Protein AF-A0A9D1GSV7-F1 (afdb_monomer)

Sequence (462 aa):
MWEIIAWPFGKILWLCYLLVKNYGVALLLFTIIIKLIMLPSAVKQQMSMARMSRLNPKLEQLKKKYANNKEKLNEATMELYNQENVNPMGSCLPMVVTFVILFAIIEVVYAPLSYISNVPKDKLAQAQNNVYDAYVMSTVLSDHQTSVEAILENGEASVYETLLSFKSEEKSALADYSDERIETIASVFEANPDLDQYMIDDTKVSKRLISGNTNRAQLVLMSVAVDYPDLFDQEVVDVCRELDYTFLGVYLGAYPSWSSVLVLIPILSLVSQLALTFISQYFQKKNGANAAAANKSMNVMLYTMPLISFWIAFSFPAGIGIYWIFSSVVSLLQTVGLNLYLTPAKTEKLLAKQDKKARKKPSLYQMALEKQKEQLGVKYQGEEALDEAMTEEVKLSRAEKKEAQRMALNEAKRRYVDKYGDGEASPEDEAALEAARQRYYAKYGDSGATLFNSDITEENDR

Foldseek 3Di:
DLCVLLQVLLQQLLVLCVVPVASLSSLLVSLLVVCVVCLVVVLVLVLLLLLVLVCLVLLVLLCLVCVPPVPLSVLLVVVSCQVSVRDPCSNCVVVVVVVSVLSSLQLCLLAVCCRNVVPDPVQLVQLLVLLLVLLLLLVLCVVVVHFLVRCVVVVPDQSLVVSVVQCPDDPRPCVPPDSVRSVLSSVLCNVPRCSSVQSPPCQLHPPVQNVDDSSNVVLSSLSCCQVRVSSHDPVSSVSSVSRNCDDPNHRQQDADDPVDPLLVLLVLLLVLLLLLLVLLVVLCVVLSSPSVVVDPVVVCVSNVVSVVLSVDCRVGTVSSSSSSNSNSNSSSVSSVVSSVVCDNVNSVVVSVVVVVVDDPDRDPVRVVVVVVCVVPVDDDSNVVSNCVSVPDQSDDDPVRVVVVVVVLVVVVVVVCCVPPNDDDDDPVVVVVVVVSLVVVCVVRPPVSVVVVVVVVVVVVVD

Secondary structure (DSSP, 8-state):
-HHHHHHHHHHHHHHHHHHHS-HHHHHHHHHHHHHHHHHHHHHHHHHHHHHHHHHHHHHHHHHHHTTT-HHHHHHHHHHHHHHTT--GGGGTHHHHHHHHHHHHHHHHHH-HHHHTS---HHHHHHHHHHHHHHHHHHHHHHHTT--HHHHHHH-SS-HHHHHHHHHTSTT-TTTTS-HHHHHHHHHHHHH-TTHHHHHH-TTTS-HHHHSS-HHHHHHHHHHHHHH-GGGS-HHHHHHHHH---EETTEETTSPP-TTSGGGHHHHHHHHHHHHHHHHHHHHHHHTT-TTSTTSHHHHHHHHHHHHHHHHHHHHS-HHHHHHHHHHHHHHHHHHHHHHHHS-HHHHHHHHHHHHHHS--PPPHHHHHHHHHHHHH-S--HHHHHHHHHHHS-----HHHHHHHHHHHHHHHHHHHHHHH-S-PPPHHHHHHHHHHHHHHHHHH-THHHHHHHHHHHHSS--

InterPro domains:
  IPR001708 Membrane insertase YidC/ALB3/OXA1/COX18 [PTHR12428] (22-362)
  IPR028055 Membrane insertase YidC/Oxa/ALB, C-terminal [PF02096] (18-111)
  IPR028055 Membrane insertase YidC/Oxa/ALB, C-terminal [PF02096] (264-339)
  IPR028055 Membrane insertase YidC/Oxa/ALB, C-terminal [TIGR03592] (22-337)
  IPR047196 Membrane insertase YidC/ALB, C-terminal [cd20070] (24-339)

Solvent-accessible surface area (backbone atoms only — not comparable to full-atom values): 25086 Å² total; per-residue (Å²): 115,64,64,71,64,17,49,64,56,23,52,49,35,26,54,29,23,75,75,64,66,25,43,43,63,10,46,46,50,35,46,51,51,53,50,59,73,40,41,69,54,52,52,52,46,52,51,52,50,55,55,54,27,70,46,23,69,61,53,51,44,38,47,68,71,28,67,89,35,66,66,58,34,51,37,17,52,52,39,52,30,56,79,70,71,50,66,78,67,64,72,51,51,62,57,55,53,49,50,57,51,48,58,24,48,51,52,38,68,30,21,42,52,57,42,57,69,59,52,56,68,65,62,50,51,51,39,50,48,44,54,44,48,47,34,52,53,26,48,53,34,50,74,69,75,47,47,54,52,59,39,63,71,68,64,83,52,52,64,42,58,51,53,51,55,53,29,73,42,90,88,30,94,47,60,88,58,53,70,70,57,47,43,57,51,28,55,50,36,74,77,35,45,61,50,39,61,49,46,67,32,66,90,78,33,49,60,84,30,60,82,46,64,73,54,39,25,44,51,52,46,43,56,45,33,68,79,46,44,87,66,46,58,67,70,60,31,52,51,44,71,68,54,44,52,35,43,98,90,38,62,26,70,45,64,34,38,93,92,40,82,51,41,52,42,20,52,49,23,24,52,34,36,44,51,36,49,54,52,51,49,52,54,36,55,74,67,55,38,59,54,62,73,75,38,74,69,50,57,48,52,63,60,46,51,28,54,50,45,25,50,50,16,46,74,36,33,33,46,60,14,51,45,47,29,45,45,30,49,53,49,33,53,48,52,52,51,47,53,69,70,51,34,70,71,54,45,50,54,52,47,54,53,47,61,73,66,52,73,92,67,74,49,77,64,52,51,50,49,52,52,50,36,68,73,63,78,48,82,52,73,27,57,51,45,36,49,54,46,73,70,51,83,80,81,70,50,77,65,55,48,54,49,52,51,50,50,52,52,52,51,50,51,49,56,43,43,77,72,69,44,100,67,88,88,55,84,75,50,54,57,55,51,49,50,51,47,51,57,47,34,76,74,57,45,77,72,49,55,66,64,59,62,55,53,63,60,55,67,74,73,112

Mean predicted aligned error: 13.02 Å

Radius of gyration: 34.22 Å; Cα contacts (8 Å, |Δi|>4): 427; chains: 1; bounding box: 95×51×87 Å

Organism: NCBI:txid2840800

Structure (mmCIF, N/CA/C/O backbone):
data_AF-A0A9D1GSV7-F1
#
_entry.id   AF-A0A9D1GSV7-F1
#
loop_
_atom_site.group_PDB
_atom_site.id
_atom_site.type_symbol
_atom_site.label_atom_id
_atom_site.label_alt_id
_atom_site.label_comp_id
_atom_site.label_asym_id
_atom_site.label_entity_id
_atom_site.label_seq_id
_atom_site.pdbx_PDB_ins_code
_atom_site.Cartn_x
_atom_site.Cartn_y
_atom_site.Cartn_z
_atom_site.occupancy
_atom_site.B_iso_or_equiv
_atom_site.auth_seq_id
_atom_site.auth_comp_id
_atom_site.auth_asym_id
_atom_site.auth_atom_id
_atom_site.pdbx_PDB_model_num
ATOM 1 N N . MET A 1 1 ? 13.845 9.821 4.815 1.00 58.09 1 MET A N 1
ATOM 2 C CA . MET A 1 1 ? 13.004 9.656 6.029 1.00 58.09 1 MET A CA 1
ATOM 3 C C . MET A 1 1 ? 12.191 8.367 5.969 1.00 58.09 1 MET A C 1
ATOM 5 O O . MET A 1 1 ? 12.307 7.566 6.886 1.00 58.09 1 MET A O 1
ATOM 9 N N . TRP A 1 2 ? 11.429 8.128 4.895 1.00 69.75 2 TRP A N 1
ATOM 10 C CA . TRP A 1 2 ? 10.614 6.914 4.745 1.00 69.75 2 TRP A CA 1
ATOM 11 C C . TRP A 1 2 ? 11.425 5.616 4.630 1.00 69.75 2 TRP A C 1
ATOM 13 O O . TRP A 1 2 ? 11.016 4.627 5.222 1.00 69.75 2 TRP A O 1
ATOM 23 N N . GLU A 1 3 ? 12.615 5.637 4.018 1.00 73.81 3 GLU A N 1
ATOM 24 C CA . GLU A 1 3 ? 13.518 4.469 3.964 1.00 73.81 3 GLU A CA 1
ATOM 25 C C . GLU A 1 3 ? 13.886 3.914 5.351 1.00 73.81 3 GLU A C 1
ATOM 27 O O . GLU A 1 3 ? 13.930 2.703 5.549 1.00 73.81 3 GLU A O 1
ATOM 32 N N . ILE A 1 4 ? 14.092 4.788 6.345 1.00 83.25 4 ILE A N 1
ATOM 33 C CA . ILE A 1 4 ? 14.431 4.379 7.720 1.00 83.25 4 ILE A CA 1
ATOM 34 C C . ILE A 1 4 ? 13.252 3.639 8.357 1.00 83.25 4 ILE A C 1
ATOM 36 O O . ILE A 1 4 ? 13.435 2.643 9.053 1.00 83.25 4 ILE A O 1
ATOM 40 N N . ILE A 1 5 ? 12.035 4.127 8.103 1.00 84.06 5 ILE A N 1
ATOM 41 C CA . ILE A 1 5 ? 10.807 3.501 8.592 1.00 84.06 5 ILE A CA 1
ATOM 42 C C . ILE A 1 5 ? 10.558 2.190 7.847 1.00 84.06 5 ILE A C 1
ATOM 44 O O . ILE A 1 5 ? 10.149 1.228 8.482 1.00 84.06 5 ILE A O 1
ATOM 48 N N . ALA A 1 6 ? 10.821 2.136 6.538 1.00 85.62 6 ALA A N 1
ATOM 49 C CA . ALA A 1 6 ? 10.592 0.973 5.687 1.00 85.62 6 ALA A CA 1
ATOM 50 C C . ALA A 1 6 ? 11.582 -0.171 5.947 1.00 85.62 6 ALA A C 1
ATOM 52 O O . ALA A 1 6 ? 11.186 -1.331 5.874 1.00 85.62 6 ALA A O 1
ATOM 53 N N . TRP A 1 7 ? 12.832 0.128 6.317 1.00 88.12 7 TRP A N 1
ATOM 54 C CA . TRP A 1 7 ? 13.887 -0.864 6.560 1.00 88.12 7 TRP A CA 1
ATOM 55 C C . TRP A 1 7 ? 13.473 -2.061 7.442 1.00 88.12 7 TRP A C 1
ATOM 57 O O . TRP A 1 7 ? 13.634 -3.199 6.989 1.00 88.12 7 TRP A O 1
ATOM 67 N N . PRO A 1 8 ? 12.899 -1.881 8.653 1.00 91.50 8 PRO A N 1
ATOM 68 C CA . PRO A 1 8 ? 12.472 -3.016 9.470 1.00 91.50 8 PRO A CA 1
ATOM 69 C C . PRO A 1 8 ? 11.346 -3.827 8.814 1.00 91.50 8 PRO A C 1
ATOM 71 O O . PRO A 1 8 ? 11.359 -5.055 8.889 1.00 91.50 8 PRO A O 1
ATOM 74 N N . PHE A 1 9 ? 10.393 -3.178 8.138 1.00 90.94 9 PHE A N 1
ATOM 75 C CA . PHE A 1 9 ? 9.315 -3.884 7.436 1.00 90.94 9 PHE A CA 1
ATOM 76 C C . PHE A 1 9 ? 9.845 -4.659 6.228 1.00 90.94 9 PHE A C 1
ATOM 78 O O . PHE A 1 9 ? 9.437 -5.800 6.024 1.00 90.94 9 PHE A O 1
ATOM 85 N N . GLY A 1 10 ? 10.805 -4.089 5.495 1.00 91.31 10 GLY A N 1
ATOM 86 C CA . GLY A 1 10 ? 11.513 -4.756 4.408 1.00 91.31 10 GLY A CA 1
ATOM 87 C C . GLY A 1 10 ? 12.230 -6.018 4.884 1.00 91.31 10 GLY A C 1
ATOM 88 O O . GLY A 1 10 ? 12.084 -7.061 4.263 1.00 91.31 10 GLY A O 1
ATOM 89 N N . LYS A 1 11 ? 12.905 -5.983 6.044 1.00 92.62 11 LYS A N 1
ATOM 90 C CA . LYS A 1 11 ? 13.547 -7.180 6.623 1.00 92.62 11 LYS A CA 1
ATOM 91 C C . LYS A 1 11 ? 12.553 -8.258 7.054 1.00 92.62 11 LYS A C 1
ATOM 93 O O . LYS A 1 11 ? 12.832 -9.441 6.868 1.00 92.62 11 LYS A O 1
ATOM 98 N N . ILE A 1 12 ? 11.393 -7.878 7.592 1.00 93.50 12 ILE A N 1
ATOM 99 C CA . ILE A 1 12 ? 10.332 -8.846 7.908 1.00 93.50 12 ILE A CA 1
ATOM 100 C C . ILE A 1 12 ? 9.781 -9.462 6.618 1.00 93.50 12 ILE A C 1
ATOM 102 O O . ILE A 1 12 ? 9.609 -10.677 6.556 1.00 93.50 12 ILE A O 1
ATOM 106 N N . LEU A 1 13 ? 9.521 -8.654 5.586 1.00 93.69 13 LEU A N 1
ATOM 107 C CA . LEU A 1 13 ? 9.000 -9.163 4.320 1.00 93.69 13 LEU A CA 1
ATOM 108 C C . LEU A 1 13 ? 10.024 -10.040 3.592 1.00 93.69 13 LEU A C 1
ATOM 110 O O . LEU A 1 13 ? 9.656 -11.092 3.084 1.00 93.69 13 LEU A O 1
ATOM 114 N N . TRP A 1 14 ? 11.302 -9.666 3.619 1.00 93.44 14 TRP A N 1
ATOM 115 C CA . TRP A 1 14 ? 12.412 -10.491 3.147 1.00 93.44 14 TRP A CA 1
ATOM 116 C C . TRP A 1 14 ? 12.440 -11.854 3.837 1.00 93.44 14 TRP A C 1
ATOM 118 O O . TRP A 1 14 ? 12.492 -12.880 3.167 1.00 93.44 14 TRP A O 1
ATOM 128 N N . LEU A 1 15 ? 12.327 -11.882 5.170 1.00 94.62 15 LEU A N 1
ATOM 129 C CA . LEU A 1 15 ? 12.257 -13.135 5.920 1.00 94.62 15 LEU A CA 1
ATOM 130 C C . LEU A 1 15 ? 11.040 -13.972 5.503 1.00 94.62 15 LEU A C 1
ATOM 132 O O . LEU A 1 15 ? 11.155 -15.184 5.349 1.00 94.62 15 LEU A O 1
ATOM 136 N N . CYS A 1 16 ? 9.884 -13.337 5.288 1.00 95.06 16 CYS A N 1
ATOM 137 C CA . CYS A 1 16 ? 8.699 -14.027 4.778 1.00 95.06 16 CYS A CA 1
ATOM 138 C C . CYS A 1 16 ? 8.966 -14.612 3.387 1.00 95.06 16 CYS A C 1
ATOM 140 O O . CYS A 1 16 ? 8.647 -15.773 3.151 1.00 95.06 16 CYS A O 1
ATOM 142 N N . TYR A 1 17 ? 9.592 -13.843 2.494 1.00 94.88 17 TYR A N 1
ATOM 143 C CA . TYR A 1 17 ? 9.927 -14.279 1.142 1.00 94.88 17 TYR A CA 1
ATOM 144 C C . TYR A 1 17 ? 10.916 -15.447 1.137 1.00 94.88 17 TYR A C 1
ATOM 146 O O . TYR A 1 17 ? 10.701 -16.402 0.402 1.00 94.88 17 TYR A O 1
ATOM 154 N N . LEU A 1 18 ? 11.928 -15.450 2.010 1.00 93.06 18 LEU A N 1
ATOM 155 C CA . LEU A 1 18 ? 12.850 -16.583 2.142 1.00 93.06 18 LEU A CA 1
ATOM 156 C C . LEU A 1 18 ? 12.145 -17.903 2.488 1.00 93.06 18 LEU A C 1
ATOM 158 O O . LEU A 1 18 ? 12.617 -18.967 2.092 1.00 93.06 18 LEU A O 1
ATOM 162 N N . LEU A 1 19 ? 11.028 -17.841 3.219 1.00 94.19 19 LEU A N 1
ATOM 163 C CA . LEU A 1 19 ? 10.282 -19.027 3.639 1.00 94.19 19 LEU A CA 1
ATOM 164 C C . LEU A 1 19 ? 9.372 -19.585 2.539 1.00 94.19 19 LEU A C 1
ATOM 166 O O . LEU A 1 19 ? 9.215 -20.800 2.459 1.00 94.19 19 LEU A O 1
ATOM 170 N N . VAL A 1 20 ? 8.758 -18.725 1.718 1.00 95.19 20 VAL A N 1
ATOM 171 C CA . VAL A 1 20 ? 7.744 -19.154 0.730 1.00 95.19 20 VAL A CA 1
ATOM 172 C C . VAL A 1 20 ? 8.173 -19.023 -0.726 1.00 95.19 20 VAL A C 1
ATOM 174 O O . VAL A 1 20 ? 7.557 -19.652 -1.579 1.00 95.19 20 VAL A O 1
ATOM 177 N N . LYS A 1 21 ? 9.205 -18.222 -1.014 1.00 93.12 21 LYS A N 1
ATOM 178 C CA . LYS A 1 21 ? 9.716 -17.906 -2.360 1.00 93.12 21 LYS A CA 1
ATOM 179 C C . LYS A 1 21 ? 8.655 -17.408 -3.352 1.00 93.12 21 LYS A C 1
ATOM 181 O O . LYS A 1 21 ? 8.795 -17.598 -4.549 1.00 93.12 21 LYS A O 1
ATOM 186 N N . ASN A 1 22 ? 7.599 -16.773 -2.850 1.00 95.00 22 ASN A N 1
ATOM 187 C CA . ASN A 1 22 ? 6.571 -16.105 -3.643 1.00 95.00 22 ASN A CA 1
ATOM 188 C C . ASN A 1 22 ? 6.179 -14.802 -2.939 1.00 95.00 22 ASN A C 1
ATOM 190 O O . ASN A 1 22 ? 5.801 -14.816 -1.762 1.00 95.00 22 ASN A O 1
ATOM 194 N N . TYR A 1 23 ? 6.268 -13.671 -3.640 1.00 93.25 23 TYR A N 1
ATOM 195 C CA . TYR A 1 23 ? 6.073 -12.355 -3.030 1.00 93.25 23 TYR A CA 1
ATOM 196 C C . TYR A 1 23 ? 4.639 -12.137 -2.531 1.00 93.25 23 TYR A C 1
ATOM 198 O O . TYR A 1 23 ? 4.436 -11.594 -1.444 1.00 93.25 23 TYR A O 1
ATOM 206 N N . GLY A 1 24 ? 3.631 -12.619 -3.262 1.00 94.19 24 GLY A N 1
ATOM 207 C CA . GLY A 1 24 ? 2.234 -12.522 -2.841 1.00 94.19 24 GLY A CA 1
ATOM 208 C C . GLY A 1 24 ? 1.941 -13.261 -1.537 1.00 94.19 24 GLY A C 1
ATOM 209 O O . GLY A 1 24 ? 1.345 -12.705 -0.614 1.00 94.19 24 GLY A O 1
ATOM 210 N N . VAL A 1 25 ? 2.408 -14.504 -1.415 1.00 95.81 25 VAL A N 1
ATOM 211 C CA . VAL A 1 25 ? 2.263 -15.279 -0.173 1.00 95.81 25 VAL A CA 1
ATOM 212 C C . VAL A 1 25 ? 3.112 -14.671 0.949 1.00 95.81 25 VAL A C 1
ATOM 214 O O . VAL A 1 25 ? 2.677 -14.635 2.105 1.00 95.81 25 VAL A O 1
ATOM 217 N N . ALA A 1 26 ? 4.284 -14.114 0.625 1.00 95.75 26 ALA A N 1
ATOM 218 C CA . ALA A 1 26 ? 5.115 -13.403 1.591 1.00 95.75 26 ALA A CA 1
ATOM 219 C C . ALA A 1 26 ? 4.390 -12.177 2.170 1.00 95.75 26 ALA A C 1
ATOM 221 O O . ALA A 1 26 ? 4.444 -11.968 3.382 1.00 95.75 26 ALA A O 1
ATOM 222 N N . LEU A 1 27 ? 3.645 -11.418 1.353 1.00 94.50 27 LEU A N 1
ATOM 223 C CA . LEU A 1 27 ? 2.808 -10.304 1.819 1.00 94.50 27 LEU A CA 1
ATOM 224 C C . LEU A 1 27 ? 1.712 -10.760 2.796 1.00 94.50 27 LEU A C 1
ATOM 226 O O . LEU A 1 27 ? 1.432 -10.060 3.776 1.00 94.50 27 LEU A O 1
ATOM 230 N N . LEU A 1 28 ? 1.100 -11.928 2.570 1.00 96.06 28 LEU A N 1
ATOM 231 C CA . LEU A 1 28 ? 0.110 -12.496 3.492 1.00 96.06 28 LEU A CA 1
ATOM 232 C C . LEU A 1 28 ? 0.745 -12.841 4.845 1.00 96.06 28 LEU A C 1
ATOM 234 O O . LEU A 1 28 ? 0.236 -12.424 5.888 1.00 96.06 28 LEU A O 1
ATOM 238 N N . LEU A 1 29 ? 1.874 -13.556 4.834 1.00 96.44 29 LEU A N 1
ATOM 239 C CA . LEU A 1 29 ? 2.608 -13.908 6.053 1.00 96.44 29 LEU A CA 1
ATOM 240 C C . LEU A 1 29 ? 3.076 -12.668 6.812 1.00 96.44 29 LEU A C 1
ATOM 242 O O . LEU A 1 29 ? 2.851 -12.564 8.019 1.00 96.44 29 LEU A O 1
ATOM 246 N N . PHE A 1 30 ? 3.646 -11.696 6.101 1.00 94.81 30 PHE A N 1
ATOM 247 C CA . PHE A 1 30 ? 4.021 -10.401 6.653 1.00 94.81 30 PHE A CA 1
ATOM 248 C C . PHE A 1 30 ? 2.835 -9.740 7.363 1.00 94.81 30 PHE A C 1
ATOM 250 O O . PHE A 1 30 ? 2.945 -9.317 8.514 1.00 94.81 30 PHE A O 1
ATOM 257 N N . THR A 1 31 ? 1.669 -9.708 6.713 1.00 94.69 31 THR A N 1
ATOM 258 C CA . THR A 1 31 ? 0.454 -9.111 7.279 1.00 94.69 31 THR A CA 1
ATOM 259 C C . THR A 1 31 ? 0.034 -9.813 8.569 1.00 94.69 31 THR A C 1
ATOM 261 O O . THR A 1 31 ? -0.268 -9.147 9.562 1.00 94.69 31 THR A O 1
ATOM 264 N N . ILE A 1 32 ? 0.056 -11.148 8.591 1.00 96.00 32 ILE A N 1
ATOM 265 C CA . ILE A 1 32 ? -0.249 -11.937 9.790 1.00 96.00 32 ILE A CA 1
ATOM 266 C C . ILE A 1 32 ? 0.739 -11.606 10.916 1.00 96.00 32 ILE A C 1
ATOM 268 O O . ILE A 1 32 ? 0.312 -11.317 12.034 1.00 96.00 32 ILE A O 1
ATOM 272 N N . ILE A 1 33 ? 2.043 -11.575 10.628 1.00 94.94 33 ILE A N 1
ATOM 273 C CA . ILE A 1 33 ? 3.094 -11.271 11.609 1.00 94.94 33 ILE A CA 1
ATOM 274 C C . ILE A 1 33 ? 2.899 -9.879 12.215 1.00 94.94 33 ILE A C 1
ATOM 276 O O . ILE A 1 33 ? 2.874 -9.739 13.439 1.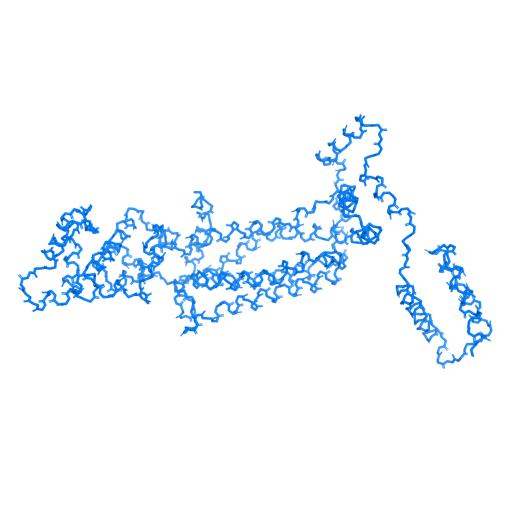00 94.94 33 ILE A O 1
ATOM 280 N N . ILE A 1 34 ? 2.694 -8.851 11.387 1.00 92.44 34 ILE A N 1
ATOM 281 C CA . ILE A 1 34 ? 2.470 -7.482 11.871 1.00 92.44 34 ILE A CA 1
ATOM 282 C C . ILE A 1 34 ? 1.225 -7.416 12.762 1.00 92.44 34 ILE A C 1
ATOM 284 O O . ILE A 1 34 ? 1.262 -6.808 13.834 1.00 92.44 34 ILE A O 1
ATOM 288 N N . LYS A 1 35 ? 0.131 -8.084 12.379 1.00 91.31 35 LYS A N 1
ATOM 289 C CA . LYS A 1 35 ? -1.103 -8.112 13.181 1.00 91.31 35 LYS A CA 1
ATOM 290 C C . LYS A 1 35 ? -0.915 -8.851 14.507 1.00 91.31 35 LYS A C 1
ATOM 292 O O . LYS A 1 35 ? -1.449 -8.398 15.518 1.00 91.31 35 LYS A O 1
ATOM 297 N N . LEU A 1 36 ? -0.116 -9.918 14.539 1.00 93.88 36 LEU A N 1
ATOM 298 C CA . LEU A 1 36 ? 0.241 -10.625 15.773 1.00 93.88 36 LEU A CA 1
ATOM 299 C C . LEU A 1 36 ? 1.095 -9.758 16.705 1.00 93.88 36 LEU A C 1
ATOM 301 O O . LEU A 1 36 ? 0.792 -9.666 17.894 1.00 93.88 36 LEU A O 1
ATOM 305 N N . ILE A 1 37 ? 2.099 -9.055 16.173 1.00 92.94 37 ILE A N 1
ATOM 306 C CA . ILE A 1 37 ? 2.919 -8.103 16.942 1.00 92.94 37 ILE A CA 1
ATOM 307 C C . ILE A 1 37 ? 2.045 -6.974 17.510 1.00 92.94 37 ILE A C 1
ATOM 309 O O . ILE A 1 37 ? 2.218 -6.546 18.652 1.00 92.94 37 ILE A O 1
ATOM 313 N N . MET A 1 38 ? 1.059 -6.512 16.738 1.00 90.62 38 MET A N 1
ATOM 314 C CA . MET A 1 38 ? 0.127 -5.462 17.150 1.00 90.62 38 MET A CA 1
ATOM 315 C C . MET A 1 38 ? -1.040 -5.953 18.020 1.00 90.62 38 MET A C 1
ATOM 317 O O . MET A 1 38 ? -1.749 -5.124 18.594 1.00 90.62 38 MET A O 1
ATOM 321 N N . LEU A 1 39 ? -1.249 -7.263 18.174 1.00 91.88 39 LEU A N 1
ATOM 322 C CA . LEU A 1 39 ? -2.349 -7.843 18.950 1.00 91.88 39 LEU A CA 1
ATOM 323 C C . LEU A 1 39 ? -2.475 -7.289 20.385 1.00 91.88 39 LEU A C 1
ATOM 325 O O . LEU A 1 39 ? -3.587 -6.904 20.761 1.00 91.88 39 LEU A O 1
ATOM 329 N N . PRO A 1 40 ? -1.402 -7.163 21.199 1.00 91.19 40 PRO A N 1
ATOM 330 C CA . PRO A 1 40 ? -1.512 -6.555 22.527 1.00 91.19 40 PRO A CA 1
ATOM 331 C C . PRO A 1 40 ? -1.951 -5.085 22.477 1.00 91.19 40 PRO A C 1
ATOM 333 O O . PRO A 1 40 ? -2.671 -4.627 23.367 1.00 91.19 40 PRO A O 1
ATOM 336 N N . SER A 1 41 ? -1.541 -4.344 21.442 1.00 89.56 41 SER A N 1
ATOM 337 C CA . SER A 1 41 ? -1.989 -2.966 21.221 1.00 89.56 41 SER A CA 1
ATOM 338 C C . SER A 1 41 ? -3.478 -2.928 20.877 1.00 89.56 41 SER A C 1
ATOM 340 O O . SER A 1 41 ? -4.229 -2.178 21.496 1.00 89.56 41 SER A O 1
ATOM 342 N N . ALA A 1 42 ? -3.933 -3.814 19.986 1.00 88.56 42 ALA A N 1
ATOM 343 C CA . ALA A 1 42 ? -5.340 -3.932 19.613 1.00 88.56 42 ALA A CA 1
ATOM 344 C C . ALA A 1 42 ? -6.240 -4.266 20.816 1.00 88.56 42 ALA A C 1
ATOM 346 O O . ALA A 1 42 ? -7.300 -3.665 20.979 1.00 88.56 42 ALA A O 1
ATOM 347 N N . VAL A 1 43 ? -5.793 -5.148 21.721 1.00 89.88 43 VAL A N 1
ATOM 348 C CA . VAL A 1 43 ? -6.503 -5.424 22.984 1.00 89.88 43 VAL A CA 1
ATOM 349 C C . VAL A 1 43 ? -6.616 -4.157 23.835 1.00 89.88 43 VAL A C 1
ATOM 351 O O . VAL A 1 43 ? -7.703 -3.823 24.305 1.00 89.88 43 VAL A O 1
ATOM 354 N N . LYS A 1 44 ? -5.517 -3.414 24.032 1.00 86.81 44 LYS A N 1
ATOM 355 C CA . LYS A 1 44 ? -5.538 -2.152 24.798 1.00 86.81 44 LYS A CA 1
ATOM 356 C C . LYS A 1 44 ? -6.464 -1.115 24.162 1.00 86.81 44 LYS A C 1
ATOM 358 O O . LYS A 1 44 ? -7.207 -0.442 24.874 1.00 86.81 44 LYS A O 1
ATOM 363 N N . GLN A 1 45 ? -6.447 -1.013 22.839 1.00 84.25 45 GLN A N 1
ATOM 364 C CA . GLN A 1 45 ? -7.309 -0.123 22.076 1.00 84.25 45 GLN A CA 1
ATOM 365 C C . GLN A 1 45 ? -8.790 -0.487 22.260 1.00 84.25 45 GLN A C 1
ATOM 367 O O . GLN A 1 45 ? -9.602 0.390 22.546 1.00 84.25 45 GLN A O 1
ATOM 372 N N . GLN A 1 46 ? -9.145 -1.772 22.185 1.00 84.06 46 GLN A N 1
ATOM 373 C CA . GLN A 1 46 ? -10.514 -2.231 22.423 1.00 84.06 46 GLN A CA 1
ATOM 374 C C . GLN A 1 46 ? -10.974 -1.945 23.858 1.00 84.06 46 GLN A C 1
ATOM 376 O O . GLN A 1 46 ? -12.107 -1.516 24.066 1.00 84.06 46 GLN A O 1
ATOM 381 N N . MET A 1 47 ? -10.085 -2.093 24.846 1.00 84.94 47 MET A N 1
ATOM 382 C CA . MET A 1 47 ? -10.368 -1.710 26.236 1.00 84.94 47 MET A CA 1
ATOM 383 C C . MET A 1 47 ? -10.598 -0.202 26.376 1.00 84.94 47 MET A C 1
ATOM 385 O O . MET A 1 47 ? -11.513 0.215 27.084 1.00 84.94 47 MET A O 1
ATOM 389 N N . SER A 1 48 ? -9.816 0.623 25.675 1.00 82.94 48 SER A N 1
ATOM 390 C CA . SER A 1 48 ? -10.047 2.069 25.633 1.00 82.94 48 SER A CA 1
ATOM 391 C C . SER A 1 48 ? -11.404 2.411 25.013 1.00 82.94 48 SER A C 1
ATOM 393 O O . SER A 1 48 ? -12.082 3.311 25.506 1.00 82.94 48 SER A O 1
ATOM 395 N N . MET A 1 49 ? -11.831 1.690 23.971 1.00 81.00 49 MET A N 1
ATOM 396 C CA . MET A 1 49 ? -13.149 1.897 23.354 1.00 81.00 49 MET A CA 1
ATOM 397 C C . MET A 1 49 ? -14.279 1.457 24.285 1.00 81.00 49 MET A C 1
ATOM 399 O O . MET A 1 49 ? -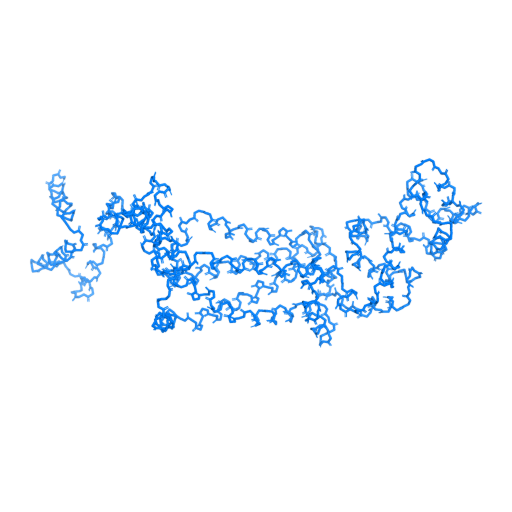15.296 2.138 24.387 1.00 81.00 49 MET A O 1
ATOM 403 N N . ALA A 1 50 ? -14.086 0.366 25.028 1.00 83.38 50 ALA A N 1
ATOM 404 C CA . ALA A 1 50 ? -15.046 -0.089 26.027 1.00 83.38 50 ALA A CA 1
ATOM 405 C C . ALA A 1 50 ? -15.211 0.911 27.189 1.00 83.38 50 ALA A C 1
ATOM 407 O O . ALA A 1 50 ? -16.327 1.093 27.669 1.00 83.38 50 ALA A O 1
ATOM 408 N N . ARG A 1 51 ? -14.145 1.611 27.617 1.00 81.50 51 ARG A N 1
ATOM 409 C CA . ARG A 1 51 ? -14.273 2.717 28.591 1.00 81.50 51 ARG A CA 1
ATOM 410 C C . ARG A 1 51 ? -15.073 3.879 28.025 1.00 81.50 51 ARG A C 1
ATOM 412 O O . ARG A 1 51 ? -15.988 4.350 28.687 1.00 81.50 51 ARG A O 1
ATOM 419 N N . MET A 1 52 ? -14.778 4.284 26.792 1.00 79.50 52 MET A N 1
ATOM 420 C CA . MET A 1 52 ? -15.527 5.343 26.112 1.00 79.50 52 MET A CA 1
ATOM 421 C C . MET A 1 52 ? -17.013 4.990 25.993 1.00 79.50 52 MET A C 1
ATOM 423 O O . MET A 1 52 ? -17.882 5.814 26.254 1.00 79.50 52 MET A O 1
ATOM 427 N N . SER A 1 53 ? -17.308 3.720 25.707 1.00 79.31 53 SER A N 1
ATOM 428 C CA . SER A 1 53 ? -18.672 3.205 25.642 1.00 79.31 53 SER A CA 1
ATOM 429 C C . SER A 1 53 ? -19.460 3.364 26.945 1.00 79.31 53 SER A C 1
ATOM 431 O O . SER A 1 53 ? -20.682 3.464 26.886 1.00 79.31 53 SER A O 1
ATOM 433 N N . ARG A 1 54 ? -18.809 3.384 28.117 1.00 78.81 54 ARG A N 1
ATOM 434 C CA . ARG A 1 54 ? -19.491 3.617 29.404 1.00 78.81 54 ARG A CA 1
ATOM 435 C C . ARG A 1 54 ? -19.957 5.063 29.564 1.00 78.81 54 ARG A C 1
ATOM 437 O O . ARG A 1 54 ? -20.900 5.309 30.307 1.00 78.81 54 ARG A O 1
ATOM 444 N N . LEU A 1 55 ? -19.319 6.002 28.864 1.00 81.19 55 LEU A N 1
ATOM 445 C CA . LEU A 1 55 ? -19.640 7.431 28.921 1.00 81.19 55 LEU A CA 1
ATOM 446 C C . LEU A 1 55 ? -20.779 7.818 27.978 1.00 81.19 55 LEU A C 1
ATOM 448 O O . LEU A 1 55 ? -21.378 8.876 28.137 1.00 81.19 55 LEU A O 1
ATOM 452 N N . ASN A 1 56 ? -21.124 6.937 27.039 1.00 78.38 56 ASN A N 1
ATOM 453 C CA . ASN A 1 56 ? -22.209 7.104 26.079 1.00 78.38 56 ASN A CA 1
ATOM 454 C C . ASN A 1 56 ? -23.519 7.686 26.647 1.00 78.38 56 ASN A C 1
ATOM 456 O O . ASN A 1 56 ? -23.986 8.671 26.079 1.00 78.38 56 ASN A O 1
ATOM 460 N N . PRO A 1 57 ? -24.112 7.156 27.738 1.00 81.00 57 PRO A N 1
ATOM 461 C CA . PRO A 1 57 ? -25.358 7.706 28.276 1.00 81.00 57 PRO A CA 1
ATOM 462 C C . PRO A 1 57 ? -25.205 9.157 28.758 1.00 81.00 57 PRO A C 1
ATOM 464 O O . PRO A 1 57 ? -26.074 9.983 28.491 1.00 81.00 57 PRO A O 1
ATOM 467 N N . LYS A 1 58 ? -24.079 9.494 29.403 1.00 82.62 58 LYS A N 1
ATOM 468 C CA . LYS A 1 58 ? -23.785 10.862 29.861 1.00 82.62 58 LYS A CA 1
ATOM 469 C C . LYS A 1 58 ? -23.543 11.808 28.678 1.00 82.62 58 LYS A C 1
ATOM 471 O O . LYS A 1 58 ? -24.044 12.927 28.663 1.00 82.62 58 LYS A O 1
ATOM 476 N N . LEU A 1 59 ? -22.843 11.340 27.642 1.00 83.12 59 LEU A N 1
ATOM 477 C CA . LEU A 1 59 ? -22.642 12.089 26.397 1.00 83.12 59 LEU A CA 1
ATOM 478 C C . LEU A 1 59 ? -23.958 12.360 25.659 1.00 83.12 59 LEU A C 1
ATOM 480 O O . LEU A 1 59 ? -24.125 13.418 25.057 1.00 83.12 59 LEU A O 1
ATOM 484 N N . GLU A 1 60 ? -24.896 11.414 25.680 1.00 80.38 60 GLU A N 1
ATOM 485 C CA . GLU A 1 60 ? -26.209 11.596 25.065 1.00 80.38 60 GLU A CA 1
ATOM 486 C C . GLU A 1 60 ? -27.041 12.640 25.820 1.00 80.38 60 GLU A C 1
ATOM 488 O O . GLU A 1 60 ? -27.665 13.494 25.192 1.00 80.38 60 GLU A O 1
ATOM 493 N N . GLN A 1 61 ? -26.977 12.642 27.154 1.00 81.56 61 GLN A N 1
ATOM 494 C CA . GLN A 1 61 ? -27.595 13.678 27.986 1.00 81.56 61 GLN A CA 1
ATOM 495 C C . GLN A 1 61 ? -27.017 15.067 27.684 1.00 81.56 61 GLN A C 1
ATOM 497 O O . GLN A 1 61 ? -27.786 15.993 27.425 1.00 81.56 61 GLN A O 1
ATOM 502 N N . LEU A 1 62 ? -25.687 15.194 27.592 1.00 82.88 62 LEU A N 1
ATOM 503 C CA . LEU A 1 62 ? -25.017 16.436 27.187 1.00 82.88 62 LEU A CA 1
ATOM 504 C C . LEU A 1 62 ? -25.500 16.933 25.819 1.00 82.88 62 LEU A C 1
ATOM 506 O O . LEU A 1 62 ? -25.849 18.104 25.668 1.00 82.88 62 LEU A O 1
ATOM 510 N N . LYS A 1 63 ? -25.580 16.036 24.826 1.00 82.06 63 LYS A N 1
ATOM 511 C CA . LYS A 1 63 ? -26.073 16.366 23.480 1.00 82.06 63 LYS A CA 1
ATOM 512 C C . LYS A 1 63 ? -27.525 16.829 23.482 1.00 82.06 63 LYS A C 1
ATOM 514 O O . LYS A 1 63 ? -27.846 17.761 22.752 1.00 82.06 63 LYS A O 1
ATOM 519 N N . LYS A 1 64 ? -28.397 16.196 24.275 1.00 83.81 64 LYS A N 1
ATOM 520 C CA . LYS A 1 64 ? -29.804 16.609 24.402 1.00 83.81 64 LYS A CA 1
ATOM 521 C C . LYS A 1 64 ? -29.918 17.975 25.076 1.00 83.81 64 LYS A C 1
ATOM 523 O O . LYS A 1 64 ? -30.673 18.820 24.604 1.00 83.81 64 LYS A O 1
ATOM 528 N N . LYS A 1 65 ? -29.138 18.209 26.133 1.00 82.62 65 LYS A N 1
ATOM 529 C CA . LYS A 1 65 ? -29.143 19.459 26.898 1.00 82.62 65 LYS A CA 1
ATOM 530 C C . LYS A 1 65 ? -28.629 20.647 26.085 1.00 82.62 65 LYS A C 1
ATOM 532 O O . LYS A 1 65 ? -29.290 21.679 26.012 1.00 82.62 65 LYS A O 1
ATOM 537 N N . TYR A 1 66 ? -27.478 20.486 25.437 1.00 84.31 66 TYR A N 1
ATOM 538 C CA . TYR A 1 66 ? -26.792 21.546 24.697 1.00 84.31 66 TYR A CA 1
ATOM 539 C C . TYR A 1 66 ? -26.956 21.424 23.177 1.00 84.31 66 TYR A C 1
ATOM 541 O O . TYR A 1 66 ? -26.104 21.890 22.422 1.00 84.31 66 TYR A O 1
ATOM 549 N N . ALA A 1 67 ? -28.066 20.848 22.699 1.00 79.31 67 ALA A N 1
ATOM 550 C CA . ALA A 1 67 ? -28.330 20.652 21.268 1.00 79.31 67 ALA A CA 1
ATOM 551 C C . ALA A 1 67 ? -28.168 21.944 20.437 1.00 79.31 67 ALA A C 1
ATOM 553 O O . ALA A 1 67 ? -27.693 21.901 19.302 1.00 79.31 67 ALA A O 1
ATOM 554 N N . ASN A 1 68 ? -28.510 23.092 21.034 1.00 83.00 68 ASN A N 1
ATOM 555 C CA . ASN A 1 68 ? -28.441 24.413 20.407 1.00 83.00 68 ASN A CA 1
ATOM 556 C C . ASN A 1 68 ? -27.158 25.201 20.736 1.00 83.00 68 ASN A C 1
ATOM 558 O O . ASN A 1 68 ? -26.962 26.280 20.187 1.00 83.00 68 ASN A O 1
ATOM 562 N N . ASN A 1 69 ? -26.281 24.692 21.609 1.00 86.44 69 ASN A N 1
ATOM 563 C CA . ASN A 1 69 ? -25.054 25.374 22.022 1.00 86.44 69 ASN A CA 1
ATOM 564 C C . ASN A 1 69 ? -23.843 24.442 21.871 1.00 86.44 69 ASN A C 1
ATOM 566 O O . ASN A 1 69 ? -23.458 23.724 22.792 1.00 86.44 69 ASN A O 1
ATOM 570 N N . LYS A 1 70 ? -23.239 24.464 20.677 1.00 83.81 70 LYS A N 1
ATOM 571 C CA . LYS A 1 70 ? -22.092 23.609 20.330 1.00 83.81 70 LYS A CA 1
ATOM 572 C C . LYS A 1 70 ? -20.851 23.891 21.176 1.00 83.81 70 LYS A C 1
ATOM 574 O O . LYS A 1 70 ? -20.074 22.972 21.405 1.00 83.81 70 LYS A O 1
ATOM 579 N N . GLU A 1 71 ? -20.662 25.133 21.606 1.00 84.44 71 GLU A N 1
ATOM 580 C CA . GLU A 1 71 ? -19.507 25.543 22.405 1.00 84.44 71 GLU A CA 1
ATOM 581 C C . GLU A 1 71 ? -19.589 24.927 23.805 1.00 84.44 71 GLU A C 1
ATOM 583 O O . GLU A 1 71 ? -18.743 24.101 24.149 1.00 84.44 71 GLU A O 1
ATOM 588 N N . LYS A 1 72 ? -20.699 25.157 24.525 1.00 83.44 72 LYS A N 1
ATOM 589 C CA . LYS A 1 72 ? -20.959 24.511 25.826 1.00 83.44 72 LYS A CA 1
ATOM 590 C C . LYS A 1 72 ? -20.970 22.985 25.739 1.00 83.44 72 LYS A C 1
ATOM 592 O O . LYS A 1 72 ? -20.475 22.308 26.637 1.00 83.44 72 LYS A O 1
ATOM 597 N N . LEU A 1 73 ? -21.512 22.425 24.653 1.00 83.75 73 LEU A N 1
ATOM 598 C CA . LEU A 1 73 ? -21.493 20.980 24.426 1.00 83.75 73 LEU A CA 1
ATOM 599 C C . LEU A 1 73 ? -20.061 20.437 24.361 1.00 83.75 73 LEU A C 1
ATOM 601 O O . LEU A 1 73 ? -19.779 19.398 24.958 1.00 83.75 73 LEU A O 1
ATOM 605 N N . ASN A 1 74 ? -19.172 21.108 23.626 1.00 82.88 74 ASN A N 1
ATOM 606 C CA . ASN A 1 74 ? -17.781 20.685 23.484 1.00 82.88 74 ASN A CA 1
ATOM 607 C C . ASN A 1 74 ? -17.029 20.794 24.816 1.00 82.88 74 ASN A C 1
ATOM 609 O O . ASN A 1 74 ? -16.315 19.857 25.172 1.00 82.88 74 ASN A O 1
ATOM 613 N N . GLU A 1 75 ? -17.232 21.879 25.566 1.00 83.69 75 GLU A N 1
ATOM 614 C CA . GLU A 1 75 ? -16.621 22.096 26.884 1.00 83.69 75 GLU A CA 1
ATOM 615 C C . GLU A 1 75 ? -17.050 21.033 27.901 1.00 83.69 75 GLU A C 1
ATOM 617 O O . GLU A 1 75 ? -16.199 20.345 28.464 1.00 83.69 75 GLU A O 1
ATOM 622 N N . ALA A 1 76 ? -18.359 20.821 28.072 1.00 84.75 76 ALA A N 1
ATOM 623 C CA . ALA A 1 76 ? -18.887 19.826 29.006 1.00 84.75 76 ALA A CA 1
ATOM 624 C C . ALA A 1 76 ? -18.513 18.387 28.603 1.00 84.75 76 ALA A C 1
ATOM 626 O O . ALA A 1 76 ? -18.268 17.531 29.452 1.00 84.75 76 ALA A O 1
ATOM 627 N N . THR A 1 77 ? -18.426 18.109 27.296 1.00 85.31 77 THR A N 1
ATOM 628 C CA . THR A 1 77 ? -17.966 16.809 26.782 1.00 85.31 77 THR A CA 1
ATOM 629 C C . THR A 1 77 ? -16.490 16.571 27.096 1.00 85.31 77 THR A C 1
ATOM 631 O O . THR A 1 77 ? -16.123 15.471 27.511 1.00 85.31 77 THR A O 1
ATOM 634 N N . MET A 1 78 ? -15.641 17.585 26.901 1.00 82.50 78 MET A N 1
ATOM 635 C CA . MET A 1 78 ? -14.218 17.499 27.227 1.00 82.50 78 MET A CA 1
ATOM 636 C C . MET A 1 78 ? -14.021 17.314 28.734 1.00 82.50 78 MET A C 1
ATOM 638 O O . MET A 1 78 ? -13.240 16.459 29.147 1.00 82.50 78 MET A O 1
ATOM 642 N N . GLU A 1 79 ? -14.785 18.042 29.548 1.00 83.75 79 GLU A N 1
ATOM 643 C CA . GLU A 1 79 ? -14.723 17.930 31.003 1.00 83.75 79 GLU A CA 1
ATOM 644 C C . GLU A 1 79 ? -15.173 16.555 31.502 1.00 83.75 79 GLU A C 1
ATOM 646 O O . GLU A 1 79 ? -14.499 15.943 32.329 1.00 83.75 79 GLU A O 1
ATOM 651 N N . LEU A 1 80 ? -16.231 15.987 30.920 1.00 83.19 80 LEU A N 1
ATOM 652 C CA . LEU A 1 80 ? -16.651 14.621 31.227 1.00 83.19 80 LEU A CA 1
ATOM 653 C C . LEU A 1 80 ? -15.535 13.603 30.943 1.00 83.19 80 LEU A C 1
ATOM 655 O O . LEU A 1 80 ? -15.297 12.698 31.746 1.00 83.19 80 LEU A O 1
ATOM 659 N N . TYR A 1 81 ? -14.828 13.743 29.816 1.00 82.94 81 TYR A N 1
ATOM 660 C CA . TYR A 1 81 ? -13.681 12.889 29.499 1.00 82.94 81 TYR A CA 1
ATOM 661 C C . TYR A 1 81 ? -12.540 13.048 30.506 1.00 82.94 81 TYR A C 1
ATOM 663 O O . TYR A 1 81 ? -11.909 12.050 30.872 1.00 82.94 81 TYR A O 1
ATOM 671 N N . ASN A 1 82 ? -12.311 14.268 30.996 1.00 79.38 82 ASN A N 1
ATOM 672 C CA . ASN A 1 82 ? -11.306 14.542 32.017 1.00 79.38 82 ASN A CA 1
ATOM 673 C C . ASN A 1 82 ? -11.664 13.885 33.342 1.00 79.38 82 ASN A C 1
ATOM 675 O O . ASN A 1 82 ? -10.837 13.149 33.879 1.00 79.38 82 ASN A O 1
ATOM 679 N N . GLN A 1 83 ? -12.876 14.106 33.855 1.00 79.81 83 GLN A N 1
ATOM 680 C CA . GLN A 1 83 ? -13.319 13.548 35.136 1.00 79.81 83 GLN A CA 1
ATOM 681 C C . GLN A 1 83 ? -13.242 12.018 35.135 1.00 79.81 83 GLN A C 1
ATOM 683 O O . GLN A 1 83 ? -12.777 11.396 36.093 1.00 79.81 83 GLN A O 1
ATOM 688 N N . GLU A 1 84 ? -13.597 11.405 34.009 1.00 79.00 84 GLU A N 1
ATOM 689 C CA . GLU A 1 84 ? -13.605 9.952 33.839 1.00 79.00 84 GLU A CA 1
ATOM 690 C C . GLU A 1 84 ? -12.238 9.386 33.405 1.00 79.00 84 GLU A C 1
ATOM 692 O O . GLU A 1 84 ? -12.086 8.176 33.235 1.00 79.00 84 GLU A O 1
ATOM 697 N N . ASN A 1 85 ? -11.207 10.235 33.270 1.00 76.88 85 ASN A N 1
ATOM 698 C CA . ASN A 1 85 ? -9.841 9.861 32.878 1.00 76.88 85 ASN A CA 1
ATOM 699 C C . ASN A 1 85 ? -9.770 9.088 31.541 1.00 76.88 85 ASN A C 1
ATOM 701 O O . ASN A 1 85 ? -8.938 8.188 31.360 1.00 76.88 85 ASN A O 1
ATOM 705 N N . VAL A 1 86 ? -10.639 9.425 30.585 1.00 78.50 86 VAL A N 1
ATOM 706 C CA . VAL A 1 86 ? -10.702 8.789 29.262 1.00 78.50 86 VAL A CA 1
ATOM 707 C C . VAL A 1 86 ? -10.121 9.727 28.207 1.00 78.50 86 VAL A C 1
ATOM 709 O O . VAL A 1 86 ? -10.568 10.853 28.057 1.00 78.50 86 VAL A O 1
ATOM 712 N N . ASN A 1 87 ? -9.141 9.260 27.427 1.00 75.19 87 ASN A N 1
ATOM 713 C CA . ASN A 1 87 ? -8.573 10.051 26.332 1.00 75.19 87 ASN A CA 1
ATOM 714 C C . ASN A 1 87 ? -9.325 9.783 25.008 1.00 75.19 87 ASN A C 1
ATOM 716 O O . ASN A 1 87 ? -9.176 8.684 24.457 1.00 75.19 87 ASN A O 1
ATOM 720 N N . PRO A 1 88 ? -10.060 10.760 24.439 1.00 69.75 88 PRO A N 1
ATOM 721 C CA . PRO A 1 88 ? -10.756 10.590 23.161 1.00 69.75 88 PRO A CA 1
ATOM 722 C C . PRO A 1 88 ? -9.797 10.328 21.987 1.00 69.75 88 PRO A C 1
ATOM 724 O O . PRO A 1 88 ? -10.135 9.573 21.072 1.00 69.75 88 PRO A O 1
ATOM 727 N N . MET A 1 89 ? -8.571 10.863 22.030 1.00 68.44 89 MET A N 1
ATOM 728 C CA . MET A 1 89 ? -7.546 10.669 20.993 1.00 68.44 89 MET A CA 1
ATOM 729 C C . MET A 1 89 ? -6.925 9.265 21.015 1.00 68.44 89 MET A C 1
ATOM 731 O O . MET A 1 89 ? -6.335 8.827 20.032 1.00 68.44 89 MET A O 1
ATOM 735 N N . GLY A 1 90 ? -7.115 8.488 22.088 1.00 66.25 90 GLY A N 1
ATOM 736 C CA . GLY A 1 90 ? -6.707 7.078 22.107 1.00 66.25 90 GLY A CA 1
ATOM 737 C C . GLY A 1 90 ? -7.394 6.237 21.018 1.00 66.25 90 GLY A C 1
ATOM 738 O O . GLY A 1 90 ? -6.875 5.195 20.622 1.00 66.25 90 GLY A O 1
ATOM 739 N N . SER A 1 91 ? -8.535 6.709 20.499 1.00 66.38 91 SER A N 1
ATOM 740 C CA . SER A 1 91 ? -9.287 6.075 19.411 1.00 66.38 91 SER A CA 1
ATOM 741 C C . SER A 1 91 ? -8.665 6.235 18.020 1.00 66.38 91 SER A C 1
ATOM 743 O O . SER A 1 91 ? -8.894 5.374 17.172 1.00 66.38 91 SER A O 1
ATOM 745 N N . CYS A 1 92 ? -7.875 7.289 17.773 1.00 72.06 92 CYS A N 1
ATOM 746 C CA . CYS A 1 92 ? -7.328 7.598 16.445 1.00 72.06 92 CYS A CA 1
ATOM 747 C C . CYS A 1 92 ? -5.894 7.088 16.226 1.00 72.06 92 CYS A C 1
ATOM 749 O O . CYS A 1 92 ? -5.453 6.980 15.082 1.00 72.06 92 CYS A O 1
ATOM 751 N N . LEU A 1 93 ? -5.200 6.657 17.288 1.00 77.88 93 LEU A N 1
ATOM 752 C CA . LEU A 1 93 ? -3.907 5.960 17.215 1.00 77.88 93 LEU A CA 1
ATOM 753 C C . LEU A 1 93 ? -3.820 4.847 16.139 1.00 77.88 93 LEU A C 1
ATOM 755 O O . LEU A 1 93 ? -2.811 4.777 15.439 1.00 77.88 93 LEU A O 1
ATOM 759 N N . PRO A 1 94 ? -4.842 3.994 15.939 1.00 77.06 94 PRO A N 1
ATOM 760 C CA . PRO A 1 94 ? -4.792 2.911 14.954 1.00 77.06 94 PRO A CA 1
ATOM 761 C C . PRO A 1 94 ? -4.698 3.437 13.528 1.00 77.06 94 PRO A C 1
ATOM 763 O O . PRO A 1 94 ? -4.060 2.814 12.686 1.00 77.06 94 PRO A O 1
ATOM 766 N N . MET A 1 95 ? -5.317 4.588 13.264 1.00 79.94 95 MET A N 1
ATOM 767 C CA . MET A 1 95 ? -5.276 5.233 11.960 1.00 79.94 95 MET A CA 1
ATOM 768 C C . MET A 1 95 ? -3.857 5.715 11.657 1.00 79.94 95 MET A C 1
ATOM 770 O O . MET A 1 95 ? -3.330 5.403 10.595 1.00 79.94 95 MET A O 1
ATOM 774 N N . VAL A 1 96 ? -3.205 6.385 12.613 1.00 84.88 96 VAL A N 1
ATOM 775 C CA . VAL A 1 96 ? -1.810 6.835 12.467 1.00 84.88 96 VAL A CA 1
ATOM 776 C C . VAL A 1 96 ? -0.884 5.652 12.211 1.00 84.88 96 VAL A C 1
ATOM 778 O O . VAL A 1 96 ? -0.101 5.677 11.267 1.00 84.88 96 VAL A O 1
ATOM 781 N N . VAL A 1 97 ? -1.009 4.585 13.005 1.00 85.56 97 VAL A N 1
ATOM 782 C CA . VAL A 1 97 ? -0.182 3.387 12.816 1.00 85.56 97 VAL A CA 1
ATOM 783 C C . VAL A 1 97 ? -0.450 2.743 11.452 1.00 85.56 97 VAL A C 1
ATOM 785 O O . VAL A 1 97 ? 0.494 2.363 10.768 1.00 85.56 97 VAL A O 1
ATOM 788 N N . THR A 1 98 ? -1.712 2.679 11.019 1.00 84.62 98 THR A N 1
ATOM 789 C CA . THR A 1 98 ? -2.076 2.162 9.689 1.00 84.62 98 THR A CA 1
ATOM 790 C C . THR A 1 98 ? -1.438 2.990 8.573 1.00 84.62 98 THR A C 1
ATOM 792 O O . THR A 1 98 ? -0.890 2.413 7.641 1.00 84.62 98 THR A O 1
ATOM 795 N N . PHE A 1 99 ? -1.438 4.323 8.677 1.00 86.19 99 PHE A N 1
ATOM 796 C CA . PHE A 1 99 ? -0.796 5.191 7.688 1.00 86.19 99 PHE A CA 1
ATOM 797 C C . PHE A 1 99 ? 0.727 5.033 7.656 1.00 86.19 99 PHE A C 1
ATOM 799 O O . PHE A 1 99 ? 1.302 4.952 6.575 1.00 86.19 99 PHE A O 1
ATOM 806 N N . VAL A 1 100 ? 1.387 4.932 8.812 1.00 87.75 100 VAL A N 1
ATOM 807 C CA . VAL A 1 100 ? 2.840 4.683 8.873 1.00 87.75 100 VAL A CA 1
ATOM 808 C C . VAL A 1 100 ? 3.193 3.354 8.202 1.00 87.75 100 VAL A C 1
ATOM 810 O O . VAL A 1 100 ? 4.142 3.292 7.422 1.00 87.75 100 VAL A O 1
ATOM 813 N N . ILE A 1 101 ? 2.404 2.306 8.457 1.00 87.31 101 ILE A N 1
ATOM 814 C CA . ILE A 1 101 ? 2.596 0.997 7.822 1.00 87.31 101 ILE A CA 1
ATOM 815 C C . ILE A 1 101 ? 2.327 1.074 6.313 1.00 87.31 101 ILE A C 1
ATOM 817 O O . ILE A 1 101 ? 3.084 0.489 5.545 1.00 87.31 101 ILE A O 1
ATOM 821 N N . LEU A 1 102 ? 1.301 1.812 5.872 1.00 87.44 102 LEU A N 1
ATOM 822 C CA . LEU A 1 102 ? 1.021 2.020 4.447 1.00 87.44 102 LEU A CA 1
ATOM 823 C C . LEU A 1 102 ? 2.233 2.628 3.730 1.00 87.44 102 LEU A C 1
ATOM 825 O O . LEU A 1 102 ? 2.656 2.084 2.716 1.00 87.44 102 LEU A O 1
ATOM 829 N N . PHE A 1 103 ? 2.815 3.713 4.252 1.00 87.50 103 PHE A N 1
ATOM 830 C CA . PHE A 1 103 ? 3.984 4.340 3.622 1.00 87.50 103 PHE A CA 1
ATOM 831 C C . PHE A 1 103 ? 5.202 3.413 3.592 1.00 87.50 103 PHE A C 1
ATOM 833 O O . PHE A 1 103 ? 5.921 3.389 2.596 1.00 87.50 103 PHE A O 1
ATOM 840 N N . ALA A 1 104 ? 5.407 2.616 4.643 1.00 88.62 104 ALA A N 1
ATOM 841 C CA . ALA A 1 104 ? 6.463 1.610 4.658 1.00 88.62 104 ALA A CA 1
ATOM 842 C C . ALA A 1 104 ? 6.244 0.527 3.589 1.00 88.62 104 ALA A C 1
ATOM 844 O O . ALA A 1 104 ? 7.176 0.171 2.875 1.00 88.62 104 ALA A O 1
ATOM 845 N N . ILE A 1 105 ? 5.015 0.022 3.450 1.00 88.88 105 ILE A N 1
ATOM 846 C CA . ILE A 1 105 ? 4.687 -1.024 2.474 1.00 88.88 105 ILE A CA 1
ATOM 847 C C . ILE A 1 105 ? 4.747 -0.512 1.045 1.00 88.88 105 ILE A C 1
ATOM 849 O O . ILE A 1 105 ? 5.229 -1.233 0.181 1.00 88.88 105 ILE A O 1
ATOM 853 N N . ILE A 1 106 ? 4.306 0.723 0.802 1.00 89.38 106 ILE A N 1
ATOM 854 C CA . ILE A 1 106 ? 4.459 1.374 -0.498 1.00 89.38 106 ILE A CA 1
ATOM 855 C C . ILE A 1 106 ? 5.927 1.310 -0.933 1.00 89.38 106 ILE A C 1
ATOM 857 O O . ILE A 1 106 ? 6.215 0.827 -2.022 1.00 89.38 106 ILE A O 1
ATOM 861 N N . GLU A 1 107 ? 6.847 1.736 -0.068 1.00 88.12 107 GLU A N 1
ATOM 862 C CA . GLU A 1 107 ? 8.279 1.757 -0.376 1.00 88.12 107 GLU A CA 1
ATOM 863 C C . GLU A 1 107 ? 8.832 0.355 -0.668 1.00 88.12 107 GLU A C 1
ATOM 865 O O . GLU A 1 107 ? 9.530 0.151 -1.658 1.00 88.12 107 GLU A O 1
ATOM 870 N N . VAL A 1 108 ? 8.473 -0.632 0.158 1.00 88.69 108 VAL A N 1
ATOM 871 C CA . VAL A 1 108 ? 8.938 -2.017 -0.005 1.00 88.69 108 VAL A CA 1
ATOM 872 C C . VAL A 1 108 ? 8.369 -2.668 -1.272 1.00 88.69 108 VAL A C 1
ATOM 874 O O . VAL A 1 108 ? 9.079 -3.407 -1.947 1.00 88.69 108 VAL A O 1
ATOM 877 N N . VAL A 1 109 ? 7.110 -2.376 -1.618 1.00 90.25 109 VAL A N 1
ATOM 878 C CA . VAL A 1 109 ? 6.478 -2.857 -2.856 1.00 90.25 109 VAL A CA 1
ATOM 879 C C . VAL A 1 109 ? 7.125 -2.219 -4.078 1.00 90.25 109 VAL A C 1
ATOM 881 O O . VAL A 1 109 ? 7.368 -2.925 -5.047 1.00 90.25 109 VAL A O 1
ATOM 884 N N . TYR A 1 110 ? 7.437 -0.924 -4.044 1.00 89.00 110 TYR A N 1
ATOM 885 C CA . TYR A 1 110 ? 8.086 -0.264 -5.176 1.00 89.00 110 TYR A CA 1
ATOM 886 C C . TYR A 1 110 ? 9.541 -0.685 -5.376 1.00 89.00 110 TYR A C 1
ATOM 888 O O . TYR A 1 110 ? 9.976 -0.725 -6.521 1.00 89.00 110 TYR A O 1
ATOM 896 N N . ALA A 1 111 ? 10.262 -1.029 -4.304 1.00 89.75 111 ALA A N 1
ATOM 897 C CA . ALA A 1 111 ? 11.690 -1.338 -4.349 1.00 89.75 111 ALA A CA 1
ATOM 898 C C . ALA A 1 111 ? 12.036 -2.787 -3.933 1.00 89.75 111 ALA A C 1
ATOM 900 O O . ALA A 1 111 ? 12.811 -3.006 -2.990 1.00 89.75 111 ALA A O 1
ATOM 901 N N . PRO A 1 112 ? 11.486 -3.813 -4.606 1.00 90.94 112 PRO A N 1
ATOM 902 C CA . PRO A 1 112 ? 11.677 -5.194 -4.183 1.00 90.94 112 PRO A CA 1
ATOM 903 C C . PRO A 1 112 ? 13.126 -5.672 -4.356 1.00 90.94 112 PRO A C 1
ATOM 905 O O . PRO A 1 112 ? 13.601 -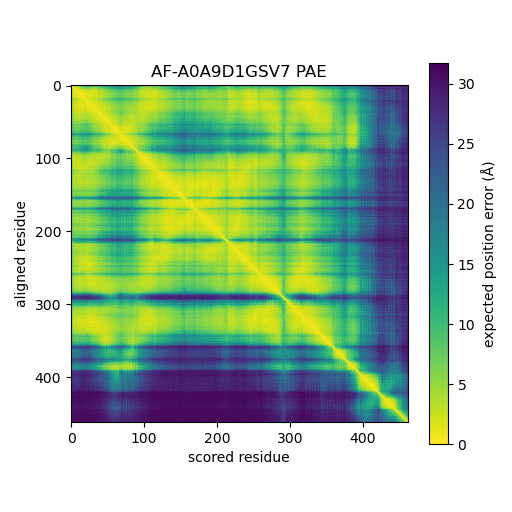6.456 -3.537 1.00 90.94 112 PRO A O 1
ATOM 908 N N . LEU A 1 113 ? 13.875 -5.155 -5.336 1.00 90.19 113 LEU A N 1
ATOM 909 C CA . LEU A 1 113 ? 15.281 -5.524 -5.534 1.00 90.19 113 LEU A CA 1
ATOM 910 C C . LEU A 1 113 ? 16.158 -5.035 -4.372 1.00 90.19 113 LEU A C 1
ATOM 912 O O . LEU A 1 113 ? 17.059 -5.745 -3.927 1.00 90.19 113 LEU A O 1
ATOM 916 N N . SER A 1 114 ? 15.851 -3.858 -3.817 1.00 89.62 114 SER A N 1
ATOM 917 C CA . SER A 1 114 ? 16.538 -3.346 -2.626 1.00 89.62 114 SER A CA 1
ATOM 918 C C . SER A 1 114 ? 16.161 -4.095 -1.349 1.00 89.62 114 SER A C 1
ATOM 920 O O . SER A 1 114 ? 17.040 -4.431 -0.556 1.00 89.62 114 SER A O 1
ATOM 922 N N . TYR A 1 115 ? 14.867 -4.329 -1.111 1.00 89.06 115 TYR A N 1
ATOM 923 C CA . TYR A 1 115 ? 14.402 -4.838 0.186 1.00 89.06 115 TYR A CA 1
ATOM 924 C C . TYR A 1 115 ? 14.337 -6.364 0.276 1.00 89.06 115 TYR A C 1
ATOM 926 O O . TYR A 1 115 ? 14.510 -6.900 1.370 1.00 89.06 115 TYR A O 1
ATOM 934 N N . ILE A 1 116 ? 14.096 -7.060 -0.836 1.00 89.62 116 ILE A N 1
ATOM 935 C CA . ILE A 1 116 ? 13.959 -8.521 -0.884 1.00 89.62 116 ILE A CA 1
ATOM 936 C C . ILE A 1 116 ? 15.249 -9.152 -1.392 1.00 89.62 116 ILE A C 1
ATOM 938 O O . ILE A 1 116 ? 15.818 -10.017 -0.733 1.00 89.62 116 ILE A O 1
ATOM 942 N N . SER A 1 117 ? 15.762 -8.688 -2.523 1.00 86.81 117 SER A N 1
ATOM 943 C CA . SER A 1 117 ? 16.939 -9.319 -3.122 1.00 86.81 117 SER A CA 1
ATOM 944 C C . SER A 1 117 ? 18.268 -8.770 -2.589 1.00 86.81 117 SER A C 1
ATOM 946 O O . SER A 1 117 ? 19.307 -9.375 -2.808 1.00 86.81 117 SER A O 1
ATOM 948 N N . ASN A 1 118 ? 18.235 -7.675 -1.815 1.00 84.44 118 ASN A N 1
ATOM 949 C CA . ASN A 1 118 ? 19.408 -6.978 -1.264 1.00 84.44 118 ASN A CA 1
ATOM 950 C C . ASN A 1 118 ? 20.464 -6.621 -2.332 1.00 84.44 118 ASN A C 1
ATOM 952 O O . ASN A 1 118 ? 21.659 -6.638 -2.035 1.00 84.44 118 ASN A O 1
ATOM 956 N N . VAL A 1 119 ? 20.031 -6.279 -3.551 1.00 88.31 119 VAL A N 1
ATOM 957 C CA . VAL A 1 119 ? 20.944 -5.875 -4.633 1.00 88.31 119 VAL A CA 1
ATOM 958 C C . VAL A 1 119 ? 21.725 -4.617 -4.211 1.00 88.31 119 VAL A C 1
ATOM 960 O O . VAL A 1 119 ? 21.121 -3.698 -3.635 1.00 88.31 119 VAL A O 1
AT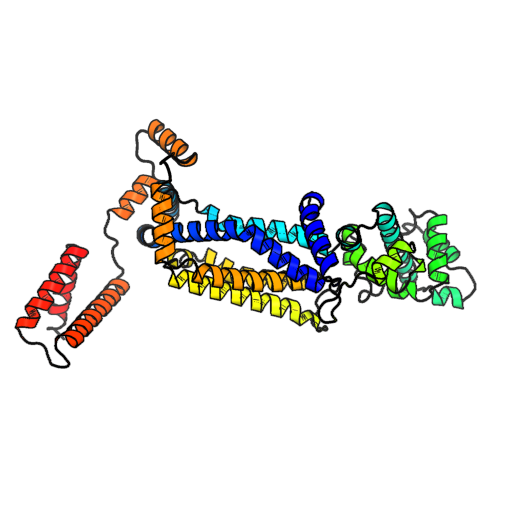OM 963 N N . PRO A 1 120 ? 23.044 -4.541 -4.481 1.00 89.62 120 PRO A N 1
ATOM 964 C CA . PRO A 1 120 ? 23.854 -3.366 -4.172 1.00 89.62 120 PRO A CA 1
ATOM 965 C C . PRO A 1 120 ? 23.288 -2.075 -4.781 1.00 89.62 120 PRO A C 1
ATOM 967 O O . PRO A 1 120 ? 22.774 -2.058 -5.902 1.00 89.62 120 PRO A O 1
ATOM 970 N N . LYS A 1 121 ? 23.372 -0.970 -4.029 1.00 88.00 121 LYS A N 1
ATOM 971 C CA . LYS A 1 121 ? 22.774 0.318 -4.428 1.00 88.00 121 LYS A CA 1
ATOM 972 C C . LYS A 1 121 ? 23.402 0.892 -5.699 1.00 88.00 121 LYS A C 1
ATOM 974 O O . LYS A 1 121 ? 22.701 1.529 -6.472 1.00 88.00 121 LYS A O 1
ATOM 979 N N . ASP A 1 122 ? 24.696 0.680 -5.890 1.00 90.19 122 ASP A N 1
ATOM 980 C CA . ASP A 1 122 ? 25.467 1.087 -7.065 1.00 90.19 122 ASP A CA 1
ATOM 981 C C . ASP A 1 122 ? 24.989 0.361 -8.329 1.00 90.19 122 ASP A C 1
ATOM 983 O O . ASP A 1 122 ? 24.648 1.023 -9.309 1.00 90.19 122 ASP A O 1
ATOM 987 N N . LYS A 1 123 ? 24.835 -0.969 -8.271 1.00 90.94 123 LYS A N 1
ATOM 988 C CA . LYS A 1 123 ? 24.276 -1.764 -9.374 1.00 90.94 123 LYS A CA 1
ATOM 989 C C . LYS A 1 123 ? 22.844 -1.359 -9.710 1.00 90.94 123 LYS A C 1
ATOM 991 O O . LYS A 1 123 ? 22.497 -1.225 -10.880 1.00 90.94 123 LYS A O 1
ATOM 996 N N . LEU A 1 124 ? 22.014 -1.114 -8.693 1.00 89.69 124 LEU A N 1
ATOM 997 C CA . LEU A 1 124 ? 20.647 -0.632 -8.907 1.00 89.69 124 LEU A CA 1
ATOM 998 C C . LEU A 1 124 ? 20.614 0.761 -9.532 1.00 89.69 124 LEU A C 1
ATOM 1000 O O . LEU A 1 124 ? 19.819 0.983 -10.438 1.00 89.69 124 LEU A O 1
ATOM 1004 N N . ALA A 1 125 ? 21.466 1.683 -9.083 1.00 89.62 125 ALA A N 1
ATOM 1005 C CA . ALA A 1 125 ? 21.549 3.018 -9.664 1.00 89.62 125 ALA A CA 1
ATOM 1006 C C . ALA A 1 125 ? 21.984 2.957 -11.136 1.00 89.62 125 ALA A C 1
ATOM 1008 O O . ALA A 1 125 ? 21.394 3.629 -11.977 1.00 89.62 125 ALA A O 1
ATOM 1009 N N . GLN A 1 126 ? 22.95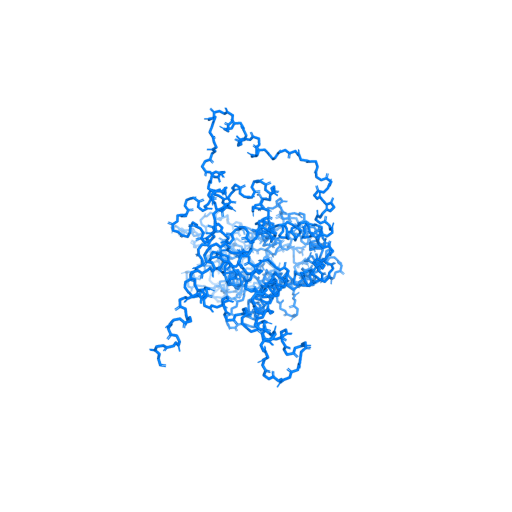8 2.106 -11.466 1.00 90.56 126 GLN A N 1
ATOM 1010 C CA . GLN A 1 126 ? 23.382 1.898 -12.849 1.00 90.56 126 GLN A CA 1
ATOM 1011 C C . GLN A 1 126 ? 22.254 1.314 -13.707 1.00 90.56 126 GLN A C 1
ATOM 1013 O O . GLN A 1 126 ? 21.958 1.852 -14.770 1.00 90.56 126 GLN A O 1
ATOM 1018 N N . ALA A 1 127 ? 21.584 0.266 -13.225 1.00 91.56 127 ALA A N 1
ATOM 1019 C CA . ALA A 1 127 ? 20.449 -0.350 -13.903 1.00 91.56 127 ALA A CA 1
ATOM 1020 C C . ALA A 1 127 ? 19.317 0.665 -14.161 1.00 91.56 127 ALA A C 1
ATOM 1022 O O . ALA A 1 127 ? 18.782 0.744 -15.266 1.00 91.56 127 ALA A O 1
ATOM 1023 N N . GLN A 1 128 ? 18.987 1.487 -13.159 1.00 90.00 128 GLN A N 1
ATOM 1024 C CA . GLN A 1 128 ? 17.992 2.560 -13.271 1.00 90.00 128 GLN A CA 1
ATOM 1025 C C . GLN A 1 128 ? 18.376 3.587 -14.328 1.00 90.00 128 GLN A C 1
ATOM 1027 O O . GLN A 1 128 ? 17.535 3.947 -15.148 1.00 90.00 128 GLN A O 1
ATOM 1032 N N . ASN A 1 129 ? 19.633 4.028 -14.325 1.00 90.38 129 ASN A N 1
ATOM 1033 C CA . ASN A 1 129 ? 20.124 4.971 -15.318 1.00 90.38 129 ASN A CA 1
ATOM 1034 C C . ASN A 1 129 ? 20.070 4.356 -16.719 1.00 90.38 129 ASN A C 1
ATOM 1036 O O . ASN A 1 129 ? 19.627 5.021 -17.637 1.00 90.38 129 ASN A O 1
ATOM 1040 N N . ASN A 1 130 ? 20.444 3.084 -16.897 1.00 92.38 130 ASN A N 1
ATOM 1041 C CA . ASN A 1 130 ? 20.392 2.427 -18.209 1.00 92.38 130 ASN A CA 1
ATOM 1042 C C . ASN A 1 130 ? 18.961 2.401 -18.775 1.00 92.38 130 ASN A C 1
ATOM 1044 O O . ASN A 1 130 ? 18.758 2.733 -19.938 1.00 92.38 130 ASN A O 1
ATOM 1048 N N . VAL A 1 131 ? 17.960 2.089 -17.944 1.00 92.44 131 VAL A N 1
ATOM 1049 C CA . VAL A 1 131 ? 16.543 2.136 -18.351 1.00 92.44 131 VAL A CA 1
ATOM 1050 C C . VAL A 1 131 ? 16.068 3.552 -18.630 1.00 92.44 131 VAL A C 1
ATOM 1052 O O . VAL A 1 131 ? 15.350 3.777 -19.600 1.00 92.44 131 VAL A O 1
ATOM 1055 N N . TYR A 1 132 ? 16.437 4.510 -17.783 1.00 91.44 132 TYR A N 1
ATOM 1056 C CA . TYR A 1 132 ? 16.058 5.902 -17.993 1.00 91.44 132 TYR A CA 1
ATOM 1057 C C . TYR A 1 132 ? 16.660 6.455 -19.289 1.00 91.44 132 TYR A C 1
ATOM 1059 O O . TYR A 1 132 ? 15.971 7.121 -20.053 1.00 91.44 132 TYR A O 1
ATOM 1067 N N . ASP A 1 133 ? 17.912 6.118 -19.572 1.00 93.19 133 ASP A N 1
ATOM 1068 C CA . ASP A 1 133 ? 18.629 6.580 -20.754 1.00 93.19 133 ASP A CA 1
ATOM 1069 C C . ASP A 1 133 ? 18.092 5.939 -22.026 1.00 93.19 133 ASP A C 1
ATOM 1071 O O . ASP A 1 133 ? 17.864 6.649 -23.003 1.00 93.19 133 ASP A O 1
ATOM 1075 N N . ALA A 1 134 ? 17.804 4.633 -21.989 1.00 94.56 134 ALA A N 1
ATOM 1076 C CA . ALA A 1 134 ? 17.082 3.967 -23.064 1.00 94.56 134 ALA A CA 1
ATOM 1077 C C . ALA A 1 134 ? 15.740 4.671 -23.312 1.00 94.56 134 ALA A C 1
ATOM 1079 O O . ALA A 1 134 ? 15.484 5.089 -24.431 1.00 94.56 134 ALA A O 1
ATOM 1080 N N . TYR A 1 135 ? 14.941 4.936 -22.271 1.00 94.00 135 TYR A N 1
ATOM 1081 C CA . TYR A 1 135 ? 13.680 5.674 -22.411 1.00 94.00 135 TYR A CA 1
ATOM 1082 C C . TYR A 1 135 ? 13.866 7.055 -23.061 1.00 94.00 135 TYR A C 1
ATOM 1084 O O . TYR A 1 135 ? 13.158 7.377 -24.013 1.00 94.00 135 TYR A O 1
ATOM 1092 N N . VAL A 1 136 ? 14.816 7.866 -22.584 1.00 93.88 136 VAL A N 1
ATOM 1093 C CA . VAL A 1 136 ? 15.070 9.209 -23.133 1.00 93.88 136 VAL A CA 1
ATOM 1094 C C . VAL A 1 136 ? 15.482 9.125 -24.602 1.00 93.88 136 VAL A C 1
ATOM 1096 O O . VAL A 1 136 ? 14.915 9.826 -25.438 1.00 93.88 136 VAL A O 1
ATOM 1099 N N . MET A 1 137 ? 16.420 8.246 -24.947 1.00 95.75 137 MET A N 1
ATOM 1100 C CA . MET A 1 137 ? 16.874 8.096 -26.330 1.00 95.75 137 MET A CA 1
ATOM 1101 C C . MET A 1 137 ? 15.757 7.579 -27.243 1.00 95.75 137 MET A C 1
ATOM 1103 O O . MET A 1 137 ? 15.594 8.102 -28.341 1.00 95.75 137 MET A O 1
ATOM 1107 N N . SER A 1 138 ? 14.916 6.653 -26.774 1.00 95.75 138 SER A N 1
ATOM 1108 C CA . SER A 1 138 ? 13.729 6.210 -27.514 1.00 95.75 138 SER A CA 1
ATOM 1109 C C . SER A 1 138 ? 12.717 7.336 -27.725 1.00 95.75 138 SER A C 1
ATOM 1111 O O . SER A 1 138 ? 12.156 7.460 -28.812 1.00 95.75 138 SER A O 1
ATOM 1113 N N . THR A 1 139 ? 12.507 8.206 -26.728 1.00 94.44 139 THR A N 1
ATOM 1114 C CA . THR A 1 139 ? 11.648 9.388 -26.912 1.00 94.44 139 THR A CA 1
ATOM 1115 C C . THR A 1 139 ? 12.222 10.360 -27.936 1.00 94.44 139 THR A C 1
ATOM 1117 O O . THR A 1 139 ? 11.475 10.855 -28.769 1.00 94.44 139 THR A O 1
ATOM 1120 N N . VAL A 1 140 ? 13.543 10.568 -27.950 1.00 96.12 140 VAL A N 1
ATOM 1121 C CA . VAL A 1 140 ? 14.205 11.427 -28.943 1.00 96.12 140 VAL A CA 1
ATOM 1122 C C . VAL A 1 140 ? 14.051 10.855 -30.352 1.00 96.12 140 VAL A C 1
ATOM 1124 O O . VAL A 1 140 ? 13.707 11.603 -31.262 1.00 96.12 140 VAL A O 1
ATOM 1127 N N . LEU A 1 141 ? 14.242 9.545 -30.538 1.00 96.19 141 LEU A N 1
ATOM 1128 C CA . LEU A 1 141 ? 14.007 8.876 -31.824 1.00 96.19 141 LEU A CA 1
ATOM 1129 C C . LEU A 1 141 ? 12.553 9.062 -32.286 1.00 96.19 141 LEU A C 1
ATOM 1131 O O . LEU A 1 141 ? 12.304 9.505 -33.409 1.00 96.19 141 LEU A O 1
ATOM 1135 N N . SER A 1 142 ? 11.595 8.820 -31.386 1.00 95.44 142 SER A N 1
ATOM 1136 C CA . SER A 1 142 ? 10.170 8.992 -31.671 1.00 95.44 142 SER A CA 1
ATOM 1137 C C . SER A 1 142 ? 9.800 10.441 -32.012 1.00 95.44 142 SER A C 1
ATOM 1139 O O . SER A 1 142 ? 8.982 10.655 -32.908 1.00 95.44 142 SER A O 1
ATOM 1141 N N . ASP A 1 143 ? 10.372 11.433 -31.325 1.00 95.44 143 ASP A N 1
ATOM 1142 C CA . ASP A 1 143 ? 10.120 12.858 -31.580 1.00 95.44 143 ASP A CA 1
ATOM 1143 C C . ASP A 1 143 ? 10.616 13.277 -32.975 1.00 95.44 143 ASP A C 1
ATOM 1145 O O . ASP A 1 143 ? 9.983 14.099 -33.642 1.00 95.44 143 ASP A O 1
ATOM 1149 N N . HIS A 1 144 ? 11.691 12.644 -33.456 1.00 95.50 144 HIS A N 1
ATOM 1150 C CA . HIS A 1 144 ? 12.222 12.807 -34.813 1.00 95.50 144 HIS A CA 1
ATOM 1151 C C . HIS A 1 144 ? 11.536 11.904 -35.849 1.00 95.50 144 HIS A C 1
ATOM 1153 O O . HIS A 1 144 ? 11.987 11.829 -36.991 1.00 95.50 144 HIS A O 1
ATOM 1159 N N . GLN A 1 145 ? 10.435 11.235 -35.482 1.00 95.38 145 GLN A N 1
ATOM 1160 C CA . GLN A 1 145 ? 9.673 10.332 -36.356 1.00 95.38 145 GLN A CA 1
ATOM 1161 C C . GLN A 1 145 ? 10.530 9.207 -36.958 1.00 95.38 145 GLN A C 1
ATOM 1163 O O . GLN A 1 145 ? 10.273 8.750 -38.072 1.00 95.38 145 GLN A O 1
ATOM 1168 N N . THR A 1 146 ? 11.546 8.761 -36.220 1.00 94.94 146 THR A N 1
ATOM 1169 C CA . THR A 1 146 ? 12.419 7.651 -36.603 1.00 94.94 146 THR A CA 1
ATOM 1170 C C . THR A 1 146 ? 12.343 6.522 -35.574 1.00 94.94 146 THR A C 1
ATOM 1172 O O . THR A 1 146 ? 11.760 6.672 -34.500 1.00 94.94 146 THR A O 1
ATOM 1175 N N . SER A 1 147 ? 12.908 5.372 -35.922 1.00 96.38 147 SER A N 1
ATOM 1176 C CA . SER A 1 147 ? 13.042 4.206 -35.047 1.00 96.38 147 SER A CA 1
ATOM 1177 C C . SER A 1 147 ? 14.396 3.550 -35.266 1.00 96.38 147 SER A C 1
ATOM 1179 O O . SER A 1 147 ? 15.052 3.789 -36.284 1.00 96.38 147 SER A O 1
ATOM 1181 N N . VAL A 1 148 ? 14.811 2.710 -34.324 1.00 96.44 148 VAL A N 1
ATOM 1182 C CA . VAL A 1 148 ? 16.054 1.940 -34.463 1.00 96.44 148 VAL A CA 1
ATOM 1183 C C . VAL A 1 148 ? 15.995 1.041 -35.698 1.00 96.44 148 VAL A C 1
ATOM 1185 O O . VAL A 1 148 ? 16.923 1.063 -36.504 1.00 96.44 148 VAL A O 1
ATOM 1188 N N . GLU A 1 149 ? 14.887 0.325 -35.903 1.00 95.25 149 GLU A N 1
ATOM 1189 C CA . GLU A 1 149 ? 14.665 -0.500 -37.099 1.00 95.25 149 GLU A CA 1
ATOM 1190 C C . GLU A 1 149 ? 14.832 0.312 -38.391 1.00 95.25 149 GLU A C 1
ATOM 1192 O O . GLU A 1 149 ? 15.589 -0.088 -39.272 1.00 95.25 149 GLU A O 1
ATOM 1197 N N . ALA A 1 150 ? 14.213 1.494 -38.480 1.00 94.75 150 ALA A N 1
ATOM 1198 C CA . ALA A 1 150 ? 14.317 2.344 -39.666 1.00 94.75 150 ALA A CA 1
ATOM 1199 C C . ALA A 1 150 ? 15.753 2.833 -39.929 1.00 94.75 150 ALA A C 1
ATOM 1201 O O . ALA A 1 150 ? 16.178 2.912 -41.083 1.00 94.75 150 ALA A O 1
ATOM 1202 N N 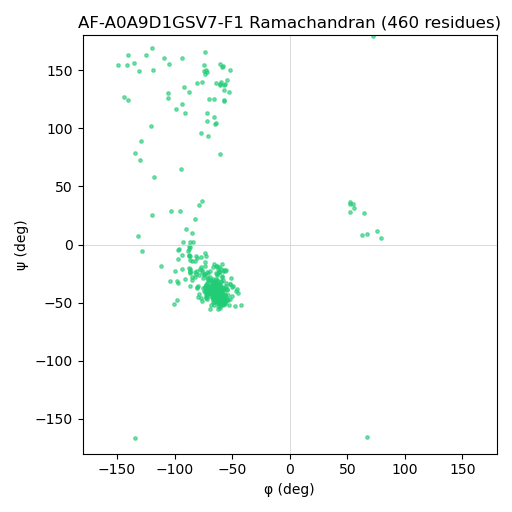. ILE A 1 151 ? 16.517 3.155 -38.879 1.00 95.75 151 ILE A N 1
ATOM 1203 C CA . ILE A 1 151 ? 17.926 3.562 -39.009 1.00 95.75 151 ILE A CA 1
ATOM 1204 C C . ILE A 1 151 ? 18.757 2.404 -39.573 1.00 95.75 151 ILE A C 1
ATOM 1206 O O . ILE A 1 151 ? 19.508 2.589 -40.534 1.00 95.75 151 ILE A O 1
ATOM 1210 N N . LEU A 1 152 ? 18.580 1.205 -39.014 1.00 94.06 152 LEU A N 1
ATOM 1211 C CA . LEU A 1 152 ? 19.303 0.006 -39.434 1.00 94.06 152 LEU A CA 1
ATOM 1212 C C . LEU A 1 152 ? 18.931 -0.439 -40.857 1.00 94.06 152 LEU A C 1
ATOM 1214 O O . LEU A 1 152 ? 19.805 -0.890 -41.595 1.00 94.06 152 LEU A O 1
ATOM 1218 N N . GLU A 1 153 ? 17.667 -0.288 -41.263 1.00 93.50 153 GLU A N 1
ATOM 1219 C CA . GLU A 1 153 ? 17.203 -0.602 -42.622 1.00 93.50 153 GLU A CA 1
ATOM 1220 C C . GLU A 1 153 ? 17.747 0.368 -43.677 1.00 93.50 153 GLU A C 1
ATOM 1222 O O . GLU A 1 153 ? 18.127 -0.065 -44.768 1.00 93.50 153 GLU A O 1
ATOM 1227 N N . ASN A 1 154 ? 17.809 1.668 -43.365 1.00 90.62 154 ASN A N 1
ATOM 1228 C CA . ASN A 1 154 ? 18.360 2.674 -44.276 1.00 90.62 154 ASN A CA 1
ATOM 1229 C C . ASN A 1 154 ? 19.865 2.460 -44.510 1.00 90.62 154 ASN A C 1
ATOM 1231 O O . ASN A 1 154 ? 20.355 2.678 -45.618 1.00 90.62 154 ASN A O 1
ATOM 1235 N N . GLY A 1 155 ? 20.601 2.039 -43.473 1.00 84.62 155 GLY A N 1
ATOM 1236 C CA . GLY A 1 155 ? 22.030 1.714 -43.549 1.00 84.62 155 GLY A CA 1
ATOM 1237 C C . GLY A 1 155 ? 22.958 2.906 -43.827 1.00 84.62 155 GLY A C 1
ATOM 1238 O O . GLY A 1 155 ? 24.143 2.704 -44.092 1.00 84.62 155 GLY A O 1
ATOM 1239 N N . GLU A 1 156 ? 22.437 4.137 -43.793 1.00 83.31 156 GLU A N 1
ATOM 1240 C CA . GLU A 1 156 ? 23.188 5.367 -44.090 1.00 83.31 156 GLU A CA 1
ATOM 1241 C C . GLU A 1 156 ? 24.007 5.885 -42.897 1.00 83.31 156 GLU A C 1
ATOM 1243 O O . GLU A 1 156 ? 25.033 6.532 -43.102 1.00 83.31 156 GLU A O 1
ATOM 1248 N N . ALA A 1 157 ? 23.568 5.601 -41.668 1.00 88.94 157 ALA A N 1
ATOM 1249 C CA . ALA A 1 157 ? 24.219 6.003 -40.423 1.00 88.94 157 ALA A CA 1
ATOM 1250 C C . ALA A 1 157 ? 23.952 4.961 -39.327 1.00 88.94 157 ALA A C 1
ATOM 1252 O O . ALA A 1 157 ? 22.942 4.255 -39.370 1.00 88.94 157 ALA A O 1
ATOM 1253 N N . SER A 1 158 ? 24.838 4.874 -38.333 1.00 94.94 158 SER A N 1
ATOM 1254 C CA . SER A 1 158 ? 24.585 4.049 -37.141 1.00 94.94 158 SER A CA 1
ATOM 1255 C C . SER A 1 158 ? 23.547 4.692 -36.212 1.00 94.94 158 SER A C 1
ATOM 1257 O O . SER A 1 158 ? 23.235 5.888 -36.320 1.00 94.94 158 SER A O 1
ATOM 1259 N N . VAL A 1 159 ? 23.020 3.922 -35.252 1.00 95.88 159 VAL A N 1
ATOM 1260 C CA . VAL A 1 159 ? 22.112 4.470 -34.228 1.00 95.88 159 VAL A CA 1
ATOM 1261 C C . VAL A 1 159 ? 22.851 5.518 -33.397 1.00 95.88 159 VAL A C 1
ATOM 1263 O O . VAL A 1 159 ? 22.308 6.584 -33.105 1.00 95.88 159 VAL A O 1
ATOM 1266 N N . TYR A 1 160 ? 24.121 5.254 -33.086 1.00 97.06 160 TYR A N 1
ATOM 1267 C CA . TYR A 1 160 ? 24.996 6.184 -32.381 1.00 97.06 160 TYR A CA 1
ATOM 1268 C C . TYR A 1 160 ? 25.171 7.514 -33.128 1.00 97.06 160 TYR A C 1
ATOM 1270 O O . TYR A 1 160 ? 24.943 8.578 -32.551 1.00 97.06 160 TYR A O 1
ATOM 1278 N N . GLU A 1 161 ? 25.524 7.468 -34.414 1.00 96.50 161 GLU A N 1
ATOM 1279 C CA . GLU A 1 161 ? 25.715 8.670 -35.239 1.00 96.50 161 GLU A CA 1
ATOM 1280 C C . GLU A 1 161 ? 24.426 9.485 -35.357 1.00 96.50 161 GLU A C 1
ATOM 1282 O O . GLU A 1 161 ? 24.443 10.715 -35.248 1.00 96.50 161 GLU A O 1
ATOM 1287 N N . THR A 1 162 ? 23.293 8.798 -35.507 1.00 96.25 162 THR A N 1
ATOM 1288 C CA . THR A 1 162 ? 21.976 9.435 -35.568 1.00 96.25 162 THR A CA 1
ATOM 1289 C C . THR A 1 162 ? 21.652 10.157 -34.257 1.00 96.25 162 THR A C 1
ATOM 1291 O O . THR A 1 162 ? 21.299 11.337 -34.268 1.00 96.25 162 THR A O 1
ATOM 1294 N N . LEU A 1 163 ? 21.855 9.509 -33.106 1.00 96.44 163 LEU A N 1
ATOM 1295 C CA . LEU A 1 163 ? 21.639 10.127 -31.794 1.00 96.44 163 LEU A CA 1
ATOM 1296 C C . LEU A 1 163 ? 22.595 11.301 -31.526 1.00 96.44 163 LEU A C 1
ATOM 1298 O O . LEU A 1 163 ? 22.181 12.301 -30.935 1.00 96.44 163 LEU A O 1
ATOM 1302 N N . LEU A 1 164 ? 23.850 11.229 -31.985 1.00 96.62 164 LEU A N 1
ATOM 1303 C CA . LEU A 1 164 ? 24.780 12.362 -31.919 1.00 96.62 164 LEU A CA 1
ATOM 1304 C C . LEU A 1 164 ? 24.307 13.552 -32.759 1.00 96.62 164 LEU A C 1
ATOM 1306 O O . LEU A 1 164 ? 24.460 14.699 -32.330 1.00 96.62 164 LEU A O 1
ATOM 1310 N N . SER A 1 165 ? 23.710 13.296 -33.926 1.00 95.56 165 SER A N 1
ATOM 1311 C CA . SER A 1 165 ? 23.137 14.361 -34.749 1.00 95.56 165 SER A CA 1
ATOM 1312 C C . SER A 1 165 ? 22.027 15.104 -33.992 1.00 95.56 165 SER A C 1
ATOM 1314 O O . SER A 1 165 ? 22.085 16.328 -33.882 1.00 95.56 165 SER A O 1
ATOM 1316 N N . PHE A 1 166 ? 21.125 14.377 -33.323 1.00 96.00 166 PHE A N 1
ATOM 1317 C CA . PHE A 1 166 ? 20.051 14.958 -32.507 1.00 96.00 166 PHE A CA 1
ATOM 1318 C C . PHE A 1 166 ? 20.562 15.628 -31.230 1.00 96.00 166 PHE A C 1
ATOM 1320 O O . PHE A 1 166 ? 19.985 16.609 -30.760 1.00 96.00 166 PHE A O 1
ATOM 1327 N N . LYS A 1 167 ? 21.663 15.142 -30.647 1.00 95.44 167 LYS A N 1
ATOM 1328 C CA . LYS A 1 167 ? 22.333 15.816 -29.524 1.00 95.44 167 LYS A CA 1
ATOM 1329 C C . LYS A 1 167 ? 22.818 17.219 -29.898 1.00 95.44 167 LYS A C 1
ATOM 1331 O O . LYS A 1 167 ? 22.801 18.107 -29.048 1.00 95.44 167 LYS A O 1
ATOM 1336 N N . SER A 1 168 ? 23.259 17.418 -31.140 1.00 93.12 168 SER A N 1
ATOM 1337 C CA . SER A 1 168 ? 23.805 18.700 -31.603 1.00 93.12 168 SER A CA 1
ATOM 1338 C C . SER A 1 168 ? 22.754 19.806 -31.792 1.00 93.12 168 SER A C 1
ATOM 1340 O O . SER A 1 168 ? 23.117 20.971 -31.966 1.00 93.12 168 SER A O 1
ATOM 1342 N N . GLU A 1 169 ? 21.465 19.466 -31.728 1.00 93.38 169 GLU A N 1
ATOM 1343 C CA . GLU A 1 169 ? 20.358 20.402 -31.914 1.00 93.38 169 GLU A CA 1
ATOM 1344 C C . GLU A 1 169 ? 20.130 21.337 -30.714 1.00 93.38 169 GLU A C 1
ATOM 1346 O O . GLU A 1 169 ? 20.433 21.031 -29.555 1.00 93.38 169 GLU A O 1
ATOM 1351 N N . GLU A 1 170 ? 19.541 22.508 -30.978 1.00 85.88 170 GLU A N 1
ATOM 1352 C CA . GLU A 1 170 ? 19.209 23.472 -29.929 1.00 85.88 170 GLU A CA 1
ATOM 1353 C C . GLU A 1 170 ? 18.133 22.899 -28.986 1.00 85.88 170 GLU A C 1
ATOM 1355 O O . GLU A 1 170 ? 17.043 22.541 -29.424 1.00 85.88 170 GLU A O 1
ATOM 1360 N N . LYS A 1 171 ? 18.412 22.876 -27.672 1.00 87.00 171 LYS A N 1
ATOM 1361 C CA . LYS A 1 171 ? 17.531 22.322 -26.615 1.00 87.00 171 LYS A CA 1
ATOM 1362 C C . LYS A 1 171 ? 17.293 20.810 -26.711 1.00 87.00 171 LYS A C 1
ATOM 1364 O O . LYS A 1 171 ? 16.274 20.325 -26.219 1.00 87.00 171 LYS A O 1
ATOM 1369 N N . SER A 1 172 ? 18.239 20.070 -27.285 1.00 90.56 172 SER A N 1
ATOM 1370 C CA . SER A 1 172 ? 18.194 18.609 -27.290 1.00 90.56 172 SER A CA 1
ATOM 1371 C C . SER A 1 172 ? 18.090 18.025 -25.876 1.00 90.56 172 SER A C 1
ATOM 1373 O O . SER A 1 172 ? 18.802 18.446 -24.960 1.00 90.56 172 SER A O 1
ATOM 1375 N N . ALA A 1 173 ? 17.254 16.996 -25.707 1.00 90.44 173 ALA A N 1
ATOM 1376 C CA . ALA A 1 173 ? 17.175 16.222 -24.466 1.00 90.44 173 ALA A CA 1
ATOM 1377 C C . ALA A 1 173 ? 18.467 15.431 -24.174 1.00 90.44 173 ALA A C 1
ATOM 1379 O O . ALA A 1 173 ? 18.690 15.014 -23.040 1.00 90.44 173 ALA A O 1
ATOM 1380 N N . LEU A 1 174 ? 19.332 15.256 -25.182 1.00 94.44 174 LEU A N 1
ATOM 1381 C CA . LEU A 1 174 ? 20.615 14.557 -25.072 1.00 94.44 174 LEU A CA 1
ATOM 1382 C C . LEU A 1 174 ? 21.793 15.497 -24.768 1.00 94.44 174 LEU A C 1
ATOM 1384 O O . LEU A 1 174 ? 22.931 15.037 -24.694 1.00 94.44 174 LEU A O 1
ATOM 1388 N N . ALA A 1 175 ? 21.555 16.803 -24.589 1.00 93.50 175 ALA A N 1
ATOM 1389 C CA . ALA A 1 175 ? 22.620 17.798 -24.435 1.00 93.50 175 ALA A CA 1
ATOM 1390 C C . ALA A 1 175 ? 23.584 17.486 -23.273 1.00 93.50 175 ALA A C 1
ATOM 1392 O O . ALA A 1 175 ? 24.794 17.668 -23.412 1.00 93.50 175 ALA A O 1
ATOM 1393 N N . ASP A 1 176 ? 23.055 16.965 -22.161 1.00 92.12 176 ASP A N 1
ATOM 1394 C CA . ASP A 1 176 ? 23.824 16.655 -20.948 1.00 92.12 176 ASP A CA 1
ATOM 1395 C C . ASP A 1 176 ? 24.458 15.247 -20.956 1.00 92.12 176 ASP A C 1
ATOM 1397 O O . ASP A 1 176 ? 25.193 14.889 -20.033 1.00 92.12 176 ASP A O 1
ATOM 1401 N N . TYR A 1 177 ? 24.197 14.431 -21.982 1.00 94.94 177 TYR A N 1
ATOM 1402 C CA . TYR A 1 177 ? 24.738 13.074 -22.083 1.00 94.94 177 TYR A CA 1
ATOM 1403 C C . TYR A 1 177 ? 26.180 13.082 -22.595 1.00 94.94 177 TYR A C 1
ATOM 1405 O O . TYR A 1 177 ? 26.505 13.798 -23.542 1.00 94.94 177 TYR A O 1
ATOM 1413 N N . SER A 1 178 ? 27.058 12.248 -22.029 1.00 96.19 178 SER A N 1
ATOM 1414 C CA . SER A 1 178 ? 28.384 12.018 -22.617 1.00 96.19 178 SER A CA 1
ATOM 1415 C C . SER A 1 178 ? 28.283 11.163 -23.881 1.00 96.19 178 SER A C 1
ATOM 1417 O O . SER A 1 178 ? 27.400 10.312 -23.993 1.00 96.19 178 SER A O 1
ATOM 1419 N N . ASP A 1 179 ? 29.207 11.358 -24.822 1.00 96.94 179 ASP A N 1
ATOM 1420 C CA . ASP A 1 179 ? 29.216 10.599 -26.081 1.00 96.94 179 ASP A CA 1
ATOM 1421 C C . ASP A 1 179 ? 29.385 9.093 -25.818 1.00 96.94 179 ASP A C 1
ATOM 1423 O O . ASP A 1 179 ? 28.657 8.291 -26.389 1.00 96.94 179 ASP A O 1
ATOM 1427 N N . GLU A 1 180 ? 30.244 8.717 -24.864 1.00 96.12 180 GLU A N 1
ATOM 1428 C CA . GLU A 1 180 ? 30.436 7.329 -24.404 1.00 96.12 180 GLU A CA 1
ATOM 1429 C C . GLU A 1 180 ? 29.141 6.711 -23.848 1.00 96.12 180 GLU A C 1
ATOM 1431 O O . GLU A 1 180 ? 28.857 5.527 -24.045 1.00 96.12 180 GLU A O 1
ATOM 1436 N N . ARG A 1 181 ? 28.313 7.512 -23.161 1.00 95.19 181 ARG A N 1
ATOM 1437 C CA . ARG A 1 181 ? 27.031 7.038 -22.634 1.00 95.19 181 ARG A CA 1
ATOM 1438 C C . ARG A 1 181 ? 26.021 6.804 -23.754 1.00 95.19 181 ARG A C 1
ATOM 1440 O O . ARG A 1 181 ? 25.296 5.815 -23.694 1.00 95.19 181 ARG A O 1
ATOM 1447 N N . ILE A 1 182 ? 25.991 7.683 -24.759 1.00 96.81 182 ILE A N 1
ATOM 1448 C CA . ILE A 1 182 ? 25.151 7.512 -25.954 1.00 96.81 182 ILE A CA 1
ATOM 1449 C C . ILE A 1 182 ? 25.593 6.274 -26.727 1.00 96.81 182 ILE A C 1
ATOM 1451 O O . ILE A 1 182 ? 24.748 5.459 -27.070 1.00 96.81 182 ILE A O 1
ATOM 1455 N N . GLU A 1 183 ? 26.896 6.087 -26.930 1.00 96.88 183 GLU A N 1
ATOM 1456 C CA . GLU A 1 183 ? 27.455 4.911 -27.606 1.00 96.88 183 GLU A CA 1
ATOM 1457 C C . GLU A 1 183 ? 27.076 3.610 -26.890 1.00 96.88 183 GLU A C 1
ATOM 1459 O O . GLU A 1 183 ? 26.602 2.664 -27.519 1.00 96.88 183 GLU A O 1
ATOM 1464 N N . THR A 1 184 ? 27.192 3.590 -25.557 1.00 95.94 184 THR A N 1
ATOM 1465 C CA . THR A 1 184 ? 26.823 2.427 -24.738 1.00 95.94 184 THR A CA 1
ATOM 1466 C C . THR A 1 184 ? 25.370 2.017 -24.982 1.00 95.94 184 THR A C 1
ATOM 1468 O O . THR A 1 184 ? 25.104 0.856 -25.271 1.00 95.94 184 THR A O 1
ATOM 1471 N N . ILE A 1 185 ? 24.418 2.951 -24.894 1.00 96.31 185 ILE A N 1
ATOM 1472 C CA . ILE A 1 185 ? 22.992 2.634 -25.068 1.00 96.31 185 ILE A CA 1
ATOM 1473 C C . ILE A 1 185 ? 22.653 2.367 -26.543 1.00 96.31 185 ILE A C 1
ATOM 1475 O O . ILE A 1 185 ? 21.882 1.453 -26.828 1.00 96.31 185 ILE A O 1
ATOM 1479 N N . ALA A 1 186 ? 23.270 3.090 -27.483 1.00 96.94 186 ALA A N 1
ATOM 1480 C CA . ALA A 1 186 ? 23.114 2.857 -28.917 1.00 96.94 186 ALA A CA 1
ATOM 1481 C C . ALA A 1 186 ? 23.510 1.429 -29.309 1.00 96.94 186 ALA A C 1
ATOM 1483 O O . ALA A 1 186 ? 22.755 0.770 -30.014 1.00 96.94 186 ALA A O 1
ATOM 1484 N N . SER A 1 187 ? 24.620 0.910 -28.777 1.00 96.31 187 SER A N 1
ATOM 1485 C CA . SER A 1 187 ? 25.035 -0.476 -29.035 1.00 96.31 187 SER A CA 1
ATOM 1486 C C . SER A 1 187 ? 23.991 -1.508 -28.582 1.00 96.31 187 SER A C 1
ATOM 1488 O O . SER A 1 187 ? 23.814 -2.542 -29.224 1.00 96.31 187 SER A O 1
ATOM 1490 N N . VAL A 1 188 ? 23.246 -1.210 -27.510 1.00 96.12 188 VAL A N 1
ATOM 1491 C CA . VAL A 1 188 ? 22.175 -2.085 -27.017 1.00 96.12 188 VAL A CA 1
ATOM 1492 C C . VAL A 1 188 ? 20.933 -2.002 -27.903 1.00 96.12 188 VAL A C 1
ATOM 1494 O O . VAL A 1 188 ? 20.313 -3.035 -28.154 1.00 96.12 188 VAL A O 1
ATOM 1497 N N . PHE A 1 189 ? 20.595 -0.814 -28.417 1.00 97.00 189 PHE A N 1
ATOM 1498 C CA . PHE A 1 189 ? 19.551 -0.655 -29.435 1.00 97.00 189 PHE A CA 1
ATOM 1499 C C . PHE A 1 189 ? 19.891 -1.414 -30.719 1.00 97.00 189 PHE A C 1
ATOM 1501 O O . PHE A 1 189 ? 19.041 -2.103 -31.267 1.00 97.00 189 PHE A O 1
ATOM 1508 N N . GLU A 1 190 ? 21.136 -1.350 -31.183 1.00 95.25 190 GLU A N 1
ATOM 1509 C CA . GLU A 1 190 ? 21.561 -2.065 -32.392 1.00 95.25 190 GLU A CA 1
ATOM 1510 C C . GLU A 1 190 ? 21.469 -3.589 -32.228 1.00 95.25 190 GLU A C 1
ATOM 1512 O O . GLU A 1 190 ? 21.120 -4.296 -33.173 1.00 95.25 190 GLU A O 1
ATOM 1517 N N . ALA A 1 191 ? 21.727 -4.098 -31.020 1.00 95.25 191 ALA A N 1
ATOM 1518 C CA . ALA A 1 191 ? 21.528 -5.506 -30.687 1.00 95.25 191 ALA A CA 1
ATOM 1519 C C . ALA A 1 191 ? 20.043 -5.893 -30.533 1.00 95.25 191 ALA A C 1
ATOM 1521 O O . ALA A 1 191 ? 19.699 -7.058 -30.735 1.00 95.25 191 ALA A O 1
ATOM 1522 N N . ASN A 1 192 ? 19.172 -4.936 -30.192 1.00 95.81 192 ASN A N 1
ATOM 1523 C CA . ASN A 1 192 ? 17.750 -5.142 -29.907 1.00 95.81 192 ASN A CA 1
ATOM 1524 C C . ASN A 1 192 ? 16.897 -4.070 -30.620 1.00 95.81 192 ASN A C 1
ATOM 1526 O O . ASN A 1 192 ? 16.488 -3.094 -29.981 1.00 95.81 192 ASN A O 1
ATOM 1530 N N . PRO A 1 193 ? 16.640 -4.217 -31.936 1.00 94.25 193 PRO A N 1
ATOM 1531 C CA . PRO A 1 193 ? 16.038 -3.154 -32.745 1.00 94.25 193 PRO A CA 1
ATOM 1532 C C . PRO A 1 193 ? 14.632 -2.715 -32.324 1.00 94.25 193 PRO A C 1
ATOM 1534 O O . PRO A 1 193 ? 14.234 -1.605 -32.643 1.00 94.25 193 PRO A O 1
ATOM 1537 N N . ASP A 1 194 ? 13.895 -3.554 -31.598 1.00 95.25 194 ASP A N 1
ATOM 1538 C CA . ASP A 1 194 ? 12.544 -3.282 -31.099 1.00 95.25 194 ASP A CA 1
ATOM 1539 C C . ASP A 1 194 ? 12.524 -2.569 -29.732 1.00 95.25 194 ASP A C 1
ATOM 1541 O O . ASP A 1 194 ? 11.463 -2.147 -29.255 1.00 95.25 194 ASP A O 1
ATOM 1545 N N . LEU A 1 195 ? 13.685 -2.437 -29.075 1.00 95.38 195 LEU A N 1
ATOM 1546 C CA . LEU A 1 195 ? 13.795 -1.880 -27.726 1.00 95.38 195 LEU A CA 1
ATOM 1547 C C . LEU A 1 195 ? 13.287 -0.434 -27.660 1.00 95.38 195 LEU A C 1
ATOM 1549 O O . LEU A 1 195 ? 12.684 -0.046 -26.660 1.00 95.38 195 LEU A O 1
ATOM 1553 N N . ASP A 1 196 ? 13.497 0.378 -28.697 1.00 95.50 196 ASP A N 1
ATOM 1554 C CA . ASP A 1 196 ? 13.029 1.764 -28.699 1.00 95.50 196 ASP A CA 1
ATOM 1555 C C . ASP A 1 196 ? 11.501 1.862 -28.653 1.00 95.50 196 ASP A C 1
ATOM 1557 O O . ASP A 1 196 ? 10.953 2.613 -27.842 1.00 95.50 196 ASP A O 1
ATOM 1561 N N . GLN A 1 197 ? 10.816 1.041 -29.450 1.00 95.06 197 GLN A N 1
ATOM 1562 C CA . GLN A 1 197 ? 9.360 0.940 -29.451 1.00 95.06 197 GLN A CA 1
ATOM 1563 C C . GLN A 1 197 ? 8.836 0.377 -28.127 1.00 95.06 197 GLN A C 1
ATOM 1565 O O . GLN A 1 197 ? 7.853 0.884 -27.581 1.00 95.06 197 GLN A O 1
ATOM 1570 N N . TYR A 1 198 ? 9.517 -0.624 -27.562 1.00 94.38 198 TYR A N 1
ATOM 1571 C CA . TYR A 1 198 ? 9.171 -1.174 -26.253 1.00 94.38 198 TYR A CA 1
ATOM 1572 C C . TYR A 1 198 ? 9.234 -0.112 -25.145 1.00 94.38 198 TYR A C 1
ATOM 1574 O O . TYR A 1 198 ? 8.337 -0.032 -24.301 1.00 94.38 198 TYR A O 1
ATOM 1582 N N . MET A 1 199 ? 10.279 0.721 -25.141 1.00 93.62 199 MET A N 1
ATOM 1583 C CA . MET A 1 199 ? 10.510 1.711 -24.088 1.00 93.62 199 MET A CA 1
ATOM 1584 C C . MET A 1 199 ? 9.494 2.859 -24.091 1.00 93.62 199 MET A C 1
ATOM 1586 O O . MET A 1 199 ? 9.219 3.425 -23.029 1.00 93.62 199 MET A O 1
ATOM 1590 N N . ILE A 1 200 ? 8.912 3.193 -25.247 1.00 92.50 200 ILE A N 1
ATOM 1591 C CA . ILE A 1 200 ? 7.884 4.242 -25.376 1.00 92.50 200 ILE A CA 1
ATOM 1592 C C . ILE A 1 200 ? 6.445 3.710 -25.293 1.00 92.50 200 ILE A C 1
ATOM 1594 O O . ILE A 1 200 ? 5.508 4.509 -25.192 1.00 92.50 200 ILE A O 1
ATOM 1598 N N . ASP A 1 201 ? 6.249 2.387 -25.296 1.00 90.81 201 ASP A N 1
ATOM 1599 C CA . ASP A 1 201 ? 4.938 1.764 -25.108 1.00 90.81 201 ASP A CA 1
ATOM 1600 C C . ASP A 1 201 ? 4.472 1.906 -23.648 1.00 90.81 201 ASP A C 1
ATOM 1602 O O . ASP A 1 201 ? 4.918 1.198 -22.742 1.00 90.81 201 ASP A O 1
ATOM 1606 N N . ASP A 1 202 ? 3.494 2.789 -23.422 1.00 84.94 202 ASP A N 1
ATOM 1607 C CA . ASP A 1 202 ? 2.900 3.064 -22.105 1.00 84.94 202 ASP A CA 1
ATOM 1608 C C . ASP A 1 202 ? 2.259 1.827 -21.435 1.00 84.94 202 ASP A C 1
ATOM 1610 O O . ASP A 1 202 ? 1.995 1.844 -20.226 1.00 84.94 202 ASP A O 1
ATOM 1614 N N . THR A 1 203 ? 1.980 0.757 -22.189 1.00 82.44 203 THR A N 1
ATOM 1615 C CA . THR A 1 203 ? 1.458 -0.511 -21.655 1.00 82.44 203 THR A CA 1
ATOM 1616 C C . THR A 1 203 ? 2.551 -1.422 -21.098 1.00 82.44 203 THR A C 1
ATOM 1618 O O . THR A 1 203 ? 2.266 -2.252 -20.229 1.00 82.44 203 THR A O 1
ATOM 1621 N N . LYS A 1 204 ? 3.793 -1.250 -21.562 1.00 85.12 204 LYS A N 1
ATOM 1622 C CA . LYS A 1 204 ? 4.983 -1.997 -21.134 1.00 85.12 204 LYS A CA 1
ATOM 1623 C C . LYS A 1 204 ? 5.768 -1.217 -20.097 1.00 85.12 204 LYS A C 1
ATOM 1625 O O . LYS A 1 204 ? 6.105 -1.730 -19.030 1.00 85.12 204 LYS A O 1
ATOM 1630 N N . VAL A 1 205 ? 5.989 0.057 -20.388 1.00 86.75 205 VAL A N 1
ATOM 1631 C CA . VAL A 1 205 ? 6.844 0.945 -19.627 1.00 86.75 205 VAL A CA 1
ATOM 1632 C C . VAL A 1 205 ? 6.028 2.130 -19.127 1.00 86.75 205 VAL A C 1
ATOM 1634 O O . VAL A 1 205 ? 5.727 3.093 -19.825 1.00 86.75 205 VAL A O 1
ATOM 1637 N N . SER A 1 206 ? 5.658 2.080 -17.848 1.00 81.25 206 SER A N 1
ATOM 1638 C CA . SER A 1 206 ? 4.894 3.168 -17.242 1.00 81.25 206 SER A CA 1
ATOM 1639 C C . SER A 1 206 ? 5.777 4.402 -17.040 1.00 81.25 206 SER A C 1
ATOM 1641 O O . SER A 1 206 ? 6.593 4.439 -16.111 1.00 81.25 206 SER A O 1
ATOM 1643 N N . LYS A 1 207 ? 5.488 5.480 -17.779 1.00 79.38 207 LYS A N 1
ATOM 1644 C CA . LYS A 1 207 ? 6.093 6.816 -17.591 1.00 79.38 207 LYS A CA 1
ATOM 1645 C C . LYS A 1 207 ? 6.135 7.261 -16.127 1.00 79.38 207 LYS A C 1
ATOM 1647 O O . LYS A 1 207 ? 7.140 7.784 -15.663 1.00 79.38 207 LYS A O 1
ATOM 1652 N N . ARG A 1 208 ? 5.087 6.954 -15.345 1.00 74.31 208 ARG A N 1
ATOM 1653 C CA . ARG A 1 208 ? 4.993 7.288 -13.903 1.00 74.31 208 ARG A CA 1
ATOM 1654 C C . ARG A 1 208 ? 6.077 6.647 -13.030 1.00 74.31 208 ARG A C 1
ATOM 1656 O O . ARG A 1 208 ? 6.299 7.110 -11.910 1.00 74.31 208 ARG A O 1
ATOM 1663 N N . LEU A 1 209 ? 6.656 5.540 -13.488 1.00 77.00 209 LEU A N 1
ATOM 1664 C CA . LEU A 1 209 ? 7.672 4.778 -12.767 1.00 77.00 209 LEU A CA 1
ATOM 1665 C C . LEU A 1 209 ? 9.084 5.156 -13.222 1.00 77.00 209 LEU A C 1
ATOM 1667 O O . LEU A 1 209 ? 9.975 5.170 -12.380 1.00 77.00 209 LEU A O 1
ATOM 1671 N N . ILE A 1 210 ? 9.263 5.499 -14.505 1.00 77.81 210 ILE A N 1
ATOM 1672 C CA . ILE A 1 210 ? 10.556 5.916 -15.068 1.00 77.81 210 ILE A CA 1
ATOM 1673 C C . ILE A 1 210 ? 10.886 7.378 -14.753 1.00 77.81 210 ILE A C 1
ATOM 1675 O O . ILE A 1 210 ? 11.997 7.671 -14.330 1.00 77.81 210 ILE A O 1
ATOM 1679 N N . SER A 1 211 ? 9.944 8.311 -14.906 1.00 65.50 211 SER A N 1
ATOM 1680 C CA . SER A 1 211 ? 10.223 9.754 -14.797 1.00 65.50 211 SER A CA 1
ATOM 1681 C C . SER A 1 211 ? 10.242 10.281 -13.348 1.00 65.50 211 SER A C 1
ATOM 1683 O O . SER A 1 211 ? 9.946 11.453 -13.105 1.00 65.50 211 SER A O 1
ATOM 1685 N N . GLY A 1 212 ? 10.459 9.411 -12.356 1.00 59.94 212 GLY A N 1
ATOM 1686 C CA . GLY A 1 212 ? 10.217 9.686 -10.936 1.00 59.94 212 GLY A CA 1
ATOM 1687 C C . GLY A 1 212 ? 11.350 9.242 -10.008 1.00 59.94 212 GLY A C 1
ATOM 1688 O O . GLY A 1 212 ? 12.456 8.950 -10.436 1.00 59.94 212 GLY A O 1
ATOM 1689 N N . ASN A 1 213 ? 11.072 9.201 -8.699 1.00 59.34 213 ASN A N 1
ATOM 1690 C CA . ASN A 1 213 ? 12.022 8.729 -7.683 1.00 59.34 213 ASN A CA 1
ATOM 1691 C C . ASN A 1 213 ? 12.574 7.330 -8.040 1.00 59.34 213 ASN A C 1
ATOM 1693 O O . ASN A 1 213 ? 11.786 6.421 -8.309 1.00 59.34 213 ASN A O 1
ATOM 1697 N N . THR A 1 214 ? 13.898 7.162 -7.974 1.00 62.44 214 THR A N 1
ATOM 1698 C CA . THR A 1 214 ? 14.669 5.970 -8.374 1.00 62.44 214 THR A CA 1
ATOM 1699 C C . THR A 1 214 ? 14.083 4.658 -7.856 1.00 62.44 214 THR A C 1
ATOM 1701 O O . THR A 1 214 ? 13.980 3.674 -8.587 1.00 62.44 214 THR A O 1
ATOM 1704 N N . ASN A 1 215 ? 13.593 4.641 -6.617 1.00 66.44 215 ASN A N 1
ATOM 1705 C CA . ASN A 1 215 ? 13.030 3.438 -6.002 1.00 66.44 215 ASN A CA 1
ATOM 1706 C C . ASN A 1 215 ? 11.777 2.902 -6.719 1.00 66.44 215 ASN A C 1
ATOM 1708 O O . ASN A 1 215 ? 11.529 1.706 -6.660 1.00 66.44 215 ASN A O 1
ATOM 1712 N N . ARG A 1 216 ? 11.012 3.737 -7.440 1.00 74.50 216 ARG A N 1
ATOM 1713 C CA . ARG A 1 216 ? 9.828 3.294 -8.207 1.00 74.50 216 ARG A CA 1
ATOM 1714 C C . ARG A 1 216 ? 10.183 2.632 -9.532 1.00 74.50 216 ARG A C 1
ATOM 1716 O O . ARG A 1 216 ? 9.417 1.794 -10.006 1.00 74.50 216 ARG A O 1
ATOM 1723 N N . ALA A 1 217 ? 11.338 2.979 -10.095 1.00 79.44 217 ALA A N 1
ATOM 1724 C CA . ALA A 1 217 ? 11.810 2.418 -11.350 1.00 79.44 217 ALA A CA 1
ATOM 1725 C C . ALA A 1 217 ? 12.136 0.924 -11.224 1.00 79.44 217 ALA A C 1
ATOM 1727 O O . ALA A 1 217 ? 12.128 0.230 -12.231 1.00 79.44 217 ALA A O 1
ATOM 1728 N N . GLN A 1 218 ? 12.342 0.388 -10.011 1.00 87.81 218 GLN A N 1
ATOM 1729 C CA . GLN A 1 218 ? 12.649 -1.037 -9.819 1.00 87.81 218 GLN A CA 1
ATOM 1730 C C . GLN A 1 218 ? 11.560 -1.974 -10.352 1.00 87.81 218 GLN A C 1
ATOM 1732 O O . GLN A 1 218 ? 11.885 -3.048 -10.840 1.00 87.81 218 GLN A O 1
ATOM 1737 N N . LEU A 1 219 ? 10.286 -1.571 -10.323 1.00 87.69 219 LEU A N 1
ATOM 1738 C CA . LEU A 1 219 ? 9.218 -2.371 -10.934 1.00 87.69 219 LEU A CA 1
ATOM 1739 C C . LEU A 1 219 ? 9.349 -2.443 -12.462 1.00 87.69 219 LEU A C 1
ATOM 1741 O O . LEU A 1 219 ? 9.096 -3.494 -13.038 1.00 87.69 219 LEU A O 1
ATOM 1745 N N . VAL A 1 220 ? 9.781 -1.354 -13.107 1.00 87.81 220 VAL A N 1
ATOM 1746 C CA . VAL A 1 220 ? 10.054 -1.337 -14.555 1.00 87.81 220 VAL A CA 1
ATOM 1747 C C . VAL A 1 220 ? 11.337 -2.094 -14.867 1.00 87.81 220 VAL A C 1
ATOM 1749 O O . VAL A 1 220 ? 11.371 -2.867 -15.817 1.00 87.81 220 VAL A O 1
ATOM 1752 N N . LEU A 1 221 ? 12.372 -1.933 -14.037 1.00 89.75 221 LEU A N 1
ATOM 1753 C CA . LEU A 1 221 ? 13.627 -2.670 -14.169 1.00 89.75 221 LEU A CA 1
ATOM 1754 C C . LEU A 1 221 ? 13.393 -4.170 -14.221 1.00 89.75 221 LEU A C 1
ATOM 1756 O O . LEU A 1 221 ? 13.983 -4.836 -15.053 1.00 89.75 221 LEU A O 1
ATOM 1760 N N . MET A 1 222 ? 12.516 -4.694 -13.365 1.00 89.12 222 MET A N 1
ATOM 1761 C CA . MET A 1 222 ? 12.228 -6.124 -13.348 1.00 89.12 222 MET A CA 1
ATOM 1762 C C . MET A 1 222 ? 11.647 -6.630 -14.669 1.00 89.12 222 MET A C 1
ATOM 1764 O O . MET A 1 222 ? 12.018 -7.717 -15.092 1.00 89.12 222 MET A O 1
ATOM 1768 N N . SER A 1 223 ? 10.759 -5.872 -15.323 1.00 86.88 223 SER A N 1
ATOM 1769 C CA . SER A 1 223 ? 10.245 -6.259 -16.644 1.00 86.88 223 SER A CA 1
ATOM 1770 C C . SER A 1 223 ? 11.296 -6.076 -17.740 1.00 86.88 223 SER A C 1
ATOM 1772 O O . SER A 1 223 ? 11.518 -6.990 -18.522 1.00 86.88 223 SER A O 1
ATOM 1774 N N . VAL A 1 224 ? 11.999 -4.937 -17.760 1.00 91.75 224 VAL A N 1
ATOM 1775 C CA . VAL A 1 224 ? 12.999 -4.643 -18.802 1.00 91.75 224 VAL A CA 1
ATOM 1776 C C . VAL A 1 224 ? 14.190 -5.602 -18.710 1.00 91.75 224 VAL A C 1
ATOM 1778 O O . VAL A 1 224 ? 14.672 -6.054 -19.734 1.00 91.75 224 VAL A O 1
ATOM 1781 N N . ALA A 1 225 ? 14.643 -5.976 -17.510 1.00 92.69 225 ALA A N 1
ATOM 1782 C CA . ALA A 1 225 ? 15.773 -6.892 -17.321 1.00 92.69 225 ALA A CA 1
ATOM 1783 C C . ALA A 1 225 ? 15.480 -8.335 -17.735 1.00 92.69 225 ALA A C 1
ATOM 1785 O O . ALA A 1 225 ? 16.407 -9.096 -18.011 1.00 92.69 225 ALA A O 1
ATOM 1786 N N . VAL A 1 226 ? 14.205 -8.727 -17.761 1.00 88.69 226 VAL A N 1
ATOM 1787 C CA . VAL A 1 226 ? 13.802 -10.044 -18.260 1.00 88.69 226 VAL A CA 1
ATOM 1788 C C . VAL A 1 226 ? 13.817 -10.061 -19.786 1.00 88.69 226 VAL A C 1
ATOM 1790 O O . VAL A 1 226 ? 14.373 -11.005 -20.351 1.00 88.69 226 VAL A O 1
ATOM 1793 N N . ASP A 1 227 ? 13.257 -9.026 -20.415 1.00 91.12 227 ASP A N 1
ATOM 1794 C CA . ASP A 1 227 ? 13.093 -8.947 -21.871 1.00 91.12 227 ASP A CA 1
ATOM 1795 C C . ASP A 1 227 ? 14.389 -8.507 -22.586 1.00 91.12 227 ASP A C 1
ATOM 1797 O O . ASP A 1 227 ? 14.732 -9.066 -23.623 1.00 91.12 227 ASP A O 1
ATOM 1801 N N . TYR A 1 228 ? 15.159 -7.592 -21.986 1.00 94.00 228 TYR A N 1
ATOM 1802 C CA . TYR A 1 228 ? 16.386 -6.999 -22.537 1.00 94.00 228 TYR A CA 1
ATOM 1803 C C . TYR A 1 228 ? 17.545 -7.071 -21.523 1.00 94.00 228 TYR A C 1
ATOM 1805 O O . TYR A 1 228 ? 17.925 -6.061 -20.919 1.00 94.00 228 TYR A O 1
ATOM 1813 N N . PRO A 1 229 ? 18.119 -8.265 -21.286 1.00 93.75 229 PRO A N 1
ATOM 1814 C CA . PRO A 1 229 ? 19.162 -8.468 -20.279 1.00 93.75 229 PRO A CA 1
ATOM 1815 C C . PRO A 1 229 ? 20.455 -7.689 -20.566 1.00 93.75 229 PRO A C 1
ATOM 1817 O O . PRO A 1 229 ? 21.154 -7.331 -19.622 1.00 93.75 229 PRO A O 1
ATOM 1820 N N . ASP A 1 230 ? 20.740 -7.369 -21.832 1.00 92.62 230 ASP A N 1
ATOM 1821 C CA . ASP A 1 230 ? 21.955 -6.659 -22.263 1.00 92.62 230 ASP A CA 1
ATOM 1822 C C . ASP A 1 230 ? 22.051 -5.225 -21.707 1.00 92.62 230 ASP A C 1
ATOM 1824 O O . ASP A 1 230 ? 23.133 -4.644 -21.638 1.00 92.62 230 ASP A O 1
ATOM 1828 N N . LEU A 1 231 ? 20.929 -4.659 -21.245 1.00 92.00 231 LEU A N 1
ATOM 1829 C CA . LEU A 1 231 ? 20.890 -3.372 -20.546 1.00 92.00 231 LEU A CA 1
ATOM 1830 C C . LEU A 1 231 ? 21.432 -3.439 -19.109 1.00 92.00 231 LEU A C 1
ATOM 1832 O O . LEU A 1 231 ? 21.538 -2.396 -18.456 1.00 92.00 231 LEU A O 1
ATOM 1836 N N . PHE A 1 232 ? 21.735 -4.621 -18.568 1.00 93.69 232 PHE A N 1
ATOM 1837 C CA . PHE A 1 232 ? 21.964 -4.806 -17.136 1.00 93.69 232 PHE A CA 1
ATOM 1838 C C . PHE A 1 232 ? 23.189 -5.659 -16.820 1.00 93.69 232 PHE A C 1
ATOM 1840 O O . PHE A 1 232 ? 23.625 -6.504 -17.592 1.00 93.69 232 PHE A O 1
ATOM 1847 N N . ASP A 1 233 ? 23.721 -5.465 -15.612 1.00 92.19 233 ASP A N 1
ATOM 1848 C CA . ASP A 1 233 ? 24.683 -6.395 -15.024 1.00 92.19 233 ASP A CA 1
ATOM 1849 C C . ASP A 1 233 ? 24.017 -7.762 -14.789 1.00 92.19 233 ASP A C 1
ATOM 1851 O O . ASP A 1 233 ? 22.874 -7.832 -14.324 1.00 92.19 233 ASP A O 1
ATOM 1855 N N . GLN A 1 234 ? 24.746 -8.847 -15.070 1.00 91.19 234 GLN A N 1
ATOM 1856 C CA . GLN A 1 234 ? 24.223 -10.214 -14.998 1.00 91.19 234 GLN A CA 1
ATOM 1857 C C . GLN A 1 234 ? 23.620 -10.550 -13.624 1.00 91.19 234 GLN A C 1
ATOM 1859 O O . GLN A 1 234 ? 22.594 -11.222 -13.556 1.00 91.19 234 GLN A O 1
ATOM 1864 N N . GLU A 1 235 ? 24.191 -10.032 -12.530 1.00 90.81 235 GLU A N 1
ATOM 1865 C CA . GLU A 1 235 ? 23.658 -10.260 -11.181 1.00 90.81 235 GLU A CA 1
ATOM 1866 C C . GLU A 1 235 ? 22.249 -9.667 -11.027 1.00 90.81 235 GLU A C 1
ATOM 1868 O O . GLU A 1 235 ? 21.384 -10.261 -10.385 1.00 90.81 235 GLU A O 1
ATOM 1873 N N . VAL A 1 236 ? 21.986 -8.509 -11.642 1.00 92.38 236 VAL A N 1
ATOM 1874 C CA . VAL A 1 236 ? 20.663 -7.870 -11.617 1.00 92.38 236 VAL A CA 1
ATOM 1875 C C . VAL A 1 236 ? 19.663 -8.682 -12.439 1.00 92.38 236 VAL A C 1
ATOM 1877 O O . VAL A 1 236 ? 18.533 -8.879 -11.987 1.00 92.38 236 VAL A O 1
ATOM 1880 N N . VAL A 1 237 ? 20.074 -9.183 -13.608 1.00 93.88 237 VAL A N 1
ATOM 1881 C CA . VAL A 1 237 ? 19.241 -10.033 -14.476 1.00 93.88 237 VAL A CA 1
ATOM 1882 C C . VAL A 1 237 ? 18.844 -11.319 -13.757 1.00 93.88 237 VAL A C 1
ATOM 1884 O O . VAL A 1 237 ? 17.659 -11.654 -13.702 1.00 93.88 237 VAL A O 1
ATOM 1887 N N . ASP A 1 238 ? 19.816 -12.013 -13.166 1.00 92.75 238 ASP A N 1
ATOM 1888 C CA . ASP A 1 238 ? 19.593 -13.275 -12.461 1.00 92.75 238 ASP A CA 1
ATOM 1889 C C . ASP A 1 238 ? 18.622 -13.073 -11.290 1.00 92.75 238 ASP A C 1
ATOM 1891 O O . ASP A 1 238 ? 17.628 -13.790 -11.159 1.00 92.75 238 ASP A O 1
ATOM 1895 N N . VAL A 1 239 ? 18.825 -12.011 -10.506 1.00 92.12 239 VAL A N 1
ATOM 1896 C CA . VAL A 1 239 ? 17.913 -11.638 -9.422 1.00 92.12 239 VAL A CA 1
ATOM 1897 C C . VAL A 1 239 ? 16.498 -11.344 -9.930 1.00 92.12 239 VAL A C 1
ATOM 1899 O O . VAL A 1 239 ? 15.529 -11.767 -9.296 1.00 92.12 239 VAL A O 1
ATOM 1902 N N . CYS A 1 240 ? 16.345 -10.617 -11.041 1.00 91.69 240 CYS A N 1
ATOM 1903 C CA . CYS A 1 240 ? 15.025 -10.300 -11.595 1.00 91.69 240 CYS A CA 1
ATOM 1904 C C . CYS A 1 240 ? 14.292 -11.555 -12.088 1.00 91.69 240 CYS A C 1
ATOM 1906 O O . CYS A 1 240 ? 13.074 -11.639 -11.936 1.00 91.69 240 CYS A O 1
ATOM 1908 N N . ARG A 1 241 ? 15.022 -12.543 -12.621 1.00 90.75 241 ARG A N 1
ATOM 1909 C CA . ARG A 1 241 ? 14.464 -13.827 -13.075 1.00 90.75 241 ARG A CA 1
ATOM 1910 C C . ARG A 1 241 ? 14.066 -14.746 -11.921 1.00 90.75 241 ARG A C 1
ATOM 1912 O O . ARG A 1 241 ? 13.066 -15.452 -12.023 1.00 90.75 241 ARG A O 1
ATOM 1919 N N . GLU A 1 242 ? 14.826 -14.746 -10.829 1.00 90.31 242 GLU A N 1
ATOM 1920 C CA . GLU A 1 242 ? 14.548 -15.582 -9.652 1.00 90.31 242 GLU A CA 1
ATOM 1921 C C . GLU A 1 242 ? 13.465 -15.007 -8.725 1.00 90.31 242 GLU A C 1
ATOM 1923 O O . GLU A 1 242 ? 12.858 -15.735 -7.930 1.00 90.31 242 GLU A O 1
ATOM 1928 N N . LEU A 1 243 ? 13.229 -13.696 -8.783 1.00 91.31 243 LEU A N 1
ATOM 1929 C CA . LEU A 1 243 ? 12.267 -13.015 -7.928 1.00 91.31 243 LEU A CA 1
ATOM 1930 C C . LEU A 1 243 ? 10.826 -13.252 -8.410 1.00 91.31 243 LEU A C 1
ATOM 1932 O O . LEU A 1 243 ? 10.298 -12.510 -9.238 1.00 91.31 243 LEU A O 1
ATOM 1936 N N . ASP A 1 244 ? 10.144 -14.241 -7.825 1.00 92.81 244 ASP A N 1
ATOM 1937 C CA . ASP A 1 244 ? 8.721 -14.482 -8.075 1.00 92.81 244 ASP A CA 1
ATOM 1938 C C . ASP A 1 244 ? 7.860 -13.381 -7.438 1.00 92.81 244 ASP A C 1
ATOM 1940 O O . ASP A 1 244 ? 7.456 -13.431 -6.268 1.00 92.81 244 ASP A O 1
ATOM 1944 N N . TYR A 1 245 ? 7.564 -12.376 -8.258 1.00 92.50 245 TYR A N 1
ATOM 1945 C CA . TYR A 1 245 ? 6.753 -11.214 -7.916 1.00 92.50 245 TYR A CA 1
ATOM 1946 C C . TYR A 1 245 ? 5.276 -11.371 -8.312 1.00 92.50 245 TYR A C 1
ATOM 1948 O O . TYR A 1 245 ? 4.583 -10.393 -8.616 1.00 92.50 245 TYR A O 1
ATOM 1956 N N . THR A 1 246 ? 4.778 -12.608 -8.338 1.00 93.19 246 THR A N 1
ATOM 1957 C CA . THR A 1 246 ? 3.401 -12.916 -8.734 1.00 93.19 246 THR A CA 1
ATOM 1958 C C . THR A 1 246 ? 2.531 -13.365 -7.559 1.00 93.19 246 THR A C 1
ATOM 1960 O O . THR A 1 246 ? 3.012 -13.789 -6.505 1.00 93.19 246 THR A O 1
ATOM 1963 N N . PHE A 1 247 ? 1.212 -13.277 -7.725 1.00 94.44 247 PHE A N 1
ATOM 1964 C CA . PHE A 1 247 ? 0.228 -13.895 -6.838 1.00 94.44 247 PHE A CA 1
ATOM 1965 C C . PHE A 1 247 ? -0.966 -14.385 -7.650 1.00 94.44 247 PHE A C 1
ATOM 1967 O O . PHE A 1 247 ? -1.554 -13.609 -8.395 1.00 94.44 247 PHE A O 1
ATOM 1974 N N . LEU A 1 248 ? -1.339 -15.662 -7.508 1.00 92.12 248 LEU A N 1
ATOM 1975 C CA . LEU A 1 248 ? -2.426 -16.279 -8.287 1.00 92.12 248 LEU A CA 1
ATOM 1976 C C . LEU A 1 248 ? -2.271 -16.078 -9.812 1.00 92.12 248 LEU A C 1
ATOM 1978 O O . LEU A 1 248 ? -3.252 -15.868 -10.518 1.00 92.12 248 LEU A O 1
ATOM 1982 N N . GLY A 1 249 ? -1.030 -16.110 -10.312 1.00 87.75 249 GLY A N 1
ATOM 1983 C CA . GLY A 1 249 ? -0.712 -15.904 -11.731 1.00 87.75 249 GLY A CA 1
ATOM 1984 C C . GLY A 1 249 ? -0.706 -14.442 -12.188 1.00 87.75 249 GLY A C 1
ATOM 1985 O O . GLY A 1 249 ? -0.544 -14.172 -13.372 1.00 87.75 249 GLY A O 1
ATOM 1986 N N . VAL A 1 250 ? -0.872 -13.490 -11.268 1.00 90.25 250 VAL A N 1
ATOM 1987 C CA . VAL A 1 250 ? -0.900 -12.056 -11.562 1.00 90.25 250 VAL A CA 1
ATOM 1988 C C . VAL A 1 250 ? 0.402 -11.397 -11.120 1.00 90.25 250 VAL A C 1
ATOM 1990 O O . VAL A 1 250 ? 0.805 -11.550 -9.968 1.00 90.25 250 VAL A O 1
ATOM 1993 N N . TYR A 1 251 ? 1.030 -10.614 -12.000 1.00 90.56 251 TYR A N 1
ATOM 1994 C CA . TYR A 1 251 ? 2.199 -9.801 -11.655 1.00 90.56 251 TYR A CA 1
ATOM 1995 C C . TYR A 1 251 ? 1.817 -8.628 -10.742 1.00 90.56 251 TYR A C 1
ATOM 1997 O O . TYR A 1 251 ? 0.951 -7.814 -11.071 1.00 90.56 251 TYR A O 1
ATOM 2005 N N . LEU A 1 252 ? 2.474 -8.522 -9.585 1.00 91.94 252 LEU A N 1
ATOM 2006 C CA . LEU A 1 252 ? 2.099 -7.566 -8.540 1.00 91.94 252 LEU A CA 1
ATOM 2007 C C . LEU A 1 252 ? 2.602 -6.135 -8.780 1.00 91.94 252 LEU A C 1
ATOM 2009 O O . LEU A 1 252 ? 2.153 -5.216 -8.092 1.00 91.94 252 LEU A O 1
ATOM 2013 N N . GLY A 1 253 ? 3.499 -5.930 -9.748 1.00 89.12 253 GLY A N 1
ATOM 2014 C CA . GLY A 1 253 ? 3.966 -4.599 -10.149 1.00 89.12 253 GLY A CA 1
ATOM 2015 C C . GLY A 1 253 ? 3.018 -3.881 -11.117 1.00 89.12 253 GLY A C 1
ATOM 2016 O O . GLY A 1 253 ? 3.129 -2.670 -11.297 1.00 89.12 253 GLY A O 1
ATOM 2017 N N . ALA A 1 254 ? 2.057 -4.599 -11.707 1.00 88.12 254 ALA A N 1
ATOM 2018 C CA . ALA A 1 254 ? 1.100 -4.033 -12.650 1.00 88.12 254 ALA A CA 1
ATOM 2019 C C . ALA A 1 254 ? 0.034 -3.177 -11.951 1.00 88.12 254 ALA A C 1
ATOM 2021 O O . ALA A 1 254 ? -0.371 -3.449 -10.819 1.00 88.12 254 ALA A O 1
ATOM 2022 N N . TYR A 1 255 ? -0.463 -2.158 -12.649 1.00 88.81 255 TYR A N 1
ATOM 2023 C CA . TYR A 1 255 ? -1.528 -1.290 -12.151 1.00 88.81 255 TYR A CA 1
ATOM 2024 C C . TYR A 1 255 ? -2.906 -1.812 -12.576 1.00 88.81 255 TYR A C 1
ATOM 2026 O O . TYR A 1 255 ? -3.091 -2.161 -13.746 1.00 88.81 255 TYR A O 1
ATOM 2034 N N . PRO A 1 256 ? -3.901 -1.839 -11.672 1.00 92.19 256 PRO A N 1
ATOM 2035 C CA . PRO A 1 256 ? -5.266 -2.175 -12.050 1.00 92.19 256 PRO A CA 1
ATOM 2036 C C . PRO A 1 256 ? -5.858 -1.214 -13.081 1.00 92.19 256 PRO A C 1
ATOM 2038 O O . PRO A 1 256 ? -5.719 0.003 -12.981 1.00 92.19 256 PRO A O 1
ATOM 2041 N N . SER A 1 257 ? -6.565 -1.775 -14.060 1.00 89.56 257 SER A N 1
ATOM 2042 C CA . SER A 1 257 ? -7.286 -1.031 -15.091 1.00 89.56 257 SER A CA 1
ATOM 2043 C C . SER A 1 257 ? -8.618 -1.712 -15.388 1.00 89.56 257 SER A C 1
ATOM 2045 O O . SER A 1 257 ? -8.760 -2.918 -15.196 1.00 89.56 257 SER A O 1
ATOM 2047 N N . TRP A 1 258 ? -9.600 -0.949 -15.872 1.00 89.94 258 TRP A N 1
ATOM 2048 C CA . TRP A 1 258 ? -10.931 -1.476 -16.205 1.00 89.94 258 TRP A CA 1
ATOM 2049 C C . TRP A 1 258 ? -10.913 -2.542 -17.307 1.00 89.94 258 TRP A C 1
ATOM 2051 O O . TRP A 1 258 ? -11.810 -3.376 -17.357 1.00 89.94 258 TRP A O 1
ATOM 2061 N N . SER A 1 259 ? -9.886 -2.535 -18.157 1.00 88.38 259 SER A N 1
ATOM 2062 C CA . SER A 1 259 ? -9.712 -3.494 -19.253 1.00 88.38 259 SER A CA 1
ATOM 2063 C C . SER A 1 259 ? -8.974 -4.771 -18.831 1.00 88.38 259 SER A C 1
ATOM 2065 O O . SER A 1 259 ? -8.765 -5.655 -19.656 1.00 88.38 259 SER A O 1
ATOM 2067 N N . SER A 1 260 ? -8.547 -4.871 -17.569 1.00 87.25 260 SER A N 1
ATOM 2068 C CA . SER A 1 260 ? -7.737 -5.971 -17.046 1.00 87.25 260 SER A CA 1
ATOM 2069 C C . SER A 1 260 ? -8.461 -6.720 -15.929 1.00 87.25 260 SER A C 1
ATOM 2071 O O . SER A 1 260 ? -9.191 -6.133 -15.131 1.00 87.25 260 SER A O 1
ATOM 2073 N N . VAL A 1 261 ? -8.177 -8.020 -15.794 1.00 89.88 261 VAL A N 1
ATOM 2074 C CA . VAL A 1 261 ? -8.620 -8.848 -14.653 1.00 89.88 261 VAL A CA 1
ATOM 2075 C C . VAL A 1 261 ? -8.155 -8.258 -13.312 1.00 89.88 261 VAL A C 1
ATOM 2077 O O . VAL A 1 261 ? -8.796 -8.466 -12.280 1.00 89.88 261 VAL A O 1
ATOM 2080 N N . LEU A 1 262 ? -7.098 -7.438 -13.322 1.00 92.38 262 LEU A N 1
ATOM 2081 C CA . LEU A 1 262 ? -6.614 -6.691 -12.161 1.00 92.38 262 LEU A CA 1
ATOM 2082 C C . LEU A 1 262 ? -7.676 -5.795 -11.509 1.00 92.38 262 LEU A C 1
ATOM 2084 O O . LEU A 1 262 ? -7.545 -5.499 -10.323 1.00 92.38 262 LEU A O 1
ATOM 2088 N N . VAL A 1 263 ? -8.742 -5.403 -12.222 1.00 94.69 263 VAL A N 1
ATOM 2089 C CA . VAL A 1 263 ? -9.872 -4.639 -11.658 1.00 94.69 263 VAL A CA 1
ATOM 2090 C C . VAL A 1 263 ? -10.556 -5.357 -10.487 1.00 94.69 263 VAL A C 1
ATOM 2092 O O . VAL A 1 263 ? -11.162 -4.718 -9.625 1.00 94.69 263 VAL A O 1
ATOM 2095 N N . LEU A 1 264 ? -10.419 -6.682 -10.394 1.00 94.50 264 LEU A N 1
ATOM 2096 C CA . LEU A 1 264 ? -10.934 -7.448 -9.263 1.00 94.50 264 LEU A CA 1
ATOM 2097 C C . LEU A 1 264 ? -10.249 -7.066 -7.945 1.00 94.50 264 LEU A C 1
ATOM 2099 O O . LEU A 1 264 ? -10.891 -7.118 -6.902 1.00 94.50 264 LEU A O 1
ATOM 2103 N N . ILE A 1 265 ? -8.985 -6.632 -7.967 1.00 95.81 265 ILE A N 1
ATOM 2104 C CA . ILE A 1 265 ? -8.235 -6.254 -6.762 1.00 95.81 265 ILE A CA 1
ATOM 2105 C C . ILE A 1 265 ? -8.889 -5.066 -6.033 1.00 95.81 265 ILE A C 1
ATOM 2107 O O . ILE A 1 265 ? -9.229 -5.216 -4.857 1.00 95.81 265 ILE A O 1
ATOM 2111 N N . PRO A 1 266 ? -9.131 -3.897 -6.662 1.00 96.50 266 PRO A N 1
ATOM 2112 C CA . PRO A 1 266 ? -9.799 -2.792 -5.982 1.00 96.50 266 PRO A CA 1
ATOM 2113 C C . PRO A 1 266 ? -11.226 -3.150 -5.545 1.00 96.50 266 PRO A C 1
ATOM 2115 O O . PRO A 1 266 ? -11.623 -2.777 -4.441 1.00 96.50 266 PRO A O 1
ATOM 2118 N N . ILE A 1 267 ? -11.973 -3.939 -6.328 1.00 95.75 267 ILE A N 1
ATOM 2119 C CA . ILE A 1 267 ? -13.318 -4.407 -5.943 1.00 95.75 267 ILE A CA 1
ATOM 2120 C C . ILE A 1 267 ? -13.254 -5.288 -4.686 1.00 95.75 267 ILE A C 1
ATOM 2122 O O . ILE A 1 267 ? -13.994 -5.060 -3.729 1.00 95.75 267 ILE A O 1
ATOM 2126 N N . LEU A 1 268 ? -12.346 -6.264 -4.643 1.00 95.75 268 LEU A N 1
ATOM 2127 C CA . LEU A 1 268 ? -12.155 -7.135 -3.482 1.00 95.75 268 LEU A CA 1
ATOM 2128 C C . LEU A 1 268 ? -11.643 -6.362 -2.264 1.00 95.75 268 LEU A C 1
ATOM 2130 O O . LEU A 1 268 ? -12.058 -6.660 -1.144 1.00 95.75 268 LEU A O 1
ATOM 2134 N N . SER A 1 269 ? -10.796 -5.349 -2.465 1.00 95.38 269 SER A N 1
ATOM 2135 C CA . SER A 1 269 ? -10.362 -4.426 -1.409 1.00 95.38 269 SER A CA 1
ATOM 2136 C C . SER A 1 269 ? -11.558 -3.679 -0.812 1.00 95.38 269 SER A C 1
ATOM 2138 O O . SER A 1 269 ? -11.748 -3.686 0.407 1.00 95.38 269 SER A O 1
ATOM 2140 N N . LEU A 1 270 ? -12.435 -3.125 -1.659 1.00 95.19 270 LEU A N 1
ATOM 2141 C CA . LEU A 1 270 ? -13.663 -2.454 -1.230 1.00 95.19 270 LEU A CA 1
ATOM 2142 C C . LEU A 1 270 ? -14.579 -3.396 -0.441 1.00 95.19 270 LEU A C 1
ATOM 2144 O O . LEU A 1 270 ? -15.003 -3.057 0.663 1.00 95.19 270 LEU A O 1
ATOM 2148 N N . VAL A 1 271 ? -14.859 -4.585 -0.981 1.00 96.00 271 VAL A N 1
ATOM 2149 C CA . VAL A 1 271 ? -15.729 -5.582 -0.338 1.00 96.00 271 VAL A CA 1
ATOM 2150 C C . VAL A 1 271 ? -15.153 -6.022 1.008 1.00 96.00 271 VAL A C 1
ATOM 2152 O O . VAL A 1 271 ? -15.873 -6.045 2.007 1.00 96.00 271 VAL A O 1
ATOM 2155 N N . SER A 1 272 ? -13.851 -6.303 1.069 1.00 95.12 272 SER A N 1
ATOM 2156 C CA . SER A 1 272 ? -13.173 -6.704 2.307 1.00 95.12 272 SER A CA 1
ATOM 2157 C C . SER A 1 272 ? -13.219 -5.595 3.360 1.00 95.12 272 SER A C 1
ATOM 2159 O O . SER A 1 272 ? -13.463 -5.861 4.540 1.00 95.12 272 SER A O 1
ATOM 2161 N N . GLN A 1 273 ? -13.048 -4.338 2.945 1.00 93.12 273 GLN A N 1
ATOM 2162 C CA . GLN A 1 273 ? -13.093 -3.194 3.850 1.00 93.12 273 GLN A CA 1
ATOM 2163 C C . GLN A 1 273 ? -14.511 -2.868 4.326 1.00 93.12 273 GLN A C 1
ATOM 2165 O O . GLN A 1 273 ? -14.693 -2.490 5.488 1.00 93.12 273 GLN A O 1
ATOM 2170 N N . LEU A 1 274 ? -15.524 -3.062 3.478 1.00 93.50 274 LEU A N 1
ATOM 2171 C CA . LEU A 1 274 ? -16.930 -2.981 3.876 1.00 93.50 274 LEU A CA 1
ATOM 2172 C C . LEU A 1 274 ? -17.279 -4.087 4.875 1.00 93.50 274 LEU A C 1
ATOM 2174 O O . LEU A 1 274 ? -17.879 -3.800 5.909 1.00 93.50 274 LEU A O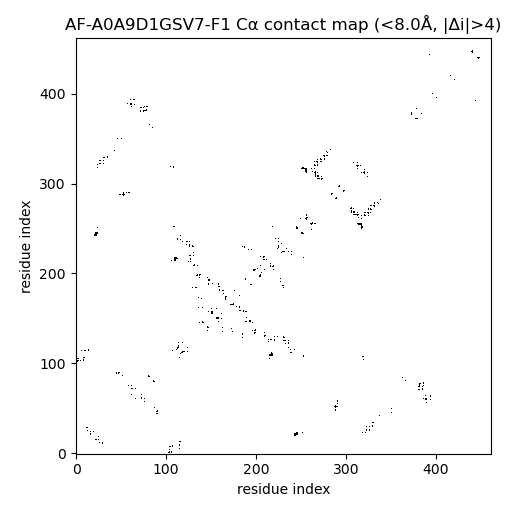 1
ATOM 2178 N N . ALA A 1 275 ? -16.849 -5.327 4.630 1.00 94.06 275 ALA A N 1
ATOM 2179 C CA . ALA A 1 275 ? -17.067 -6.437 5.554 1.00 94.06 275 ALA A CA 1
ATOM 2180 C C . ALA A 1 275 ? -16.449 -6.155 6.935 1.00 94.06 275 ALA A C 1
ATOM 2182 O O . ALA A 1 275 ? -17.137 -6.265 7.952 1.00 94.06 275 ALA A O 1
ATOM 2183 N N . LEU A 1 276 ? -15.187 -5.710 6.979 1.00 91.50 276 LEU A N 1
ATOM 2184 C CA . LEU A 1 276 ? -14.520 -5.291 8.217 1.00 91.50 276 LEU A CA 1
ATOM 2185 C C . LEU A 1 276 ? -15.309 -4.196 8.947 1.00 91.50 276 LEU A C 1
ATOM 2187 O O . LEU A 1 276 ? -15.539 -4.277 10.156 1.00 91.50 276 LEU A O 1
ATOM 2191 N N . THR A 1 277 ? -15.745 -3.187 8.199 1.00 88.88 277 THR A N 1
ATOM 2192 C CA . THR A 1 277 ? -16.508 -2.046 8.698 1.00 88.88 277 THR A CA 1
ATOM 2193 C C . THR A 1 277 ? -17.837 -2.467 9.332 1.00 88.88 277 THR A C 1
ATOM 2195 O O . THR A 1 277 ? -18.092 -2.151 10.498 1.00 88.88 277 THR A O 1
ATOM 2198 N N . PHE A 1 278 ? -18.671 -3.213 8.605 1.00 89.81 278 PHE A N 1
ATOM 2199 C CA . PHE A 1 278 ? -19.990 -3.634 9.083 1.00 89.81 278 PHE A CA 1
ATOM 2200 C C . PHE A 1 278 ? -19.900 -4.614 10.253 1.00 89.81 278 PHE A C 1
ATOM 2202 O O . PHE A 1 278 ? -20.672 -4.512 11.206 1.00 89.81 278 PHE A O 1
ATOM 2209 N N . ILE A 1 279 ? -18.932 -5.532 10.234 1.00 90.06 279 ILE A N 1
ATOM 2210 C CA . ILE A 1 279 ? -18.751 -6.495 11.326 1.00 90.06 279 ILE A CA 1
ATOM 2211 C C . ILE A 1 279 ? -18.240 -5.789 12.587 1.00 90.06 279 ILE A C 1
ATOM 2213 O O . ILE A 1 279 ? -18.729 -6.057 13.687 1.00 90.06 279 ILE A O 1
ATOM 2217 N N . SER A 1 280 ? -17.322 -4.830 12.447 1.00 84.75 280 SER A N 1
ATOM 2218 C CA . SER A 1 280 ? -16.893 -3.985 13.566 1.00 84.75 280 SER A CA 1
ATOM 2219 C C . SER A 1 280 ? -18.070 -3.208 14.166 1.00 84.75 280 SER A C 1
ATOM 2221 O O . SER A 1 280 ? -18.259 -3.233 15.383 1.00 84.75 280 SER A O 1
ATOM 2223 N N . GLN A 1 281 ? -18.928 -2.601 13.334 1.00 82.81 281 GLN A N 1
ATOM 2224 C CA . GLN A 1 281 ? -20.150 -1.937 13.806 1.00 82.81 281 GLN A CA 1
ATOM 2225 C C . GLN A 1 281 ? -21.104 -2.888 14.525 1.00 82.81 281 GLN A C 1
ATOM 2227 O O . GLN A 1 281 ? -21.650 -2.535 15.569 1.00 82.81 281 GLN A O 1
ATOM 2232 N N . TYR A 1 282 ? -21.305 -4.093 13.989 1.00 86.31 282 TYR A N 1
ATOM 2233 C CA . TYR A 1 282 ? -22.155 -5.100 14.613 1.00 86.31 282 TYR A CA 1
ATOM 2234 C C . TYR A 1 282 ? -21.693 -5.403 16.047 1.00 86.31 282 TYR A C 1
ATOM 2236 O O . TYR A 1 282 ? -22.495 -5.359 16.986 1.00 86.31 282 TYR A O 1
ATOM 2244 N N . PHE A 1 283 ? -20.392 -5.632 16.245 1.00 82.88 283 PHE A N 1
ATOM 2245 C CA . PHE A 1 283 ? -19.836 -5.876 17.576 1.00 82.88 283 PHE A CA 1
ATOM 2246 C C . PHE A 1 283 ? -19.868 -4.639 18.480 1.00 82.88 283 PHE A C 1
ATOM 2248 O O . PHE A 1 283 ? -20.154 -4.766 19.671 1.00 82.88 283 PHE A O 1
ATOM 2255 N N . GLN A 1 284 ? -19.641 -3.439 17.939 1.00 76.50 284 GLN A N 1
ATOM 2256 C CA . GLN A 1 284 ? -19.773 -2.189 18.695 1.00 76.50 284 GLN A CA 1
ATOM 2257 C C . GLN A 1 284 ? -21.208 -1.985 19.201 1.00 76.50 284 GLN A C 1
ATOM 2259 O O . GLN A 1 284 ? -21.408 -1.705 20.384 1.00 76.50 284 GLN A O 1
ATOM 2264 N N . LYS A 1 285 ? -22.208 -2.212 18.339 1.00 74.00 285 LYS A N 1
ATOM 2265 C CA . LYS A 1 285 ? -23.630 -2.114 18.687 1.00 74.00 285 LYS A CA 1
ATOM 2266 C C . LYS A 1 285 ? -24.014 -3.120 19.768 1.00 74.00 285 LYS A C 1
ATOM 2268 O O . LYS A 1 285 ? -24.687 -2.760 20.731 1.00 74.00 285 LYS A O 1
ATOM 2273 N N . LYS A 1 286 ? -23.552 -4.367 19.636 1.00 70.94 286 LYS A N 1
ATOM 2274 C CA . LYS A 1 286 ? -23.792 -5.434 20.619 1.00 70.94 286 LYS A CA 1
ATOM 2275 C C . LYS A 1 286 ? -23.192 -5.118 21.993 1.00 70.94 286 LYS A C 1
ATOM 2277 O O . LYS A 1 286 ? -23.782 -5.470 23.008 1.00 70.94 286 LYS A O 1
ATOM 2282 N N . ASN A 1 287 ? -22.051 -4.437 22.030 1.00 64.75 287 ASN A N 1
ATOM 2283 C CA . ASN A 1 287 ? -21.336 -4.122 23.266 1.00 64.75 287 ASN A CA 1
ATOM 2284 C C . ASN A 1 287 ? -21.752 -2.774 23.895 1.00 64.75 287 ASN A C 1
ATOM 2286 O O . ASN A 1 287 ? -21.064 -2.291 24.790 1.00 64.75 287 ASN A O 1
ATOM 2290 N N . GLY A 1 288 ? -22.859 -2.161 23.449 1.00 57.12 288 GLY A N 1
ATOM 2291 C CA . GLY A 1 288 ? -23.380 -0.912 24.023 1.00 57.12 288 GLY A CA 1
ATOM 2292 C C . GLY A 1 288 ? -22.608 0.355 23.624 1.00 57.12 288 GLY A C 1
ATOM 2293 O O . GLY A 1 288 ? -22.855 1.429 24.178 1.00 57.12 288 GLY A O 1
ATOM 2294 N N . ALA A 1 289 ? -21.716 0.273 22.630 1.00 57.69 289 ALA A N 1
ATOM 2295 C CA . ALA A 1 289 ? -20.862 1.375 22.172 1.00 57.69 289 ALA A CA 1
ATOM 2296 C C . ALA A 1 289 ? -21.579 2.387 21.254 1.00 57.69 289 ALA A C 1
ATOM 2298 O O . ALA A 1 289 ? -20.972 2.974 20.361 1.00 57.69 289 ALA A O 1
ATOM 2299 N N . ASN A 1 290 ? -22.871 2.630 21.484 1.00 53.09 290 ASN A N 1
ATOM 2300 C CA . ASN A 1 290 ? -23.734 3.355 20.551 1.00 53.09 290 ASN A CA 1
ATOM 2301 C C . ASN A 1 290 ? -23.726 4.895 20.618 1.00 53.09 290 ASN A C 1
ATOM 2303 O O . ASN A 1 290 ? -24.409 5.491 19.791 1.00 53.09 290 ASN A O 1
ATOM 2307 N N . ALA A 1 291 ? -22.943 5.584 21.461 1.00 48.59 291 ALA A N 1
ATOM 2308 C CA . ALA A 1 291 ? -22.871 7.060 21.354 1.00 48.59 291 ALA A CA 1
ATOM 2309 C C . ALA A 1 291 ? -21.799 7.588 20.383 1.00 48.59 291 ALA A C 1
ATOM 2311 O O . ALA A 1 291 ? -21.796 8.784 20.077 1.00 48.59 291 ALA A O 1
ATOM 2312 N N . ALA A 1 292 ? -20.951 6.723 19.814 1.00 48.19 292 ALA A N 1
ATOM 2313 C CA . ALA A 1 292 ? -20.042 7.117 18.731 1.00 48.19 292 ALA A CA 1
ATOM 2314 C C . ALA A 1 292 ? -20.761 7.250 17.369 1.00 48.19 292 ALA A C 1
ATOM 2316 O O . ALA A 1 292 ? -20.324 8.018 16.514 1.00 48.19 292 ALA A O 1
ATOM 2317 N N . ALA A 1 293 ? -21.902 6.570 17.193 1.00 44.28 293 ALA A N 1
ATOM 2318 C CA . ALA A 1 293 ? -22.730 6.623 15.982 1.00 44.28 293 ALA A CA 1
ATOM 2319 C C . ALA A 1 293 ? -23.586 7.905 15.868 1.00 44.28 293 ALA A C 1
ATOM 2321 O O . ALA A 1 293 ? -24.148 8.189 14.812 1.00 44.28 293 ALA A O 1
ATOM 2322 N N . ALA A 1 294 ? -23.673 8.701 16.940 1.00 44.78 294 ALA A N 1
ATOM 2323 C CA . ALA A 1 294 ? -24.466 9.932 16.983 1.00 44.78 294 ALA A CA 1
ATOM 2324 C C . ALA A 1 294 ? -23.716 11.178 16.468 1.00 44.78 294 ALA A C 1
ATOM 2326 O O . ALA A 1 294 ? -24.286 12.266 16.439 1.00 44.78 294 ALA A O 1
ATOM 2327 N N . ASN A 1 295 ? -22.440 11.060 16.080 1.00 55.03 295 ASN A N 1
ATOM 2328 C CA . ASN A 1 295 ? -21.720 12.132 15.392 1.00 55.03 295 ASN A CA 1
ATOM 2329 C C . ASN A 1 295 ? -21.718 11.849 13.888 1.00 55.03 295 ASN A C 1
ATOM 2331 O O . ASN A 1 295 ? -21.106 10.883 13.435 1.00 55.03 295 ASN A O 1
ATOM 2335 N N . LYS A 1 296 ? -22.357 12.727 13.101 1.00 57.31 296 LYS A N 1
ATOM 2336 C CA . LYS A 1 296 ? -22.368 12.647 11.626 1.00 57.31 296 LYS A CA 1
ATOM 2337 C C . LYS A 1 296 ? -20.954 12.499 11.031 1.00 57.31 296 LYS A C 1
ATOM 2339 O O . LYS A 1 296 ? -20.805 11.846 10.006 1.00 57.31 296 LYS A O 1
ATOM 2344 N N . SER A 1 297 ? -19.920 13.021 11.699 1.00 58.06 297 SER A N 1
ATOM 2345 C CA . SER A 1 297 ? -18.511 12.901 11.296 1.00 58.06 297 SER A CA 1
ATOM 2346 C C . SER A 1 297 ? -17.959 11.466 11.309 1.00 58.06 297 SER A C 1
ATOM 2348 O O . SER A 1 297 ? -17.146 11.128 10.453 1.00 58.06 297 SER A O 1
ATOM 2350 N N . MET A 1 298 ? -18.415 10.594 12.216 1.00 66.06 298 MET A N 1
ATOM 2351 C CA . MET A 1 298 ? -17.939 9.203 12.289 1.00 66.06 298 MET A CA 1
ATOM 2352 C C . MET A 1 298 ? -18.604 8.315 11.227 1.00 66.06 298 MET A C 1
ATOM 2354 O O . MET A 1 298 ? -17.944 7.459 10.644 1.00 66.06 298 MET A O 1
ATOM 2358 N N . ASN A 1 299 ? -19.884 8.552 10.910 1.00 67.81 299 ASN A N 1
ATOM 2359 C CA . ASN A 1 299 ? -20.557 7.844 9.812 1.00 67.81 299 ASN A CA 1
ATOM 2360 C C . ASN A 1 299 ? -19.927 8.187 8.457 1.00 67.81 299 ASN A C 1
ATOM 2362 O O . ASN A 1 299 ? -19.791 7.309 7.614 1.00 67.81 299 ASN A O 1
ATOM 2366 N N . VAL A 1 300 ? -19.485 9.435 8.262 1.00 73.81 300 VAL A N 1
ATOM 2367 C CA . VAL A 1 300 ? -18.699 9.801 7.075 1.00 73.81 300 VAL A CA 1
ATOM 2368 C C . VAL A 1 300 ? -17.398 9.005 7.044 1.00 73.81 300 VAL A C 1
ATOM 2370 O O . VAL A 1 300 ? -17.144 8.321 6.064 1.00 73.81 300 VAL A O 1
ATOM 2373 N N . MET A 1 301 ? -16.615 8.993 8.128 1.00 73.19 301 MET A N 1
ATOM 2374 C CA . MET A 1 301 ? -15.373 8.207 8.187 1.00 73.19 301 MET A CA 1
ATOM 2375 C C . MET A 1 301 ? -15.595 6.723 7.854 1.00 73.19 301 MET A C 1
ATOM 2377 O O . MET A 1 301 ? -14.779 6.117 7.159 1.00 73.19 301 MET A O 1
ATOM 2381 N N . LEU A 1 302 ? -16.711 6.160 8.314 1.00 77.56 302 LEU A N 1
ATOM 2382 C CA . LEU A 1 302 ? -17.078 4.774 8.079 1.00 77.56 302 LEU A CA 1
ATOM 2383 C C . LEU A 1 302 ? -17.255 4.436 6.591 1.00 77.56 302 LEU A C 1
ATOM 2385 O O . LEU A 1 302 ? -16.744 3.418 6.136 1.00 77.56 302 LEU A O 1
ATOM 2389 N N . TYR A 1 303 ? -17.963 5.280 5.840 1.00 79.94 303 TYR A N 1
ATOM 2390 C CA . TYR A 1 303 ? -18.205 5.048 4.413 1.00 79.94 303 TYR A CA 1
ATOM 2391 C C . TYR A 1 303 ? -17.064 5.562 3.533 1.00 79.94 303 TYR A C 1
ATOM 2393 O O . TYR A 1 303 ? -16.794 4.993 2.478 1.00 79.94 303 TYR A O 1
ATOM 2401 N N . THR A 1 304 ? -16.342 6.587 3.980 1.00 85.06 304 THR A N 1
ATOM 2402 C CA . THR A 1 304 ? -15.214 7.149 3.236 1.00 85.06 304 THR A CA 1
ATOM 2403 C C . THR A 1 304 ? -14.013 6.202 3.225 1.00 85.06 304 THR A C 1
ATOM 2405 O O . THR A 1 304 ? -13.339 6.098 2.206 1.00 85.06 304 THR A O 1
ATOM 2408 N N . MET A 1 305 ? -13.736 5.468 4.308 1.00 86.94 305 MET A N 1
ATOM 2409 C CA . MET A 1 305 ? -12.561 4.581 4.373 1.00 86.94 305 MET A CA 1
ATOM 2410 C C . MET A 1 305 ? -12.564 3.446 3.329 1.00 86.94 305 MET A C 1
ATOM 2412 O O . MET A 1 305 ? -11.534 3.248 2.678 1.00 86.94 305 MET A O 1
ATOM 2416 N N . PRO A 1 306 ? -13.672 2.713 3.105 1.00 90.31 306 PRO A N 1
ATOM 2417 C CA . PRO A 1 306 ? -13.772 1.756 2.004 1.00 90.31 306 PRO A CA 1
ATOM 2418 C C . PRO A 1 306 ? -13.575 2.396 0.623 1.00 90.31 306 PRO A C 1
ATOM 2420 O O . PRO A 1 306 ? -12.890 1.817 -0.216 1.00 90.31 306 PRO A O 1
ATOM 2423 N N . LEU A 1 307 ? -14.084 3.612 0.404 1.00 91.94 307 LEU A N 1
ATOM 2424 C CA . LEU A 1 307 ? -13.894 4.335 -0.859 1.00 91.94 307 LEU A CA 1
ATOM 2425 C C . LEU A 1 307 ? -12.437 4.765 -1.072 1.00 91.94 307 LEU A C 1
ATOM 2427 O O . LEU A 1 307 ? -11.908 4.608 -2.169 1.00 91.94 307 LEU A O 1
ATOM 2431 N N . ILE A 1 308 ? -11.757 5.240 -0.024 1.00 89.88 308 ILE A N 1
ATOM 2432 C CA . ILE A 1 308 ? -10.314 5.522 -0.072 1.00 89.88 308 ILE A CA 1
ATOM 2433 C C . ILE A 1 308 ? -9.540 4.236 -0.363 1.00 89.88 308 ILE A C 1
ATOM 2435 O O . ILE A 1 308 ? -8.624 4.245 -1.173 1.00 89.88 308 ILE A O 1
ATOM 2439 N N . SER A 1 309 ? -9.918 3.121 0.263 1.00 89.81 309 SER A N 1
ATOM 2440 C CA . SER A 1 309 ? -9.269 1.821 0.049 1.00 89.81 309 SER A CA 1
ATOM 2441 C C . SER A 1 309 ? -9.413 1.344 -1.399 1.00 89.81 309 SER A C 1
ATOM 2443 O O . SER A 1 309 ? -8.443 0.871 -1.988 1.00 89.81 309 SER A O 1
ATOM 2445 N N . PHE A 1 310 ? -10.598 1.527 -1.988 1.00 93.94 310 PHE A N 1
ATOM 2446 C CA . PHE A 1 310 ? -10.850 1.289 -3.409 1.00 93.94 310 PHE A CA 1
ATOM 2447 C C . PHE A 1 310 ? -9.973 2.187 -4.292 1.00 93.94 310 PHE A C 1
ATOM 2449 O O . PHE A 1 310 ? -9.292 1.695 -5.189 1.00 93.94 310 PHE A O 1
ATOM 2456 N N . TRP A 1 311 ? -9.931 3.490 -3.997 1.00 93.06 311 TRP A N 1
ATOM 2457 C CA . TRP A 1 311 ? -9.121 4.456 -4.739 1.00 93.06 311 TRP A CA 1
ATOM 2458 C C . TRP A 1 311 ? -7.617 4.158 -4.653 1.00 93.06 311 TRP A C 1
ATOM 2460 O O . TRP A 1 311 ? -6.938 4.177 -5.677 1.00 93.06 311 TRP A O 1
ATOM 2470 N N . ILE A 1 312 ? -7.093 3.820 -3.468 1.00 90.81 312 ILE A N 1
ATOM 2471 C CA . ILE A 1 312 ? -5.690 3.423 -3.267 1.00 90.81 312 ILE A CA 1
ATOM 2472 C C . ILE A 1 312 ? -5.385 2.160 -4.072 1.00 90.81 312 ILE A C 1
ATOM 2474 O O . ILE A 1 312 ? -4.417 2.142 -4.824 1.00 90.81 312 ILE A O 1
ATOM 2478 N N . ALA A 1 313 ? -6.218 1.123 -3.973 1.00 92.94 313 ALA A N 1
ATOM 2479 C CA . ALA A 1 313 ? -5.997 -0.115 -4.716 1.00 92.94 313 ALA A CA 1
ATOM 2480 C C . ALA A 1 313 ? -6.019 0.091 -6.242 1.00 92.94 313 ALA A C 1
ATOM 2482 O O . ALA A 1 313 ? -5.409 -0.693 -6.954 1.00 92.94 313 ALA A O 1
ATOM 2483 N N . PHE A 1 314 ? -6.680 1.142 -6.739 1.00 92.12 314 PHE A N 1
ATOM 2484 C CA . PHE A 1 314 ? -6.649 1.531 -8.152 1.00 92.12 314 PHE A CA 1
ATOM 2485 C C . PHE A 1 314 ? -5.444 2.424 -8.509 1.00 92.12 314 PHE A C 1
ATOM 2487 O O . PHE A 1 314 ? -4.954 2.409 -9.634 1.00 92.12 314 PHE A O 1
ATOM 2494 N N . SER A 1 315 ? -4.967 3.229 -7.559 1.00 90.00 315 SER A N 1
ATOM 2495 C CA . SER A 1 315 ? -3.931 4.250 -7.787 1.00 90.00 315 SER A CA 1
ATOM 2496 C C . SER A 1 315 ? -2.502 3.722 -7.667 1.00 90.00 315 SER A C 1
ATOM 2498 O O . SER A 1 315 ? -1.562 4.413 -8.057 1.00 90.00 315 SER A O 1
ATOM 2500 N N . PHE A 1 316 ? -2.333 2.522 -7.117 1.00 89.75 316 PHE A N 1
ATOM 2501 C CA . PHE A 1 316 ? -1.046 1.901 -6.819 1.00 89.75 316 PHE A CA 1
ATOM 2502 C C . PHE A 1 316 ? -0.926 0.511 -7.476 1.00 89.75 316 PHE A C 1
ATOM 2504 O O . PHE A 1 316 ? -1.946 -0.065 -7.859 1.00 89.75 316 PHE A O 1
ATOM 2511 N N . PRO A 1 317 ? 0.298 -0.048 -7.588 1.00 91.44 317 PRO A N 1
ATOM 2512 C CA . PRO A 1 317 ? 0.522 -1.406 -8.069 1.00 91.44 317 PRO A CA 1
ATOM 2513 C C . PRO A 1 317 ? -0.321 -2.446 -7.331 1.00 91.44 317 PRO A C 1
ATOM 2515 O O . PRO A 1 317 ? -0.601 -2.317 -6.133 1.00 91.44 317 PRO A O 1
ATOM 2518 N N . ALA A 1 318 ? -0.662 -3.519 -8.039 1.00 93.06 318 ALA A N 1
ATOM 2519 C CA . ALA A 1 318 ? -1.489 -4.619 -7.565 1.00 93.06 318 ALA A CA 1
ATOM 2520 C C . ALA A 1 318 ? -1.030 -5.175 -6.206 1.00 93.06 318 ALA A C 1
ATOM 2522 O O . ALA A 1 318 ? -1.874 -5.469 -5.361 1.00 93.06 318 ALA A O 1
ATOM 2523 N N . GLY A 1 319 ? 0.279 -5.234 -5.939 1.00 93.19 319 GLY A N 1
ATOM 2524 C CA . GLY A 1 319 ? 0.843 -5.654 -4.651 1.00 93.19 319 GLY A CA 1
ATOM 2525 C C . GLY A 1 319 ? 0.314 -4.869 -3.444 1.00 93.19 319 GLY A C 1
ATOM 2526 O O . GLY A 1 319 ? 0.006 -5.467 -2.412 1.00 93.19 319 GLY A O 1
ATOM 2527 N N . ILE A 1 320 ? 0.121 -3.551 -3.572 1.00 92.69 320 ILE A N 1
ATOM 2528 C CA . ILE A 1 320 ? -0.453 -2.714 -2.501 1.00 92.69 320 ILE A CA 1
ATOM 2529 C C . ILE A 1 320 ? -1.943 -3.019 -2.311 1.00 92.69 320 ILE A C 1
ATOM 2531 O O . ILE A 1 320 ? -2.412 -3.107 -1.174 1.00 92.69 320 ILE A O 1
ATOM 2535 N N . GLY A 1 321 ? -2.686 -3.235 -3.400 1.00 94.31 321 GLY A N 1
ATOM 2536 C CA . GLY A 1 321 ? -4.092 -3.641 -3.337 1.00 94.31 321 GLY A CA 1
ATOM 2537 C C . GLY A 1 321 ? -4.280 -5.013 -2.678 1.00 94.31 321 GLY A C 1
ATOM 2538 O O . GLY A 1 321 ? -5.133 -5.165 -1.803 1.00 94.31 321 GLY A O 1
ATOM 2539 N N . ILE A 1 322 ? -3.434 -5.987 -3.026 1.00 94.81 322 ILE A N 1
ATOM 2540 C CA . ILE A 1 322 ? -3.397 -7.321 -2.406 1.00 94.81 322 ILE A CA 1
ATOM 2541 C C . ILE A 1 322 ? -3.070 -7.225 -0.913 1.00 94.81 322 ILE A C 1
ATOM 2543 O O . ILE A 1 322 ? -3.766 -7.827 -0.092 1.00 94.81 322 ILE A O 1
ATOM 2547 N N . TYR A 1 323 ? -2.075 -6.416 -0.539 1.00 93.81 323 TYR A N 1
ATOM 2548 C CA . TYR A 1 323 ? -1.782 -6.136 0.866 1.00 93.81 323 TYR A CA 1
ATOM 2549 C C . TYR A 1 323 ? -3.005 -5.566 1.601 1.00 93.81 323 TYR A C 1
ATOM 2551 O O . TYR A 1 323 ? -3.301 -5.992 2.719 1.00 93.81 323 TYR A O 1
ATOM 2559 N N . TRP A 1 324 ? -3.748 -4.645 0.980 1.00 92.81 324 TRP A N 1
ATOM 2560 C CA . TRP A 1 324 ? -4.963 -4.081 1.570 1.00 92.81 324 TRP A CA 1
ATOM 2561 C C . TRP A 1 324 ? -6.011 -5.160 1.846 1.00 92.81 324 TRP A C 1
ATOM 2563 O O . TRP A 1 324 ? -6.518 -5.243 2.963 1.00 92.81 324 TRP A O 1
ATOM 2573 N N . ILE A 1 325 ? -6.262 -6.043 0.873 1.00 95.31 325 ILE A N 1
ATOM 2574 C CA . ILE A 1 325 ? -7.184 -7.179 1.018 1.00 95.31 325 ILE A CA 1
ATOM 2575 C C . ILE A 1 325 ? -6.754 -8.073 2.184 1.00 95.31 325 ILE A C 1
ATOM 2577 O O . ILE A 1 325 ? -7.554 -8.333 3.086 1.00 95.31 325 ILE A O 1
ATOM 2581 N N . PHE A 1 326 ? -5.490 -8.508 2.218 1.00 95.81 326 PHE A N 1
ATOM 2582 C CA . PHE A 1 326 ? -4.981 -9.335 3.314 1.00 95.81 326 PHE A CA 1
ATOM 2583 C C . PHE A 1 326 ? -5.097 -8.631 4.661 1.00 95.81 326 PHE A C 1
ATOM 2585 O O . PHE A 1 326 ? -5.551 -9.232 5.635 1.00 95.81 326 PHE A O 1
ATOM 2592 N N . SER A 1 327 ? -4.740 -7.349 4.729 1.00 93.75 327 SER A N 1
ATOM 2593 C CA . SER A 1 327 ? -4.832 -6.558 5.953 1.00 93.75 327 SER A CA 1
ATOM 2594 C C . SER A 1 327 ? -6.271 -6.476 6.446 1.00 93.75 327 SER A C 1
ATOM 2596 O O . SER A 1 327 ? -6.505 -6.693 7.638 1.00 93.75 327 SER A O 1
ATOM 2598 N N . SER A 1 328 ? -7.244 -6.245 5.563 1.00 94.25 328 SER A N 1
ATOM 2599 C CA . SER A 1 328 ? -8.667 -6.212 5.908 1.00 94.25 328 SER A CA 1
ATOM 2600 C C . SER A 1 328 ? -9.170 -7.573 6.386 1.00 94.25 328 SER A C 1
ATOM 2602 O O . SER A 1 328 ? -9.805 -7.642 7.438 1.00 94.25 328 SER A O 1
ATOM 2604 N N . VAL A 1 329 ? -8.835 -8.663 5.686 1.00 96.25 329 VAL A N 1
ATOM 2605 C CA . VAL A 1 329 ? -9.248 -10.028 6.057 1.00 96.25 329 VAL A CA 1
ATOM 2606 C C . VAL A 1 329 ? -8.647 -10.446 7.400 1.00 96.25 329 VAL A C 1
ATOM 2608 O O . VAL A 1 329 ? -9.374 -10.871 8.297 1.00 96.25 329 VAL A O 1
ATOM 2611 N N . VAL A 1 330 ? -7.339 -10.265 7.600 1.00 96.19 330 VAL A N 1
ATOM 2612 C CA . VAL A 1 330 ? -6.683 -10.600 8.874 1.00 96.19 330 VAL A CA 1
ATOM 2613 C C . VAL A 1 330 ? -7.205 -9.710 10.006 1.00 96.19 330 VAL A C 1
ATOM 2615 O O . VAL A 1 330 ? -7.462 -10.200 11.105 1.00 96.19 330 VAL A O 1
ATOM 2618 N N . SER A 1 331 ? -7.445 -8.418 9.750 1.00 93.50 331 SER A N 1
ATOM 2619 C CA . SER A 1 331 ? -8.067 -7.518 10.736 1.00 93.50 331 SER A CA 1
ATOM 2620 C C . SER A 1 331 ? -9.480 -7.947 11.097 1.00 93.50 331 SER A C 1
ATOM 2622 O O . SER A 1 331 ? -9.886 -7.810 12.252 1.00 93.50 331 SER A O 1
ATOM 2624 N N . LEU A 1 332 ? -10.236 -8.460 10.128 1.00 94.38 332 LEU A N 1
ATOM 2625 C CA . LEU A 1 332 ? -11.580 -8.956 10.354 1.00 94.38 332 LEU A CA 1
ATOM 2626 C C . LEU A 1 332 ? -11.540 -10.190 11.255 1.00 94.38 332 LEU A C 1
ATOM 2628 O O . LEU A 1 332 ? -12.223 -10.212 12.278 1.00 94.38 332 LEU A O 1
ATOM 2632 N N . LEU A 1 333 ? -10.685 -11.164 10.933 1.00 95.19 333 LEU A N 1
ATOM 2633 C CA . LEU A 1 333 ? -10.466 -12.354 11.760 1.00 95.19 333 LEU A CA 1
ATOM 2634 C C . LEU A 1 333 ? -10.028 -11.978 13.179 1.00 95.19 333 LEU A C 1
ATOM 2636 O O . LEU A 1 333 ? -10.576 -12.490 14.155 1.00 95.19 333 LEU A O 1
ATOM 2640 N N . GLN A 1 334 ? -9.101 -11.027 13.307 1.00 93.50 334 GLN A N 1
ATOM 2641 C CA . GLN A 1 334 ? -8.663 -10.500 14.595 1.00 93.50 334 GLN A CA 1
ATOM 2642 C C . GLN A 1 334 ? -9.814 -9.822 15.350 1.00 93.50 334 GLN A C 1
ATOM 2644 O O . GLN A 1 334 ? -9.972 -10.050 16.545 1.00 93.50 334 GLN A O 1
ATOM 2649 N N . THR A 1 335 ? -10.635 -9.012 14.678 1.00 90.88 335 THR A N 1
ATOM 2650 C CA . THR A 1 335 ? -11.777 -8.313 15.288 1.00 90.88 335 THR A CA 1
ATOM 2651 C C . THR A 1 335 ? -12.821 -9.304 15.787 1.00 90.88 335 THR A C 1
ATOM 2653 O O . THR A 1 335 ? -13.282 -9.186 16.923 1.00 90.88 335 THR A O 1
ATOM 2656 N N . VAL A 1 336 ? -13.174 -10.301 14.974 1.00 93.31 336 VAL A N 1
ATOM 2657 C CA . VAL A 1 336 ? -14.087 -11.382 15.366 1.00 93.31 336 VAL A CA 1
ATOM 2658 C C . VAL A 1 336 ? -13.501 -12.146 16.554 1.00 93.31 336 VAL A C 1
ATOM 2660 O O . VAL A 1 336 ? -14.148 -12.236 17.594 1.00 93.31 336 VAL A O 1
ATOM 2663 N N . GLY A 1 337 ? -12.255 -12.618 16.456 1.00 93.38 337 GLY A N 1
ATOM 2664 C CA . GLY A 1 337 ? -11.593 -13.377 17.520 1.00 93.38 337 GLY A CA 1
ATOM 2665 C C . GLY A 1 337 ? -11.487 -12.605 18.837 1.00 93.38 337 GLY A C 1
ATOM 2666 O O . GLY A 1 337 ? -11.803 -13.138 19.902 1.00 93.38 337 GLY A O 1
ATOM 2667 N N . LEU A 1 338 ? -11.122 -11.322 18.780 1.00 91.12 338 LEU A N 1
ATOM 2668 C CA . LEU A 1 338 ? -11.061 -10.462 19.957 1.00 91.12 338 LEU A CA 1
ATOM 2669 C C . LEU A 1 338 ? -12.436 -10.236 20.584 1.00 91.12 338 LEU A C 1
ATOM 2671 O O . LEU A 1 338 ? -12.542 -10.275 21.805 1.00 91.12 338 LEU A O 1
ATOM 2675 N N . ASN A 1 339 ? -13.492 -10.029 19.795 1.00 88.62 339 ASN A N 1
ATOM 2676 C CA . ASN A 1 339 ? -14.846 -9.865 20.333 1.00 88.62 339 ASN A CA 1
ATOM 2677 C C . ASN A 1 339 ? -15.441 -11.174 20.877 1.00 88.62 339 ASN A C 1
ATOM 2679 O O . ASN A 1 339 ? -16.236 -11.130 21.815 1.00 88.62 339 ASN A O 1
ATOM 2683 N N . LEU A 1 340 ? -15.037 -12.331 20.345 1.00 90.00 340 LEU A N 1
ATOM 2684 C CA . LEU A 1 340 ? -15.372 -13.635 20.923 1.00 90.00 340 LEU A CA 1
ATOM 2685 C C . LEU A 1 340 ? -14.644 -13.861 22.259 1.00 90.00 340 LEU A C 1
ATOM 2687 O O . LEU A 1 340 ? -15.233 -14.388 23.201 1.00 90.00 340 LEU A O 1
ATOM 2691 N N . TYR A 1 341 ? -13.384 -13.431 22.372 1.00 89.88 341 TYR A N 1
ATOM 2692 C CA . TYR A 1 341 ? -12.583 -13.590 23.589 1.00 89.88 341 TYR A CA 1
ATOM 2693 C C . TYR A 1 341 ? -12.910 -12.562 24.688 1.00 89.88 341 TYR A C 1
ATOM 2695 O O . TYR A 1 341 ? -12.973 -12.916 25.871 1.00 89.88 341 TYR A O 1
ATOM 2703 N N . LEU A 1 342 ? -13.095 -11.288 24.326 1.00 87.44 342 LEU A N 1
ATOM 2704 C CA . LEU A 1 342 ? -13.412 -10.160 25.212 1.00 87.44 342 LEU A CA 1
ATOM 2705 C C . LEU A 1 342 ? -14.924 -9.931 25.280 1.00 87.44 342 LEU A C 1
ATOM 2707 O O . LEU A 1 342 ? -15.446 -8.891 24.876 1.00 87.44 342 LEU A O 1
ATOM 2711 N N . THR A 1 343 ? -15.635 -10.913 25.834 1.00 85.31 343 THR A N 1
ATOM 2712 C CA . THR A 1 343 ? -17.072 -10.785 26.104 1.00 85.31 343 THR A CA 1
ATOM 2713 C C . THR A 1 343 ? -17.362 -9.589 27.025 1.00 85.31 343 THR A C 1
ATOM 2715 O O . THR A 1 343 ? -16.503 -9.233 27.839 1.00 85.31 343 THR A O 1
ATOM 2718 N N . PRO A 1 344 ? -18.566 -8.981 26.976 1.00 82.06 344 PRO A N 1
ATOM 2719 C CA . PRO A 1 344 ? -18.910 -7.818 27.803 1.00 82.06 344 PRO A CA 1
ATOM 2720 C C . PRO A 1 344 ? -18.603 -8.017 29.293 1.00 82.06 344 PRO A C 1
ATOM 2722 O O . PRO A 1 344 ? -17.949 -7.180 29.908 1.00 82.06 344 PRO A O 1
ATOM 2725 N N . ALA A 1 345 ? -18.953 -9.186 29.839 1.00 84.31 345 ALA A N 1
ATOM 2726 C CA . ALA A 1 345 ? -18.684 -9.539 31.232 1.00 84.31 345 ALA A CA 1
ATOM 2727 C C . ALA A 1 345 ? -17.180 -9.617 31.554 1.00 84.31 345 ALA A C 1
ATOM 2729 O O . ALA A 1 345 ? -16.738 -9.212 32.630 1.00 84.31 345 ALA A O 1
ATOM 2730 N N . LYS A 1 346 ? -16.362 -10.146 30.635 1.00 87.00 346 LYS A N 1
ATOM 2731 C CA . LYS A 1 346 ? -14.908 -10.219 30.824 1.00 87.00 346 LYS A CA 1
ATOM 2732 C C . LYS A 1 346 ? -14.272 -8.839 30.709 1.00 87.00 346 LYS A C 1
ATOM 2734 O O . LYS A 1 346 ? -13.423 -8.496 31.528 1.00 87.00 346 LYS A O 1
ATOM 2739 N N . THR A 1 347 ? -14.709 -8.051 29.735 1.00 86.50 347 THR A N 1
ATOM 2740 C CA . THR A 1 347 ? -14.285 -6.665 29.534 1.00 86.50 347 THR A CA 1
ATOM 2741 C C . THR A 1 347 ? -14.586 -5.827 30.772 1.00 86.50 347 THR A C 1
ATOM 2743 O O . THR A 1 347 ? -13.692 -5.163 31.285 1.00 86.50 347 THR A O 1
ATOM 2746 N N . GLU A 1 348 ? -15.788 -5.937 31.337 1.00 85.31 348 GLU A N 1
ATOM 2747 C CA . GLU A 1 348 ? -16.167 -5.234 32.562 1.00 85.31 348 GLU A CA 1
ATOM 2748 C C . GLU A 1 348 ? -15.293 -5.630 33.760 1.00 85.31 348 GLU A C 1
ATOM 2750 O O . GLU A 1 348 ? -14.777 -4.756 34.459 1.00 85.31 348 GLU A O 1
ATOM 2755 N N . LYS A 1 349 ? -15.041 -6.933 33.952 1.00 88.06 349 LYS A N 1
ATOM 2756 C CA . LYS A 1 349 ? -14.132 -7.437 34.997 1.00 88.06 349 LYS A CA 1
ATOM 2757 C C . LYS A 1 349 ? -12.704 -6.916 34.826 1.00 88.06 349 LYS A C 1
ATOM 2759 O O . LYS A 1 349 ? -12.056 -6.545 35.806 1.00 88.06 349 LYS A O 1
ATOM 2764 N N . LEU A 1 350 ? -12.192 -6.905 33.595 1.00 87.19 350 LEU A N 1
ATOM 2765 C CA . LEU A 1 350 ? -10.850 -6.412 33.286 1.00 87.19 350 LEU A CA 1
ATOM 2766 C C . LEU A 1 350 ? -10.743 -4.900 33.503 1.00 87.19 350 LEU A C 1
ATOM 2768 O O . LEU A 1 350 ? -9.746 -4.450 34.066 1.00 87.19 350 LEU A O 1
ATOM 2772 N N . LEU A 1 351 ? -11.768 -4.140 33.114 1.00 85.44 351 LEU A N 1
ATOM 2773 C CA . LEU A 1 351 ? -11.858 -2.707 33.374 1.00 85.44 351 LEU A CA 1
ATOM 2774 C C . LEU A 1 351 ? -11.898 -2.430 34.876 1.00 85.44 351 LEU A C 1
ATOM 2776 O O . LEU A 1 351 ? -11.030 -1.726 35.366 1.00 85.44 351 LEU A O 1
ATOM 2780 N N . ALA A 1 352 ? -12.772 -3.095 35.636 1.00 85.75 352 ALA A N 1
ATOM 2781 C CA . ALA A 1 352 ? -12.839 -2.928 37.089 1.00 85.75 352 ALA A CA 1
ATOM 2782 C C . ALA A 1 352 ? -11.503 -3.257 37.786 1.00 85.75 352 ALA A C 1
ATOM 2784 O O . ALA A 1 352 ? -11.105 -2.594 38.742 1.00 85.75 352 ALA A O 1
ATOM 2785 N N . LYS A 1 353 ? -10.767 -4.271 37.305 1.00 86.25 353 LYS A N 1
ATOM 2786 C CA . LYS A 1 353 ? -9.424 -4.600 37.811 1.00 86.25 353 LYS A CA 1
ATOM 2787 C C . LYS A 1 353 ? -8.394 -3.519 37.470 1.00 86.25 353 LYS A C 1
ATOM 2789 O O . LYS A 1 353 ? -7.495 -3.278 38.274 1.00 86.25 353 LYS A O 1
ATOM 2794 N N . GLN A 1 354 ? -8.490 -2.908 36.291 1.00 82.56 354 GLN A N 1
ATOM 2795 C CA . GLN A 1 354 ? -7.634 -1.792 35.890 1.00 82.56 354 GLN A CA 1
ATOM 2796 C C . GLN A 1 354 ? -7.957 -0.532 36.693 1.00 82.56 354 GLN A C 1
ATOM 2798 O O . GLN A 1 354 ? -7.028 0.069 37.218 1.00 82.56 354 GLN A O 1
ATOM 2803 N N . ASP A 1 355 ? -9.236 -0.213 36.883 1.00 79.81 355 ASP A N 1
ATOM 2804 C CA . ASP A 1 355 ? -9.708 0.933 37.667 1.00 79.81 355 ASP A CA 1
ATOM 2805 C C . ASP A 1 355 ? -9.249 0.816 39.134 1.00 79.81 355 ASP A C 1
ATOM 2807 O O . ASP A 1 355 ? -8.754 1.777 39.712 1.00 79.81 355 ASP A O 1
ATOM 2811 N N . LYS A 1 356 ? -9.284 -0.395 39.716 1.00 77.94 356 LYS A N 1
ATOM 2812 C CA . LYS A 1 356 ? -8.739 -0.668 41.063 1.00 77.94 356 LYS A CA 1
ATOM 2813 C C . LYS A 1 356 ? -7.215 -0.535 41.161 1.00 77.94 356 LYS A C 1
ATOM 2815 O O . LYS A 1 356 ? -6.698 -0.211 42.225 1.00 77.94 356 LYS A O 1
ATOM 2820 N N . LYS A 1 357 ? -6.482 -0.865 40.092 1.00 70.81 357 LYS A N 1
ATOM 2821 C CA . LYS A 1 357 ? -5.007 -0.808 40.060 1.00 70.81 357 LYS A CA 1
ATOM 2822 C C . LYS A 1 357 ? -4.471 0.566 39.675 1.00 70.81 357 LYS A C 1
ATOM 2824 O O . LYS A 1 357 ? -3.327 0.877 40.006 1.00 70.81 357 LYS A O 1
ATOM 2829 N N . ALA A 1 358 ? -5.251 1.360 38.955 1.00 67.25 358 ALA A N 1
ATOM 2830 C CA . ALA A 1 358 ? -4.895 2.716 38.600 1.00 67.25 358 ALA A CA 1
ATOM 2831 C C . ALA A 1 358 ? -4.824 3.551 39.887 1.00 67.25 358 ALA A C 1
ATOM 2833 O O . ALA A 1 358 ? -5.838 3.923 40.469 1.00 67.25 358 ALA A O 1
ATOM 2834 N N . ARG A 1 359 ? -3.606 3.847 40.358 1.00 54.78 359 ARG A N 1
ATOM 2835 C CA . ARG A 1 359 ? -3.412 4.948 41.308 1.00 54.78 359 ARG A CA 1
ATOM 2836 C C . ARG A 1 359 ? -3.963 6.200 40.626 1.00 54.78 359 ARG A C 1
ATOM 2838 O O . ARG A 1 359 ? -3.515 6.500 39.521 1.00 54.78 359 ARG A O 1
ATOM 2845 N N . LYS A 1 360 ? -4.905 6.902 41.267 1.00 56.50 360 LYS A N 1
ATOM 2846 C CA . LYS A 1 360 ? -5.395 8.225 40.847 1.00 56.50 360 LYS A CA 1
ATOM 2847 C C . LYS A 1 360 ? -4.224 9.216 40.857 1.00 56.50 360 LYS A C 1
ATOM 2849 O O . LYS A 1 360 ? -4.022 9.932 41.828 1.00 56.50 360 LYS A O 1
ATOM 2854 N N . LYS A 1 361 ? -3.369 9.183 39.839 1.00 56.16 361 LYS A N 1
ATOM 2855 C CA . LYS A 1 361 ? -2.437 10.268 39.557 1.00 56.16 361 LYS A CA 1
ATOM 2856 C C . LYS A 1 361 ? -3.145 11.151 38.542 1.00 56.16 361 LYS A C 1
ATOM 2858 O O . LYS A 1 361 ? -3.509 10.608 37.495 1.00 56.16 361 LYS A O 1
ATOM 2863 N N . PRO A 1 362 ? -3.379 12.436 38.847 1.00 58.62 362 PRO A N 1
ATOM 2864 C CA . PRO A 1 362 ? -4.073 13.292 37.913 1.00 58.62 362 PRO A CA 1
ATOM 2865 C C . PRO A 1 362 ? -3.285 13.357 36.602 1.00 58.62 362 PRO A C 1
ATOM 2867 O O . PRO A 1 362 ? -2.050 13.338 36.600 1.00 58.62 362 PRO A O 1
ATOM 2870 N N . SER A 1 363 ? -3.988 13.334 35.473 1.00 66.62 363 SER A N 1
ATOM 2871 C CA . SER A 1 363 ? -3.351 13.506 34.168 1.00 66.62 363 SER A CA 1
ATOM 2872 C C . SER A 1 363 ? -2.659 14.874 34.104 1.00 66.62 363 SER A C 1
ATOM 2874 O O . SER A 1 363 ? -3.058 15.805 34.801 1.00 66.62 363 SER A O 1
ATOM 2876 N N . LEU A 1 364 ? -1.640 15.033 33.252 1.00 67.44 364 LEU A N 1
ATOM 2877 C CA . LEU A 1 364 ? -0.963 16.330 33.066 1.00 67.44 364 LEU A CA 1
ATOM 2878 C C . LEU A 1 364 ? -1.965 17.460 32.769 1.00 67.44 364 LEU A C 1
ATOM 2880 O O . LEU A 1 364 ? -1.793 18.592 33.208 1.00 67.44 364 LEU A O 1
ATOM 2884 N N . TYR A 1 365 ? -3.034 17.121 32.055 1.00 66.88 365 TYR A N 1
ATOM 2885 C CA . TYR A 1 365 ? -4.114 18.037 31.739 1.00 66.88 365 TYR A CA 1
ATOM 2886 C C . TYR A 1 365 ? -5.006 18.352 32.949 1.00 66.88 365 TYR A C 1
ATOM 2888 O O . TYR A 1 365 ? -5.335 19.510 33.163 1.00 66.88 365 TYR A O 1
ATOM 2896 N N . GLN A 1 366 ? -5.324 17.364 33.792 1.00 65.81 366 GLN A N 1
ATOM 2897 C CA . GLN A 1 366 ? -6.036 17.600 35.056 1.00 65.81 366 GLN A CA 1
ATOM 2898 C C . GLN A 1 366 ? -5.230 18.487 36.002 1.00 65.81 366 GLN A C 1
ATOM 2900 O O . GLN A 1 366 ? -5.790 19.403 36.580 1.00 65.81 366 GLN A O 1
ATOM 2905 N N . MET A 1 367 ? -3.914 18.281 36.102 1.00 73.88 367 MET A N 1
ATOM 2906 C CA . MET A 1 367 ? -3.046 19.164 36.888 1.00 73.88 367 MET A CA 1
ATOM 2907 C C . MET A 1 367 ? -3.035 20.595 36.328 1.00 73.88 367 MET A C 1
ATOM 2909 O O . MET A 1 367 ? -2.984 21.559 37.086 1.00 73.88 367 MET A O 1
ATOM 2913 N N . ALA A 1 368 ? -3.088 20.747 35.000 1.00 74.25 368 ALA A N 1
ATOM 2914 C CA . ALA A 1 368 ? -3.187 22.056 34.360 1.00 74.25 368 ALA A CA 1
ATOM 2915 C C . ALA A 1 368 ? -4.544 22.732 34.633 1.00 74.25 368 ALA A C 1
ATOM 2917 O O . ALA A 1 368 ? -4.569 23.923 34.932 1.00 74.25 368 ALA A O 1
ATOM 2918 N N . LEU A 1 369 ? -5.645 21.975 34.587 1.00 68.25 369 LEU A N 1
ATOM 2919 C CA . LEU A 1 369 ? -6.995 22.447 34.911 1.00 68.25 369 LEU A CA 1
ATOM 2920 C C . LEU A 1 369 ? -7.143 22.805 36.393 1.00 68.25 369 LEU A C 1
ATOM 2922 O O . LEU A 1 369 ? -7.673 23.863 36.707 1.00 68.25 369 LEU A O 1
ATOM 2926 N N . GLU A 1 370 ? -6.637 21.974 37.305 1.00 71.31 370 GLU A N 1
ATOM 2927 C CA . GLU A 1 370 ? -6.625 22.252 38.748 1.00 71.31 370 GLU A CA 1
ATOM 2928 C C . GLU A 1 370 ? -5.834 23.525 39.050 1.00 71.31 370 GLU A C 1
ATOM 2930 O O . GLU A 1 370 ? -6.318 24.393 39.770 1.00 71.31 370 GLU A O 1
ATOM 2935 N N . LYS A 1 371 ? -4.670 23.706 38.416 1.00 73.94 371 LYS A N 1
ATOM 2936 C CA . LYS A 1 371 ? -3.885 24.939 38.537 1.00 73.94 371 LYS A CA 1
ATOM 2937 C C . LYS A 1 371 ? -4.630 26.160 37.987 1.00 73.94 371 LYS A C 1
ATOM 2939 O O . LYS A 1 371 ? -4.550 27.241 38.562 1.00 73.94 371 LYS A O 1
ATOM 2944 N N . GLN A 1 372 ? -5.365 26.003 36.887 1.00 66.94 372 GLN A N 1
ATOM 2945 C CA . GLN A 1 372 ? -6.201 27.066 36.326 1.00 66.94 372 GLN A CA 1
ATOM 2946 C C . GLN A 1 372 ? -7.387 27.403 37.250 1.00 66.94 372 GLN A C 1
ATOM 2948 O O . GLN A 1 372 ? -7.718 28.573 37.435 1.00 66.94 372 GLN A O 1
ATOM 2953 N N . LYS A 1 373 ? -7.985 26.388 37.881 1.00 67.00 373 LYS A N 1
ATOM 2954 C CA . LYS A 1 373 ? -9.063 26.507 38.871 1.00 67.00 373 LYS A CA 1
ATOM 2955 C C . LYS A 1 373 ? -8.590 27.215 40.142 1.00 67.00 373 LYS A C 1
ATOM 2957 O O . LYS A 1 373 ? -9.277 28.109 40.628 1.00 67.00 373 LYS A O 1
ATOM 2962 N N . GLU A 1 374 ? -7.396 26.881 40.631 1.00 65.56 374 GLU A N 1
ATOM 2963 C CA . GLU A 1 374 ? -6.742 27.576 41.750 1.00 65.56 374 GLU A CA 1
ATOM 2964 C C . GLU A 1 374 ? -6.458 29.049 41.430 1.00 65.56 374 GLU A C 1
ATOM 2966 O O . GLU A 1 374 ? -6.593 29.902 42.304 1.00 65.56 374 GLU A O 1
ATOM 2971 N N . GLN A 1 375 ? -6.105 29.366 40.180 1.00 69.06 375 GLN A N 1
ATOM 2972 C CA . GLN A 1 375 ? -5.865 30.745 39.745 1.00 69.06 375 GLN A CA 1
ATOM 2973 C C . GLN A 1 375 ? -7.145 31.580 39.612 1.00 69.06 375 GLN A C 1
ATOM 2975 O O . GLN A 1 375 ? -7.106 32.781 39.868 1.00 69.06 375 GLN A O 1
ATOM 2980 N N . LEU A 1 376 ? -8.260 30.976 39.191 1.00 65.06 376 LEU A N 1
ATOM 2981 C CA . LEU A 1 376 ? -9.510 31.693 38.918 1.00 65.06 376 LEU A CA 1
ATOM 2982 C C . LEU A 1 376 ? -10.471 31.733 40.111 1.00 65.06 376 LEU A C 1
ATOM 2984 O O . LEU A 1 376 ? -11.348 32.590 40.134 1.00 65.06 376 LEU A O 1
ATOM 2988 N N . GLY A 1 377 ? -10.343 30.830 41.090 1.00 57.66 377 GLY A N 1
ATOM 2989 C CA . GLY A 1 377 ? -11.202 30.799 42.284 1.00 57.66 377 GLY A CA 1
ATOM 2990 C C . GLY A 1 377 ? -12.694 30.541 42.008 1.00 57.66 377 GLY A C 1
ATOM 2991 O O . GLY A 1 377 ? -13.510 30.642 42.921 1.00 57.66 377 GLY A O 1
ATOM 2992 N N . VAL A 1 378 ? -13.057 30.201 40.768 1.00 59.16 378 VAL A N 1
ATOM 2993 C CA . VAL A 1 378 ? -14.423 29.953 40.281 1.00 59.16 378 VAL A CA 1
ATOM 2994 C C . VAL A 1 378 ? -14.423 28.631 39.509 1.00 59.16 378 VAL A C 1
ATOM 2996 O O . VAL A 1 378 ? -13.397 28.255 38.931 1.00 59.16 378 VAL A O 1
ATOM 2999 N N . LYS A 1 379 ? -15.548 27.896 39.510 1.00 59.94 379 LYS A N 1
ATOM 3000 C CA . LYS A 1 379 ? -15.696 26.721 38.639 1.00 59.94 379 LYS A CA 1
ATOM 3001 C C . LYS A 1 379 ? -15.480 27.155 37.188 1.00 59.94 379 LYS A C 1
ATOM 3003 O O . LYS A 1 379 ? -16.003 28.170 36.742 1.00 59.94 379 LYS A O 1
ATOM 3008 N N . TYR A 1 380 ? -14.667 26.402 36.459 1.00 68.81 380 TYR A N 1
ATOM 3009 C CA . TYR A 1 380 ? -14.439 26.679 35.047 1.00 68.81 380 TYR A CA 1
ATOM 3010 C C . TYR A 1 380 ? -15.698 26.320 34.236 1.00 68.81 380 TYR A C 1
ATOM 3012 O O . TYR A 1 380 ? -16.409 25.380 34.593 1.00 68.81 380 TYR A O 1
ATOM 3020 N N . GLN A 1 381 ? -15.959 27.045 33.141 1.00 67.69 381 GLN A N 1
ATOM 3021 C CA . GLN A 1 381 ? -17.194 26.953 32.337 1.00 67.69 381 GLN A CA 1
ATOM 3022 C C . GLN A 1 381 ? -17.588 25.514 31.955 1.00 67.69 381 GLN A C 1
ATOM 3024 O O . GLN A 1 381 ? -18.771 25.177 31.977 1.00 67.69 381 GLN A O 1
ATOM 3029 N N . GLY A 1 382 ? -16.612 24.641 31.685 1.00 68.50 382 GLY A N 1
ATOM 3030 C CA . GLY A 1 382 ? -16.863 23.230 31.370 1.00 68.50 382 GLY A CA 1
ATOM 3031 C C . GLY A 1 382 ? -17.379 22.381 32.542 1.00 68.50 382 GLY A C 1
ATOM 3032 O O . GLY A 1 382 ? -18.203 21.496 32.321 1.00 68.50 382 GLY A O 1
ATOM 3033 N N . GLU A 1 383 ? -16.942 22.652 33.777 1.00 74.12 383 GLU A N 1
ATOM 3034 C CA . GLU A 1 383 ? -17.385 21.933 34.988 1.00 74.12 383 GLU A CA 1
ATOM 3035 C C . GLU A 1 383 ? -18.804 22.362 35.376 1.00 74.12 383 GLU A C 1
ATOM 3037 O O . GLU A 1 383 ? -19.641 21.519 35.684 1.00 74.12 383 GLU A O 1
ATOM 3042 N N . GLU A 1 384 ? -19.111 23.659 35.263 1.00 74.88 384 GLU A N 1
ATOM 3043 C CA . GLU A 1 384 ? -20.475 24.165 35.459 1.00 74.88 384 GLU A CA 1
ATOM 3044 C C . GLU A 1 384 ? -21.442 23.606 34.417 1.00 74.88 384 GLU A C 1
ATOM 3046 O O . GLU A 1 384 ? -22.529 23.159 34.771 1.00 74.88 384 GLU A O 1
ATOM 3051 N N . ALA A 1 385 ? -21.039 23.578 33.144 1.00 75.69 385 ALA A N 1
ATOM 3052 C CA . ALA A 1 385 ? -21.868 23.030 32.078 1.00 75.69 385 ALA A CA 1
ATOM 3053 C C . ALA A 1 385 ? -22.089 21.512 32.235 1.00 75.69 385 ALA A C 1
ATOM 3055 O O . ALA A 1 385 ? -23.177 20.994 31.974 1.00 75.69 385 ALA A O 1
ATOM 3056 N N . LEU A 1 386 ? -21.078 20.767 32.687 1.00 78.50 386 LEU A N 1
ATOM 3057 C CA . LEU A 1 386 ? -21.249 19.346 32.975 1.00 78.50 386 LEU A CA 1
ATOM 3058 C C . LEU A 1 386 ? -22.201 19.119 34.156 1.00 78.50 386 LEU A C 1
ATOM 3060 O O . LEU A 1 386 ? -23.113 18.297 34.050 1.00 78.50 386 LEU A O 1
ATOM 3064 N N . ASP A 1 387 ? -22.023 19.858 35.250 1.00 79.75 387 ASP A N 1
ATOM 3065 C CA . ASP A 1 387 ? -22.869 19.748 36.438 1.00 79.75 387 ASP A CA 1
ATOM 3066 C C . ASP A 1 387 ? -24.323 20.147 36.137 1.00 79.75 387 ASP A C 1
ATOM 3068 O O . ASP A 1 387 ? -25.245 19.416 36.502 1.00 79.75 387 ASP A O 1
ATOM 3072 N N . GLU A 1 388 ? -24.546 21.250 35.414 1.00 75.88 388 GLU A N 1
ATOM 3073 C CA . GLU A 1 388 ? -25.867 21.713 34.956 1.00 75.88 388 GLU A CA 1
ATOM 3074 C C . GLU A 1 388 ? -26.577 20.625 34.133 1.00 75.88 388 GLU A C 1
ATOM 3076 O O . GLU A 1 388 ? -27.761 20.342 34.326 1.00 75.88 388 GLU A O 1
ATOM 3081 N N . ALA A 1 389 ? -25.849 19.957 33.236 1.00 74.06 389 ALA A N 1
ATOM 3082 C CA . ALA A 1 389 ? -26.411 18.898 32.409 1.00 74.06 389 ALA A CA 1
ATOM 3083 C C . ALA A 1 389 ? -26.660 17.574 33.147 1.00 74.06 389 ALA A C 1
ATOM 3085 O O . ALA A 1 389 ? -27.504 16.794 32.707 1.00 74.06 389 ALA A O 1
ATOM 3086 N N . MET A 1 390 ? -25.926 17.296 34.228 1.00 75.75 390 MET A N 1
ATOM 3087 C CA . MET A 1 390 ? -26.098 16.085 35.041 1.00 75.75 390 MET A CA 1
ATOM 3088 C C . MET A 1 390 ? -27.171 16.241 36.129 1.00 75.75 390 MET A C 1
ATOM 3090 O O . MET A 1 390 ? -27.701 15.233 36.596 1.00 75.75 390 MET A O 1
ATOM 3094 N N . THR A 1 391 ? -27.479 17.474 36.544 1.00 70.06 391 THR A N 1
ATOM 3095 C CA . THR A 1 391 ? -28.410 17.773 37.646 1.00 70.06 391 THR A CA 1
ATOM 3096 C C . THR A 1 391 ? -29.826 18.122 37.187 1.00 70.06 391 THR A C 1
ATOM 3098 O O . THR A 1 391 ? -30.776 17.795 37.895 1.00 70.06 391 THR A O 1
ATOM 3101 N N . GLU A 1 392 ? -30.009 18.737 36.016 1.00 56.38 392 GLU A N 1
ATOM 3102 C CA . GLU A 1 392 ? -31.346 19.079 35.517 1.00 56.38 392 GLU A CA 1
ATOM 3103 C C . GLU A 1 392 ? -31.991 17.935 34.715 1.00 56.38 392 GLU A C 1
ATOM 3105 O O . GLU A 1 392 ? -31.396 17.384 33.785 1.00 56.38 392 GLU A O 1
ATOM 3110 N N . GLU A 1 393 ? -33.253 17.604 35.030 1.00 53.41 393 GLU A N 1
ATOM 3111 C CA . GLU A 1 393 ? -34.026 16.601 34.289 1.00 53.41 393 GLU A CA 1
ATOM 3112 C C . GLU A 1 393 ? -34.127 16.966 32.798 1.00 53.41 393 GLU A C 1
ATOM 3114 O O . GLU A 1 393 ? -34.618 18.030 32.404 1.00 53.41 393 GLU A O 1
ATOM 3119 N N . VAL A 1 394 ? -33.687 16.048 31.934 1.00 52.50 394 VAL A N 1
ATOM 3120 C CA . VAL A 1 394 ? -33.790 16.204 30.481 1.00 52.50 394 VAL A CA 1
ATOM 3121 C C . VAL A 1 394 ? -35.271 16.208 30.081 1.00 52.50 394 VAL A C 1
ATOM 3123 O O . VAL A 1 394 ? -35.937 15.173 30.114 1.00 52.50 394 VAL A O 1
ATOM 3126 N N . LYS A 1 395 ? -35.797 17.367 29.661 1.00 51.59 395 LYS A N 1
ATOM 3127 C CA . LYS A 1 395 ? -37.169 17.493 29.142 1.00 51.59 395 LYS A CA 1
ATOM 3128 C C . LYS A 1 395 ? -37.318 16.674 27.852 1.00 51.59 39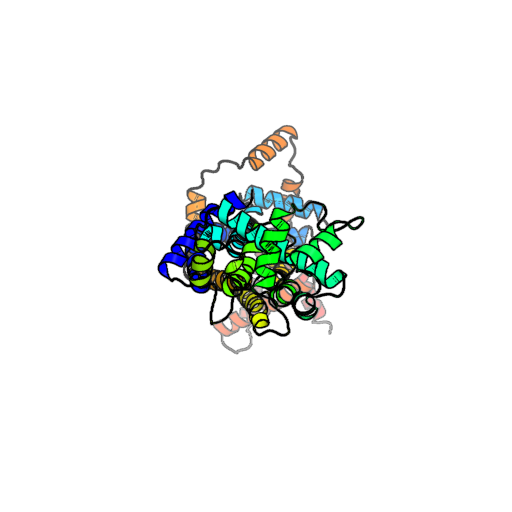5 LYS A C 1
ATOM 3130 O O . LYS A 1 395 ? -36.850 17.087 26.796 1.00 51.59 395 LYS A O 1
ATOM 3135 N N . LEU A 1 396 ? -37.983 15.521 27.945 1.00 50.97 396 LEU A N 1
ATOM 3136 C CA . LEU A 1 396 ? -38.309 14.656 26.802 1.00 50.97 396 LEU A CA 1
ATOM 3137 C C . LEU A 1 396 ? -39.128 15.416 25.743 1.00 50.97 396 LEU A C 1
ATOM 3139 O O . LEU A 1 396 ? -40.090 16.120 26.075 1.00 50.97 396 LEU A O 1
ATOM 3143 N N . SER A 1 397 ? -38.789 15.227 24.466 1.00 56.59 397 SER A N 1
ATOM 3144 C CA . SER A 1 397 ? -39.598 15.692 23.332 1.00 56.59 397 SER A CA 1
ATOM 3145 C C . SER A 1 397 ? -41.006 15.087 23.376 1.00 56.59 397 SER A C 1
ATOM 3147 O O . SER A 1 397 ? -41.200 13.978 23.866 1.00 56.59 397 SER A O 1
ATOM 3149 N N . ARG A 1 398 ? -42.011 15.772 22.811 1.00 52.06 398 ARG A N 1
ATOM 3150 C CA . ARG A 1 398 ? -43.399 15.269 22.732 1.00 52.06 398 ARG A CA 1
ATOM 3151 C C . ARG A 1 398 ? -43.483 13.896 22.039 1.00 52.06 398 ARG A C 1
ATOM 3153 O O . ARG A 1 398 ? -44.300 13.068 22.428 1.00 52.06 398 ARG A O 1
ATOM 3160 N N . ALA A 1 399 ? -42.604 13.636 21.067 1.00 54.06 399 ALA A N 1
ATOM 3161 C CA . ALA A 1 399 ? -42.488 12.339 20.396 1.00 54.06 399 ALA A CA 1
ATOM 3162 C C . ALA A 1 399 ? -41.843 11.266 21.294 1.00 54.06 399 ALA A C 1
ATOM 3164 O O . ALA A 1 399 ? -42.364 10.159 21.388 1.00 54.06 399 ALA A O 1
ATOM 3165 N N . GLU A 1 400 ? -40.769 11.613 22.010 1.00 52.59 400 GLU A N 1
ATOM 3166 C CA . GLU A 1 400 ? -40.091 10.705 22.949 1.00 52.59 400 GLU A CA 1
ATOM 3167 C C . GLU A 1 400 ? -40.986 10.365 24.150 1.00 52.59 400 GLU A C 1
ATOM 3169 O O . GLU A 1 400 ? -40.995 9.226 24.605 1.00 52.59 400 GLU A O 1
ATOM 3174 N N . LYS A 1 401 ? -41.793 11.325 24.626 1.00 57.25 401 LYS A N 1
ATOM 3175 C CA . LYS A 1 401 ? -42.825 11.100 25.650 1.00 57.25 401 LYS A CA 1
ATOM 3176 C C . LYS A 1 401 ? -43.846 10.066 25.177 1.00 57.25 401 LYS A C 1
ATOM 3178 O O . LYS A 1 401 ? -44.088 9.093 25.880 1.00 57.25 401 LYS A O 1
ATOM 3183 N N . LYS A 1 402 ? -44.379 10.236 23.963 1.00 60.28 402 LYS A N 1
ATOM 3184 C CA . LYS A 1 402 ? -45.376 9.331 23.370 1.00 60.28 402 LYS A CA 1
ATOM 3185 C C . LYS A 1 402 ? -44.816 7.926 23.122 1.00 60.28 402 LYS A C 1
ATOM 3187 O O . LYS A 1 402 ? -45.507 6.933 23.334 1.00 60.28 402 LYS A O 1
ATOM 3192 N N . GLU A 1 403 ? -43.559 7.825 22.697 1.00 60.28 403 GLU A N 1
ATOM 3193 C CA . GLU A 1 403 ? -42.887 6.544 22.475 1.00 60.28 403 GLU A CA 1
ATOM 3194 C C . GLU A 1 403 ? -42.550 5.826 23.789 1.00 60.28 403 GLU A C 1
ATOM 3196 O O . GLU A 1 403 ? -42.815 4.629 23.913 1.00 60.28 403 GLU A O 1
ATOM 3201 N N . ALA A 1 404 ? -42.058 6.554 24.797 1.00 56.47 404 ALA A N 1
ATOM 3202 C CA . ALA A 1 404 ? -41.818 6.020 26.136 1.00 56.47 404 ALA A CA 1
ATOM 3203 C C . ALA A 1 404 ? -43.115 5.514 26.787 1.00 56.47 404 ALA A C 1
ATOM 3205 O O . ALA A 1 404 ? -43.134 4.427 27.358 1.00 56.47 404 ALA A O 1
ATOM 3206 N N . GLN A 1 405 ? -44.214 6.254 26.628 1.00 53.97 405 GLN A N 1
ATOM 3207 C CA . GLN A 1 405 ? -45.542 5.874 27.113 1.00 53.97 405 GLN A CA 1
ATOM 3208 C C . GLN A 1 405 ? -46.051 4.609 26.403 1.00 53.97 405 GLN A C 1
ATOM 3210 O O . GLN A 1 405 ? -46.536 3.686 27.054 1.00 53.97 405 GLN A O 1
ATOM 3215 N N . ARG A 1 406 ? -45.840 4.493 25.083 1.00 61.22 406 ARG A N 1
ATOM 3216 C CA . ARG A 1 406 ? -46.178 3.284 24.314 1.00 61.22 406 ARG A CA 1
ATOM 3217 C C . ARG A 1 406 ? -45.348 2.068 24.735 1.00 61.22 406 ARG A C 1
ATOM 3219 O O . ARG A 1 406 ? -45.883 0.967 24.829 1.00 61.22 406 ARG A O 1
ATOM 3226 N N . MET A 1 407 ? -44.049 2.248 24.986 1.00 57.25 407 MET A N 1
ATOM 3227 C CA . MET A 1 407 ? -43.177 1.172 25.471 1.00 57.25 407 MET A CA 1
ATOM 3228 C C . MET A 1 407 ? -43.554 0.732 26.886 1.00 57.25 407 MET A C 1
ATOM 3230 O O . MET A 1 407 ? -43.635 -0.468 27.128 1.00 57.25 407 MET A O 1
ATOM 3234 N N . ALA A 1 408 ? -43.849 1.674 27.783 1.00 61.50 408 ALA A N 1
ATO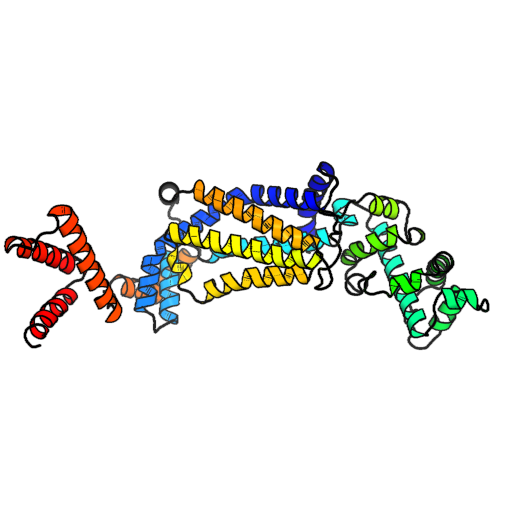M 3235 C CA . ALA A 1 408 ? -44.301 1.379 29.138 1.00 61.50 408 ALA A CA 1
ATOM 3236 C C . ALA A 1 408 ? -45.642 0.627 29.139 1.00 61.50 408 ALA A C 1
ATOM 3238 O O . ALA A 1 408 ? -45.781 -0.368 29.845 1.00 61.50 408 ALA A O 1
ATOM 3239 N N . LEU A 1 409 ? -46.594 1.040 28.294 1.00 56.06 409 LEU A N 1
ATOM 3240 C CA . LEU A 1 409 ? -47.881 0.361 28.132 1.00 56.06 409 LEU A CA 1
ATOM 3241 C C . LEU A 1 409 ? -47.700 -1.068 27.597 1.00 56.06 409 LEU A C 1
ATOM 3243 O O . LEU A 1 409 ? -48.308 -2.004 28.107 1.00 56.06 409 LEU A O 1
ATOM 3247 N N . ASN A 1 410 ? -46.837 -1.258 26.596 1.00 61.59 410 ASN A N 1
ATOM 3248 C CA . ASN A 1 410 ? -46.558 -2.579 26.031 1.00 61.59 410 ASN A CA 1
ATOM 3249 C C . ASN A 1 410 ? -45.803 -3.486 27.008 1.00 61.59 410 ASN A C 1
ATOM 3251 O O . ASN A 1 410 ? -46.082 -4.679 27.063 1.00 61.59 410 ASN A O 1
ATOM 3255 N N . GLU A 1 411 ? -44.862 -2.949 27.785 1.00 57.06 411 GLU A N 1
ATOM 3256 C CA . GLU A 1 411 ? -44.157 -3.706 28.820 1.00 57.06 411 GLU A CA 1
ATOM 3257 C C . GLU A 1 411 ? -45.099 -4.094 29.966 1.00 57.06 411 GLU A C 1
ATOM 3259 O O . GLU A 1 411 ? -45.059 -5.236 30.420 1.00 57.06 411 GLU A O 1
ATOM 3264 N N . ALA A 1 412 ? -45.986 -3.188 30.388 1.00 57.75 412 ALA A N 1
ATOM 3265 C CA . ALA A 1 412 ? -47.024 -3.474 31.374 1.00 57.75 412 ALA A CA 1
ATOM 3266 C C . ALA A 1 412 ? -47.985 -4.563 30.875 1.00 57.75 412 ALA A C 1
ATOM 3268 O O . ALA A 1 412 ? -48.207 -5.537 31.589 1.00 57.75 412 ALA A O 1
ATOM 3269 N N . LYS A 1 413 ? -48.460 -4.470 29.624 1.00 55.41 413 LYS A N 1
ATOM 3270 C CA . LYS A 1 413 ? -49.280 -5.511 28.979 1.00 55.41 413 LYS A CA 1
ATOM 3271 C C . LYS A 1 413 ? -48.553 -6.852 28.903 1.00 55.41 413 LYS A C 1
ATOM 3273 O O . LYS A 1 413 ? -49.136 -7.882 29.206 1.00 55.41 413 LYS A O 1
ATOM 3278 N N . ARG A 1 414 ? -47.265 -6.855 28.555 1.00 56.44 414 ARG A N 1
ATOM 3279 C CA . ARG A 1 414 ? -46.465 -8.084 28.463 1.00 56.44 414 ARG A CA 1
ATOM 3280 C C . ARG A 1 414 ? -46.271 -8.745 29.828 1.00 56.44 414 ARG A C 1
ATOM 3282 O O . ARG A 1 414 ? -46.454 -9.946 29.951 1.00 56.44 414 ARG A O 1
ATOM 3289 N N . ARG A 1 415 ? -45.976 -7.950 30.863 1.00 57.56 415 ARG A N 1
ATOM 3290 C CA . ARG A 1 415 ? -45.880 -8.425 32.254 1.00 57.56 415 ARG A CA 1
ATOM 3291 C C . ARG A 1 415 ? -47.230 -8.880 32.816 1.00 57.56 415 ARG A C 1
ATOM 3293 O O . ARG A 1 415 ? -47.241 -9.742 33.686 1.00 57.56 415 ARG A O 1
ATOM 3300 N N . TYR A 1 416 ? -48.335 -8.303 32.347 1.00 51.91 416 TYR A N 1
ATOM 3301 C CA . TYR A 1 416 ? -49.691 -8.727 32.691 1.00 51.91 416 TYR A CA 1
ATOM 3302 C C . TYR A 1 416 ? -50.005 -10.102 32.085 1.00 51.91 416 TYR A C 1
ATOM 3304 O O . TYR A 1 416 ? -50.326 -11.028 32.824 1.00 51.91 416 TYR A O 1
ATOM 3312 N N . VAL A 1 417 ? -49.784 -10.271 30.776 1.00 58.00 417 VAL A N 1
ATOM 3313 C CA . VAL A 1 417 ? -49.965 -11.550 30.063 1.00 58.00 417 VAL A CA 1
ATOM 3314 C C . VAL A 1 417 ? -49.074 -12.653 30.648 1.00 58.00 417 VAL A C 1
ATOM 3316 O O . VAL A 1 417 ? -49.562 -13.751 30.904 1.00 58.00 417 VAL A O 1
ATOM 3319 N N . ASP A 1 418 ? -47.804 -12.351 30.953 1.00 58.38 418 ASP A N 1
ATOM 3320 C CA . ASP A 1 418 ? -46.867 -13.302 31.578 1.00 58.38 418 ASP A CA 1
ATOM 3321 C C . ASP A 1 418 ? -47.302 -13.739 32.993 1.00 58.38 418 ASP A C 1
ATOM 3323 O O . ASP A 1 418 ? -46.883 -14.799 33.463 1.00 58.38 418 ASP A O 1
ATOM 3327 N N . LYS A 1 419 ? -48.105 -12.927 33.699 1.00 51.09 419 LYS A N 1
ATOM 3328 C CA . LYS A 1 419 ? -48.471 -13.153 35.106 1.00 51.09 419 LYS A CA 1
ATOM 3329 C C . LYS A 1 419 ? -49.891 -13.695 35.299 1.00 51.09 419 LYS A C 1
ATOM 3331 O O . LYS A 1 419 ? -50.098 -14.442 36.253 1.00 51.09 419 LYS A O 1
ATOM 3336 N N . TYR A 1 420 ? -50.840 -13.344 34.430 1.00 52.97 420 TYR A N 1
ATOM 3337 C CA . TYR A 1 420 ? -52.267 -13.643 34.620 1.00 52.97 420 TYR A CA 1
ATOM 3338 C C . TYR A 1 420 ? -52.952 -14.329 33.423 1.00 52.97 420 TYR A C 1
ATOM 3340 O O . TYR A 1 420 ? -54.084 -14.785 33.564 1.00 52.97 420 TYR A O 1
ATOM 3348 N N . GLY A 1 421 ? -52.270 -14.497 32.283 1.00 59.34 421 GLY A N 1
ATOM 3349 C CA . GLY A 1 421 ? -52.877 -15.060 31.070 1.00 59.34 421 GLY A CA 1
ATOM 3350 C C . GLY A 1 421 ? -53.857 -14.099 30.376 1.00 59.34 421 GLY A C 1
ATOM 3351 O O . GLY A 1 421 ? -54.058 -12.974 30.820 1.00 59.34 421 GLY A O 1
ATOM 3352 N N . ASP A 1 422 ? -54.437 -14.536 29.255 1.00 54.91 422 ASP A N 1
ATOM 3353 C CA . ASP A 1 422 ? -55.143 -13.714 28.245 1.00 54.91 422 ASP A CA 1
ATOM 3354 C C . ASP A 1 422 ? -56.571 -13.236 28.651 1.00 54.91 422 ASP A C 1
ATOM 3356 O O . ASP A 1 422 ? -57.490 -13.226 27.834 1.00 54.91 422 ASP A O 1
ATOM 3360 N N . GLY A 1 423 ? -56.799 -12.880 29.924 1.00 53.56 423 GLY A N 1
ATOM 3361 C CA . GLY A 1 423 ? -58.088 -12.379 30.443 1.00 53.56 423 GLY A CA 1
ATOM 3362 C C . GLY A 1 423 ? -58.114 -10.862 30.697 1.00 53.56 423 GLY A C 1
ATOM 3363 O O . GLY A 1 423 ? -57.068 -10.260 30.911 1.00 53.56 423 GLY A O 1
ATOM 3364 N N . GLU A 1 424 ? -59.295 -10.229 30.670 1.00 51.94 424 GLU A N 1
ATOM 3365 C CA . GLU A 1 424 ? -59.470 -8.789 30.963 1.00 51.94 424 GLU A CA 1
ATOM 3366 C C . GLU A 1 424 ? -59.328 -8.451 32.464 1.00 51.94 424 GLU A C 1
ATOM 3368 O O . GLU A 1 424 ? -59.694 -9.244 33.332 1.00 51.94 424 GLU A O 1
ATOM 3373 N N . ALA A 1 425 ? -58.798 -7.255 32.757 1.00 48.97 425 ALA A N 1
ATOM 3374 C CA . ALA A 1 425 ? -58.340 -6.829 34.083 1.00 48.97 425 ALA A CA 1
ATOM 3375 C C . ALA A 1 425 ? -59.462 -6.457 35.080 1.00 48.97 425 ALA A C 1
ATOM 3377 O O . ALA A 1 425 ? -60.439 -5.799 34.730 1.00 48.97 425 ALA A O 1
ATOM 3378 N N . SER A 1 426 ? -59.279 -6.866 36.339 1.00 49.41 426 SER A N 1
ATOM 3379 C CA . SER A 1 426 ? -60.176 -6.735 37.502 1.00 49.41 426 SER A CA 1
ATOM 3380 C C . SER A 1 426 ? -59.870 -5.469 38.336 1.00 49.41 426 SER A C 1
ATOM 3382 O O . SER A 1 426 ? -58.751 -4.971 38.271 1.00 49.41 426 SER A O 1
ATOM 3384 N N . PRO A 1 427 ? -60.783 -4.948 39.186 1.00 46.12 427 PRO A N 1
ATOM 3385 C CA . PRO A 1 427 ? -60.551 -3.749 40.016 1.00 46.12 427 PRO A CA 1
ATOM 3386 C C . PRO A 1 427 ? -59.335 -3.799 40.964 1.00 46.12 427 PRO A C 1
ATOM 3388 O O . PRO A 1 427 ? -58.810 -2.762 41.353 1.00 46.12 427 PRO A O 1
ATOM 3391 N N . GLU A 1 428 ? -58.830 -4.982 41.330 1.00 47.50 428 GLU A N 1
ATOM 3392 C CA . GLU A 1 428 ? -57.563 -5.104 42.078 1.00 47.50 428 GLU A CA 1
ATOM 3393 C C . GLU A 1 428 ? -56.319 -4.816 41.203 1.00 47.50 428 GLU A C 1
ATOM 3395 O O . GLU A 1 428 ? -55.250 -4.482 41.722 1.00 47.50 428 GLU A O 1
ATOM 3400 N N . ASP A 1 429 ? -56.456 -4.872 39.873 1.00 48.16 429 ASP A N 1
ATOM 3401 C CA . ASP A 1 429 ? -55.405 -4.562 38.897 1.00 48.16 429 ASP A CA 1
ATOM 3402 C C . ASP A 1 429 ? -55.163 -3.048 38.748 1.00 48.16 429 ASP A C 1
ATOM 3404 O O . ASP A 1 429 ? -54.054 -2.636 38.388 1.00 48.16 429 ASP A O 1
ATOM 3408 N N . GLU A 1 430 ? -56.139 -2.205 39.111 1.00 47.91 430 GLU A N 1
ATOM 3409 C CA . GLU A 1 430 ? -55.966 -0.746 39.207 1.00 47.91 430 GLU A CA 1
ATOM 3410 C C . GLU A 1 430 ? -54.891 -0.380 40.235 1.00 47.91 430 GLU A C 1
ATOM 3412 O O . GLU A 1 430 ? -54.039 0.465 39.961 1.00 47.91 430 GLU A O 1
ATOM 3417 N N . ALA A 1 431 ? -54.828 -1.092 41.364 1.00 49.69 431 ALA A N 1
ATOM 3418 C CA . ALA A 1 431 ? -53.809 -0.873 42.390 1.00 49.69 431 ALA A CA 1
ATOM 3419 C C . ALA A 1 431 ? -52.396 -1.262 41.909 1.00 49.69 431 ALA A C 1
ATOM 3421 O O . ALA A 1 431 ? -51.398 -0.640 42.287 1.00 49.69 431 ALA A O 1
ATOM 3422 N N . ALA A 1 432 ? -52.282 -2.272 41.040 1.00 48.44 432 ALA A N 1
ATOM 3423 C CA . ALA A 1 432 ? -51.011 -2.661 40.427 1.00 48.44 432 ALA A CA 1
ATOM 3424 C C . ALA A 1 432 ? -50.549 -1.642 39.369 1.00 48.44 432 ALA A C 1
ATOM 3426 O O . ALA A 1 432 ? -49.353 -1.334 39.280 1.00 48.44 432 ALA A O 1
ATOM 3427 N N . LEU A 1 433 ? -51.494 -1.081 38.611 1.00 49.38 433 LEU A N 1
ATOM 3428 C CA . LEU A 1 433 ? -51.274 0.050 37.709 1.00 49.38 433 LEU A CA 1
ATOM 3429 C C . LEU A 1 433 ? -50.861 1.308 38.475 1.00 49.38 433 LEU A C 1
ATOM 3431 O O . LEU A 1 433 ? -49.937 2.006 38.061 1.00 49.38 433 LEU A O 1
ATOM 3435 N N . GLU A 1 434 ? -51.470 1.561 39.626 1.00 50.16 434 GLU A N 1
ATOM 3436 C CA . GLU A 1 434 ? -51.164 2.693 40.492 1.00 50.16 434 GLU A CA 1
ATOM 3437 C C . GLU A 1 434 ? -49.793 2.543 41.169 1.00 50.16 434 GLU A C 1
ATOM 3439 O O . GLU A 1 434 ? -49.017 3.496 41.239 1.00 50.16 434 GLU A O 1
ATOM 3444 N N . ALA A 1 435 ? -49.399 1.323 41.539 1.00 54.03 435 ALA A N 1
ATOM 3445 C CA . ALA A 1 435 ? -48.042 1.024 41.995 1.00 54.03 435 ALA A CA 1
ATOM 3446 C C . ALA A 1 435 ? -46.993 1.187 40.874 1.00 54.03 435 ALA A C 1
ATOM 3448 O O . ALA A 1 435 ? -45.875 1.653 41.122 1.00 54.03 435 ALA A O 1
ATOM 3449 N N . ALA A 1 436 ? -47.328 0.836 39.628 1.00 51.09 436 ALA A N 1
ATOM 3450 C CA . ALA A 1 436 ? -46.478 1.101 38.466 1.00 51.09 436 ALA A CA 1
ATOM 3451 C C . ALA A 1 436 ? -46.381 2.608 38.170 1.00 51.09 436 ALA A C 1
ATOM 3453 O O . ALA A 1 436 ? -45.285 3.108 37.903 1.00 51.09 436 ALA A O 1
ATOM 3454 N N . ARG A 1 437 ? -47.495 3.337 38.318 1.00 49.47 437 ARG A N 1
ATOM 3455 C CA . ARG A 1 437 ? -47.588 4.799 38.245 1.00 49.47 437 ARG A CA 1
ATOM 3456 C C . ARG A 1 437 ? -46.662 5.433 39.281 1.00 49.47 437 ARG A C 1
ATOM 3458 O O . ARG A 1 437 ? -45.792 6.211 38.909 1.00 49.47 437 ARG A O 1
ATOM 3465 N N . GLN A 1 438 ? -46.734 5.023 40.547 1.00 49.84 438 GLN A N 1
ATOM 3466 C CA . GLN A 1 438 ? -45.864 5.523 41.620 1.00 49.84 438 GLN A CA 1
ATOM 3467 C C . GLN A 1 438 ? -44.374 5.233 41.381 1.00 49.84 438 GLN A C 1
ATOM 3469 O O . GLN A 1 438 ? -43.531 6.095 41.622 1.00 49.84 438 GLN A O 1
ATOM 3474 N N . ARG A 1 439 ? -44.023 4.056 40.844 1.00 52.22 439 ARG A N 1
ATOM 3475 C CA . ARG A 1 439 ? -42.633 3.739 40.456 1.00 52.22 439 ARG A CA 1
ATOM 3476 C C . ARG A 1 439 ? -42.136 4.597 39.293 1.00 52.22 439 ARG A C 1
ATOM 3478 O O . ARG A 1 439 ? -40.947 4.896 39.222 1.00 52.22 439 ARG A O 1
ATOM 3485 N N . TYR A 1 440 ? -43.034 4.988 38.394 1.00 50.72 440 TYR A N 1
ATOM 3486 C CA . TYR A 1 440 ? -42.743 5.903 37.297 1.00 50.72 440 TYR A CA 1
ATOM 3487 C C . TYR A 1 440 ? -42.558 7.343 37.808 1.00 50.72 440 TYR A C 1
ATOM 3489 O O . TYR A 1 440 ? -41.555 7.975 37.492 1.00 50.72 440 TYR A O 1
ATOM 3497 N N . TYR A 1 441 ? -43.442 7.823 38.690 1.00 47.09 441 TYR A N 1
ATOM 3498 C CA . TYR A 1 441 ? -43.304 9.105 39.397 1.00 47.09 441 TYR A CA 1
ATOM 3499 C C . TYR A 1 441 ? -41.986 9.223 40.168 1.00 47.09 441 TYR A C 1
ATOM 3501 O O . TYR A 1 441 ? -41.290 10.226 40.054 1.00 47.09 441 TYR A O 1
ATOM 3509 N N . ALA A 1 442 ? -41.599 8.173 40.896 1.00 48.72 442 ALA A N 1
ATOM 3510 C CA . ALA A 1 442 ? -40.342 8.139 41.643 1.00 48.72 442 ALA A CA 1
ATOM 3511 C C . ALA A 1 442 ? -39.091 8.220 40.744 1.00 48.72 442 ALA A C 1
ATOM 3513 O O . ALA A 1 442 ? -38.007 8.529 41.232 1.00 48.72 442 ALA A O 1
ATOM 3514 N N . LYS A 1 443 ? -39.224 7.926 39.443 1.00 44.94 443 LYS A N 1
ATOM 3515 C CA . LYS A 1 443 ? -38.124 7.912 38.468 1.00 44.94 443 LYS A CA 1
ATOM 3516 C C . LYS A 1 443 ? -38.044 9.180 37.605 1.00 44.94 443 LYS A C 1
ATOM 3518 O O . LYS A 1 443 ? -36.973 9.447 37.069 1.00 44.94 443 LYS A O 1
ATOM 3523 N N . TYR A 1 444 ? -39.145 9.922 37.451 1.00 45.00 444 TYR A N 1
ATOM 3524 C CA . TYR A 1 444 ? -39.264 11.049 36.507 1.00 45.00 444 TYR A CA 1
ATOM 3525 C C . TYR A 1 444 ? -39.862 12.340 37.107 1.00 45.00 444 TYR A C 1
ATOM 3527 O O . TYR A 1 444 ? -40.181 13.263 36.357 1.00 45.00 444 TYR A O 1
ATOM 3535 N N . GLY A 1 445 ? -40.074 12.391 38.426 1.00 49.41 445 GLY A N 1
ATOM 3536 C CA . GLY A 1 445 ? -40.491 13.602 39.136 1.00 49.41 445 GLY A CA 1
ATOM 3537 C C . GLY A 1 445 ? -41.904 14.111 38.804 1.00 49.41 445 GLY A C 1
ATOM 3538 O O . GLY A 1 445 ? -42.732 13.420 38.203 1.00 49.41 445 GLY A O 1
ATOM 3539 N N . ASP A 1 446 ? -42.181 15.353 39.214 1.00 40.00 446 ASP A N 1
ATOM 3540 C CA . ASP A 1 446 ? -43.493 16.037 39.153 1.00 40.00 446 ASP A CA 1
ATOM 3541 C C . ASP A 1 446 ? -44.031 16.210 37.709 1.00 40.00 446 ASP A C 1
ATOM 3543 O O . ASP A 1 446 ? -45.231 16.320 37.442 1.00 40.00 446 ASP A O 1
ATOM 3547 N N . SER A 1 447 ? -43.122 16.113 36.735 1.00 44.69 447 SER A N 1
ATOM 3548 C CA . SER A 1 447 ? -43.378 16.045 35.294 1.00 44.69 447 SER A CA 1
ATOM 3549 C C . SER A 1 447 ? -44.258 14.855 34.877 1.00 44.69 447 SER A C 1
ATOM 3551 O O . SER A 1 447 ? -44.925 14.918 33.845 1.00 44.69 447 SER A O 1
ATOM 3553 N N . GLY A 1 448 ? -44.250 13.758 35.645 1.00 42.69 448 GLY A N 1
ATOM 3554 C CA . GLY A 1 448 ? -45.055 12.559 35.388 1.00 42.69 448 GLY A CA 1
ATOM 3555 C C . GLY A 1 448 ? -46.527 12.697 35.791 1.00 42.69 448 GLY A C 1
ATOM 3556 O O . GLY A 1 448 ? -47.371 11.976 35.261 1.00 42.69 448 GLY A O 1
ATOM 3557 N N . ALA A 1 449 ? -46.847 13.647 36.680 1.00 38.12 449 ALA A N 1
ATOM 3558 C CA . ALA A 1 449 ? -48.193 13.838 37.223 1.00 38.12 449 ALA A CA 1
ATOM 3559 C C . ALA A 1 449 ? -49.154 14.505 36.267 1.00 38.12 449 ALA A C 1
ATOM 3561 O O . ALA A 1 449 ? -50.287 14.071 36.054 1.00 38.12 449 ALA A O 1
ATOM 3562 N N . THR A 1 450 ? -48.654 15.594 35.709 1.00 40.56 450 THR A N 1
ATOM 3563 C CA . THR A 1 450 ? -49.406 16.530 34.890 1.00 40.56 450 THR A CA 1
ATOM 3564 C C . THR A 1 450 ? -49.752 15.937 33.527 1.00 40.56 450 THR A C 1
ATOM 3566 O O . THR A 1 450 ? -50.752 16.327 32.941 1.00 40.56 450 THR A O 1
ATOM 3569 N N . LEU A 1 451 ? -48.982 14.949 33.058 1.00 41.50 451 LEU A N 1
ATOM 3570 C CA . LEU A 1 451 ? -49.180 14.259 31.778 1.00 41.50 451 LEU A CA 1
ATOM 3571 C C . LEU A 1 451 ? -50.145 13.067 31.847 1.00 41.50 451 LEU A C 1
ATOM 3573 O O . LEU A 1 451 ? -50.663 12.658 30.817 1.00 41.50 451 LEU A O 1
ATOM 3577 N N . PHE A 1 452 ? -50.373 12.488 33.029 1.00 40.09 452 PHE A N 1
ATOM 3578 C CA . PHE A 1 452 ? -51.284 11.345 33.176 1.00 40.09 452 PHE A CA 1
ATOM 3579 C C . PHE A 1 452 ? -52.734 11.803 33.374 1.00 40.09 452 PHE A C 1
ATOM 3581 O O . PHE A 1 452 ? -53.657 11.181 32.865 1.00 40.09 452 PHE A O 1
ATOM 3588 N N . ASN A 1 453 ? -52.936 12.917 34.086 1.00 39.50 453 ASN A N 1
ATOM 3589 C CA . ASN A 1 453 ? -54.274 13.464 34.320 1.00 39.50 453 ASN A CA 1
ATOM 3590 C C . ASN A 1 453 ? -54.848 14.217 33.106 1.00 39.50 453 ASN A C 1
ATOM 3592 O O . ASN A 1 453 ? -56.061 14.380 33.052 1.00 39.50 453 ASN A O 1
ATOM 3596 N N . SER A 1 454 ? -54.024 14.662 32.144 1.00 39.44 454 SER A N 1
ATOM 3597 C CA . SER A 1 454 ? -54.513 15.402 30.968 1.00 39.44 454 SER A CA 1
ATOM 3598 C C . SER A 1 454 ? -55.202 14.518 29.923 1.00 39.44 454 SER A C 1
ATOM 3600 O O . SER A 1 454 ? -56.096 14.998 29.235 1.00 39.44 454 SER A O 1
ATOM 3602 N N . ASP A 1 455 ? -54.823 13.240 29.823 1.00 40.09 455 ASP A N 1
ATOM 3603 C CA . ASP A 1 455 ? -55.406 12.316 28.836 1.00 40.09 455 ASP A CA 1
ATOM 3604 C C . ASP A 1 455 ? -56.695 11.641 29.348 1.00 40.09 455 ASP A C 1
ATOM 3606 O O . ASP A 1 455 ? -57.556 11.297 28.548 1.00 40.09 455 ASP A O 1
ATOM 3610 N N . ILE A 1 456 ? -56.906 11.536 30.669 1.00 39.84 456 ILE A N 1
ATOM 3611 C CA . ILE A 1 456 ? -58.163 10.995 31.235 1.00 39.84 456 ILE A CA 1
ATOM 3612 C C . ILE A 1 456 ? -59.330 11.978 31.029 1.00 39.84 456 ILE A C 1
ATOM 3614 O O . ILE A 1 456 ? -60.482 11.571 30.899 1.00 39.84 456 ILE A O 1
ATOM 3618 N N . THR A 1 457 ? -59.044 13.280 30.960 1.00 35.84 457 THR A N 1
ATOM 3619 C CA . THR A 1 457 ? -60.055 14.300 30.652 1.00 35.84 457 THR A CA 1
ATOM 3620 C C . THR A 1 457 ? -60.344 14.438 29.157 1.00 35.84 457 THR A C 1
ATOM 3622 O O . THR A 1 457 ? -61.448 14.837 28.817 1.00 35.84 457 THR A O 1
ATOM 3625 N N . GLU A 1 458 ? -59.410 14.089 28.261 1.00 35.50 458 GLU A N 1
ATOM 3626 C CA . GLU A 1 458 ? -59.648 14.141 26.804 1.00 35.50 458 GLU A CA 1
ATOM 3627 C C . GLU A 1 458 ? -60.279 12.855 26.234 1.00 35.50 458 GLU A C 1
ATOM 3629 O O . GLU A 1 458 ? -60.888 12.909 25.167 1.00 35.50 458 GLU A O 1
ATOM 3634 N N . GLU A 1 459 ? -60.182 11.714 26.927 1.00 36.47 459 GLU A N 1
ATOM 3635 C CA . GLU A 1 459 ? -60.806 10.447 26.497 1.00 36.47 459 GLU A CA 1
ATOM 3636 C C . GLU A 1 459 ? -62.270 10.296 26.965 1.00 36.47 459 GLU A C 1
ATOM 3638 O O . GLU A 1 459 ? -62.985 9.432 26.471 1.00 36.47 459 GLU A O 1
ATOM 3643 N N . ASN A 1 460 ? -62.747 11.181 27.851 1.00 34.03 460 ASN A N 1
ATOM 3644 C CA . ASN A 1 460 ? -64.162 11.281 28.245 1.00 34.03 460 ASN A CA 1
ATOM 3645 C C . ASN A 1 460 ? -64.953 12.353 27.465 1.00 34.03 460 ASN A C 1
ATOM 3647 O O . ASN A 1 460 ? -66.161 12.463 27.657 1.00 34.03 460 ASN A O 1
ATOM 3651 N N . ASP A 1 461 ? -64.289 13.120 26.593 1.00 35.31 461 ASP A N 1
ATOM 3652 C CA . ASP A 1 461 ? -64.879 14.209 25.790 1.00 35.31 461 ASP A CA 1
ATOM 3653 C C . ASP A 1 461 ? -64.747 13.964 24.264 1.00 35.31 461 ASP A C 1
ATOM 3655 O O . ASP A 1 461 ? -64.751 14.903 23.459 1.00 35.31 461 ASP A O 1
ATOM 3659 N N . ARG A 1 462 ? -64.642 12.696 23.834 1.00 34.72 462 ARG A N 1
ATOM 3660 C CA . ARG A 1 462 ? -64.702 12.294 22.416 1.00 34.72 462 ARG A CA 1
ATOM 3661 C C . ARG A 1 462 ? -65.697 11.186 22.129 1.00 34.72 462 ARG A C 1
ATOM 3663 O O . ARG A 1 462 ? -65.660 10.165 22.844 1.00 34.72 462 ARG A O 1
#

Nearest PDB structures (foldseek):
  6al2-assembly2_B  TM=7.675E-01  e=4.144E-03  Escherichia coli
  3wvf-assembly1_A  TM=7.715E-01  e=2.059E-02  Escherichia coli UTI89
  3wvf-assembly2_B  TM=6.899E-01  e=1.978E-02  Escherichia coli UTI89

pLDDT: mean 80.21, std 16.61, range [34.03, 97.06]